Protein AF-A0A5C6NLJ2-F1 (afdb_monomer)

Radius of gyration: 24.18 Å; Cα contacts (8 Å, |Δi|>4): 461; chains: 1; bounding box: 57×50×70 Å

Secondary structure (DSSP, 8-state):
-PPPPHHHHHHHHHHHHHHHHHHHHHHHHHHHHHS-HHHHHHHHHHHHH-HHHHHHHTS--HHHHHHHHHHHHHHHS--TT-SS--HHHHHHHHHHHHHH-TTHHHHHHHHHHHHHHH-S-HHHHIIIIIHHHHHHHHHHHHHHHHHHSSS---HHHHHHIIIIIS-GGGGG----TTHIIIIIHHHHHGGGHHHHHHHHHHHHHHHHHHHHHHHHHHHHHHTSSS--GGGGGGGHHHHHHHHHHHHHH-TTTHHHHHHHHHHHHHHHHHHHHHTTTHHHHHHHHHHHHHHHHHTTS-SPPPEEEEESSTT-S-GGGT--S--EEEE---PPP-S-TT---HHHHHHH-HHHHHHHH--SGGGS-SEEEE-SS---

Solvent-accessible surface area (backbone atoms only — not comparable to full-atom values): 20405 Å² total; per-residue (Å²): 118,82,65,67,52,71,63,71,70,45,45,62,42,53,52,38,38,54,50,34,54,52,18,50,54,42,39,38,51,39,39,42,55,65,42,54,68,64,36,20,51,36,19,42,46,46,47,72,41,30,28,51,49,62,67,37,44,50,43,93,43,64,52,27,53,35,25,32,33,45,37,49,18,54,43,17,39,84,50,84,73,49,87,58,50,33,72,63,61,17,50,46,33,48,39,49,25,27,70,72,35,64,68,46,46,59,49,42,44,56,51,52,52,50,52,53,71,69,43,87,60,47,67,56,47,41,65,74,38,53,48,52,48,42,50,51,48,50,51,53,51,32,53,51,41,22,65,76,68,76,40,97,42,57,62,71,60,50,49,46,49,46,55,68,73,62,45,54,52,47,78,80,43,69,48,63,54,61,38,42,76,75,46,38,46,53,60,58,53,36,87,44,46,69,32,25,56,54,9,43,70,75,40,37,87,82,45,43,64,54,53,48,21,42,53,49,36,49,54,60,53,22,73,38,50,39,75,61,61,60,77,56,46,52,43,46,66,57,47,27,47,26,23,3,48,29,47,54,67,39,71,86,53,28,64,61,52,51,50,51,42,43,54,56,20,46,51,52,29,50,41,59,72,70,54,55,79,38,65,44,54,54,50,37,56,54,58,44,54,55,54,64,57,57,76,78,46,96,70,83,80,61,29,37,37,38,64,49,71,59,84,67,49,71,57,70,83,67,30,62,56,86,60,51,72,48,63,35,48,65,74,78,84,89,81,59,90,86,73,73,41,56,40,58,50,32,75,74,38,51,69,61,40,49,51,68,75,39,75,44,85,89,62,54,62,78,40,79,45,62,61,97,66,94,76,134

pLDDT: mean 90.84, std 9.24, range [45.41, 98.38]

Mean predicted aligned error: 6.07 Å

Organism: NCBI:txid433684

Nearest PDB structures (foldseek):
  5f15-assembly1_A  TM=5.680E-01  e=3.275E-05  Cupriavidus metallidurans CH34
  5ezm-assembly1_A  TM=5.909E-01  e=6.299E-05  Cupriavidus metallidurans CH34
  6wby-assembly1_A  TM=5.093E-01  e=1.750E-01  Mycobacteroides abscessus
  8uyq-assembly1_A  TM=1.726E-01  e=2.394E+00  synthetic construct

Foldseek 3Di:
DDFDDPCVLCVLLVVLVVLQVVLLVLLLVLCVQLDPNQLSVLLSLLQVLQLLCLLQSSDSDLLNLLLSLLSVLSSQQPAVRRPNHDLQRSLLSLLVNCLSPVLSCLLCVLSVVVVCVVDPCNVCSVPVHNPVSNVVSQVVSQVVCCVVVVHRDRVSVVCCCVCPVVVLLCVVPFDALCCCVPPLVCVNSPLLVVQLVVLCVVCCVRLVSLVVSLVSQSNVQSPRGHDDSSSSSNSSSSSSSSSSSSLSPPVPCNVVSSVVSNVRSVVSNCCSVPPPLCVLVVVLVVVLVLQVVCVPDPDDAAAEEELEDPPSHPPCSSRRHPGHYDYQDDDGDPDDVPDDGRNNVCLVPVVVSCCVQPVDPVSDGPYYHYDPDPDD

Structure (mmCIF, N/CA/C/O backbone):
data_AF-A0A5C6NLJ2-F1
#
_entry.id   AF-A0A5C6NLJ2-F1
#
loop_
_atom_site.group_PDB
_atom_site.id
_atom_site.type_symbol
_atom_site.label_atom_id
_atom_site.label_alt_id
_atom_site.label_comp_id
_atom_site.label_asym_id
_atom_site.label_entity_id
_atom_site.label_seq_id
_atom_site.pdbx_PDB_ins_code
_atom_site.Cartn_x
_atom_site.Cartn_y
_atom_site.Cartn_z
_atom_site.occupancy
_atom_site.B_iso_or_equiv
_atom_site.auth_seq_id
_atom_site.auth_comp_id
_atom_site.auth_asym_id
_atom_site.auth_atom_id
_atom_site.pdbx_PDB_model_num
ATOM 1 N N . MET A 1 1 ? 0.732 -2.172 -33.509 1.00 45.41 1 MET A N 1
ATOM 2 C CA . MET A 1 1 ? -0.017 -2.028 -32.242 1.00 45.41 1 MET A CA 1
ATOM 3 C C . MET A 1 1 ? -0.804 -0.725 -32.347 1.00 45.41 1 MET A C 1
ATOM 5 O O . MET A 1 1 ? -0.184 0.287 -32.649 1.00 45.41 1 MET A O 1
ATOM 9 N N . LEU A 1 2 ? -2.141 -0.756 -32.271 1.00 48.09 2 LEU A N 1
ATOM 10 C CA . LEU A 1 2 ? -2.965 0.463 -32.355 1.00 48.09 2 LEU A CA 1
ATOM 11 C C . LEU A 1 2 ? -2.693 1.355 -31.128 1.00 48.09 2 LEU A C 1
ATOM 13 O O . LEU A 1 2 ? -2.453 0.802 -30.053 1.00 48.09 2 LEU A O 1
ATOM 17 N N . PRO A 1 3 ? -2.718 2.694 -31.260 1.00 59.28 3 PRO A N 1
ATOM 18 C CA . PRO A 1 3 ? -2.561 3.589 -30.117 1.00 59.28 3 PRO A CA 1
ATOM 19 C C . PRO A 1 3 ? -3.664 3.317 -29.090 1.00 59.28 3 PRO A C 1
ATOM 21 O O . PRO A 1 3 ? -4.835 3.164 -29.451 1.00 59.28 3 PRO A O 1
ATOM 24 N N . PHE A 1 4 ? -3.296 3.235 -27.809 1.00 62.97 4 PHE A N 1
ATOM 25 C CA . PHE A 1 4 ? -4.290 3.066 -26.752 1.00 62.97 4 PHE A CA 1
ATOM 26 C C . PHE A 1 4 ? -5.181 4.306 -26.688 1.00 62.97 4 PHE A C 1
ATOM 28 O O . PHE A 1 4 ? -4.706 5.441 -26.696 1.00 62.97 4 PHE A O 1
ATOM 35 N N . SER A 1 5 ? -6.492 4.092 -26.598 1.00 72.69 5 SER A N 1
ATOM 36 C CA . SER A 1 5 ? -7.427 5.197 -26.390 1.00 72.69 5 SER A CA 1
ATOM 37 C C . SER A 1 5 ? -7.183 5.848 -25.017 1.00 72.69 5 SER A C 1
ATOM 39 O O . SER A 1 5 ? -6.877 5.135 -24.054 1.00 72.69 5 SER A O 1
ATOM 41 N N . PRO A 1 6 ? -7.400 7.169 -24.859 1.00 75.75 6 PRO A N 1
ATOM 42 C CA . PRO A 1 6 ? -7.339 7.828 -23.551 1.00 75.75 6 PRO A CA 1
ATOM 43 C C . PRO A 1 6 ? -8.195 7.124 -22.488 1.00 75.75 6 PRO A C 1
ATOM 45 O O . PRO A 1 6 ? -7.821 7.061 -21.318 1.00 75.75 6 PRO A O 1
ATOM 48 N N . LEU A 1 7 ? -9.313 6.522 -22.905 1.00 79.44 7 LEU A N 1
ATOM 49 C CA . LEU A 1 7 ? -10.177 5.733 -22.035 1.00 79.44 7 LEU A CA 1
ATOM 50 C C . LEU A 1 7 ? -9.436 4.540 -21.409 1.00 79.44 7 LEU A C 1
ATOM 52 O O . LEU A 1 7 ? -9.547 4.329 -20.204 1.00 79.44 7 LEU A O 1
ATOM 56 N N . GLN A 1 8 ? -8.647 3.789 -22.179 1.00 79.69 8 GLN A N 1
ATOM 57 C CA . GLN A 1 8 ? -7.888 2.637 -21.670 1.00 79.69 8 GLN A CA 1
ATOM 58 C C . GLN A 1 8 ? -6.818 3.050 -20.651 1.00 79.69 8 GLN A C 1
ATOM 60 O O . GLN A 1 8 ? -6.602 2.340 -19.672 1.00 79.69 8 GLN A O 1
ATOM 65 N N . ILE A 1 9 ? -6.207 4.222 -20.836 1.00 80.69 9 ILE A N 1
ATOM 66 C CA . ILE A 1 9 ? -5.165 4.757 -19.948 1.00 80.69 9 ILE A CA 1
ATOM 67 C C . ILE A 1 9 ? -5.763 5.201 -18.605 1.00 80.69 9 ILE A C 1
ATOM 69 O O . ILE A 1 9 ? -5.228 4.900 -17.535 1.00 80.69 9 ILE A O 1
ATOM 73 N N . TRP A 1 10 ? -6.892 5.915 -18.641 1.00 86.69 10 TRP A N 1
ATOM 74 C CA . TRP A 1 10 ? -7.488 6.511 -17.442 1.00 86.69 10 TRP A CA 1
ATOM 75 C C . TRP A 1 10 ? -8.403 5.565 -16.662 1.00 86.69 10 TRP A C 1
ATOM 77 O O . TRP A 1 10 ? -8.558 5.752 -15.454 1.00 86.69 10 TRP A O 1
ATOM 87 N N . THR A 1 11 ? -8.972 4.536 -17.298 1.00 90.31 11 THR A N 1
ATOM 88 C CA . THR A 1 11 ? -9.941 3.629 -16.651 1.00 90.31 11 THR A CA 1
ATOM 89 C C . THR A 1 11 ? -9.416 3.009 -15.348 1.00 90.31 11 THR A C 1
ATOM 91 O O . THR A 1 11 ? -10.104 3.145 -14.333 1.00 90.31 11 THR A O 1
ATOM 94 N N . PRO A 1 12 ? -8.209 2.405 -15.290 1.00 89.12 12 PRO A N 1
ATOM 95 C CA . PRO A 1 12 ? -7.703 1.814 -14.048 1.00 89.12 12 PRO A CA 1
ATOM 96 C C . PRO A 1 12 ? -7.526 2.844 -12.924 1.00 89.12 12 PRO A C 1
ATOM 98 O O . PRO A 1 12 ? -7.819 2.558 -11.763 1.00 89.12 12 PRO A O 1
ATOM 101 N N . ARG A 1 13 ? -7.094 4.065 -13.269 1.00 89.00 13 ARG A N 1
ATOM 102 C CA . ARG A 1 13 ? -6.875 5.162 -12.312 1.00 89.00 13 ARG A CA 1
ATOM 103 C C . ARG A 1 13 ? -8.196 5.686 -11.750 1.00 89.00 13 ARG A C 1
ATOM 105 O O . ARG A 1 13 ? -8.321 5.857 -10.541 1.00 89.00 13 ARG A O 1
ATOM 112 N N . ILE A 1 14 ? -9.189 5.898 -12.616 1.00 92.38 14 ILE A N 1
ATOM 113 C CA . ILE A 1 14 ? -10.532 6.339 -12.215 1.00 92.38 14 ILE A CA 1
ATOM 114 C C . ILE A 1 14 ? -11.195 5.272 -11.343 1.00 92.38 14 ILE A C 1
ATOM 116 O O . ILE A 1 14 ? -11.734 5.599 -10.288 1.00 92.38 14 ILE A O 1
ATOM 120 N N . PHE A 1 15 ? -11.114 4.000 -11.738 1.00 93.12 15 PHE A N 1
ATOM 121 C CA . PHE A 1 15 ? -11.655 2.895 -10.952 1.00 93.12 15 PHE A CA 1
ATOM 122 C C . PHE A 1 15 ? -11.034 2.837 -9.550 1.00 93.12 15 PHE A C 1
ATOM 124 O O . PHE A 1 15 ? -11.766 2.813 -8.560 1.00 93.12 15 PHE A O 1
ATOM 131 N N . GLN A 1 16 ? -9.701 2.893 -9.456 1.00 94.19 16 GLN A N 1
ATOM 132 C CA . GLN A 1 16 ? -8.991 2.911 -8.176 1.00 94.19 16 GLN A CA 1
ATOM 133 C C . GLN A 1 16 ? -9.401 4.116 -7.314 1.00 94.19 16 GLN A C 1
ATOM 135 O O . GLN A 1 16 ? -9.662 3.953 -6.124 1.00 94.19 16 GLN A O 1
ATOM 140 N N . ALA A 1 17 ? -9.517 5.310 -7.904 1.00 93.44 17 ALA A N 1
ATOM 141 C CA . ALA A 1 17 ? -9.923 6.517 -7.187 1.00 93.44 17 ALA A CA 1
ATOM 142 C C . ALA A 1 17 ? -11.362 6.432 -6.648 1.00 93.44 17 ALA A C 1
ATOM 144 O O . ALA A 1 17 ? -11.609 6.782 -5.494 1.00 93.44 17 ALA A O 1
ATOM 145 N N . LEU A 1 18 ? -12.309 5.932 -7.449 1.00 95.25 18 LEU A N 1
ATOM 146 C CA . LEU A 1 18 ? -13.700 5.742 -7.024 1.00 95.25 18 LEU A CA 1
ATOM 147 C C . LEU A 1 18 ? -13.816 4.693 -5.914 1.00 95.25 18 LEU A C 1
ATOM 149 O O . LEU A 1 18 ? -14.566 4.886 -4.955 1.00 95.25 18 LEU A O 1
ATOM 153 N N . LEU A 1 19 ? -13.063 3.597 -6.020 1.00 95.38 19 LEU A N 1
ATOM 154 C CA . LEU A 1 19 ? -13.057 2.547 -5.010 1.00 95.38 19 LEU A CA 1
ATOM 155 C C . LEU A 1 19 ? -12.427 3.027 -3.694 1.00 95.38 19 LEU A C 1
ATOM 157 O O . LEU A 1 19 ? -12.974 2.747 -2.626 1.00 95.38 19 LEU A O 1
ATOM 161 N N . ALA A 1 20 ? -11.330 3.787 -3.762 1.00 95.44 20 ALA A N 1
ATOM 162 C CA . ALA A 1 20 ? -10.727 4.433 -2.600 1.00 95.44 20 ALA A CA 1
ATOM 163 C C . ALA A 1 20 ? -11.717 5.401 -1.935 1.00 95.44 20 ALA A C 1
ATOM 165 O O . ALA A 1 20 ? -12.011 5.242 -0.755 1.00 95.44 20 ALA A O 1
ATOM 166 N N . ALA A 1 21 ? -12.349 6.298 -2.700 1.00 95.88 21 ALA A N 1
ATOM 167 C CA . ALA A 1 21 ? -13.359 7.218 -2.174 1.00 95.88 21 ALA A CA 1
ATOM 168 C C . ALA A 1 21 ? -14.542 6.484 -1.511 1.00 95.88 21 ALA A C 1
ATOM 170 O O . ALA A 1 21 ? -15.037 6.893 -0.458 1.00 95.88 21 ALA A O 1
ATOM 171 N N . PHE A 1 22 ? -14.990 5.365 -2.086 1.00 96.56 22 PHE A N 1
ATOM 172 C CA . PHE A 1 22 ? -16.017 4.526 -1.472 1.00 96.56 22 PHE A CA 1
ATOM 173 C C . PHE A 1 22 ? -15.553 3.917 -0.139 1.00 96.56 22 PHE A C 1
ATOM 175 O O . PHE A 1 22 ? -16.310 3.926 0.838 1.00 96.56 22 PHE A O 1
ATOM 182 N N . ALA A 1 23 ? -14.320 3.412 -0.074 1.00 96.25 23 ALA A N 1
ATOM 183 C CA . ALA A 1 23 ? -13.739 2.888 1.158 1.00 96.25 23 ALA A CA 1
ATOM 184 C C . ALA A 1 23 ? -13.557 3.970 2.228 1.00 96.25 23 ALA A C 1
ATOM 186 O O . ALA A 1 23 ? -13.864 3.709 3.390 1.00 96.25 23 ALA A O 1
ATOM 187 N N . ASP A 1 24 ? -13.178 5.186 1.845 1.00 95.38 24 ASP A N 1
ATOM 188 C CA . ASP A 1 24 ? -13.032 6.341 2.736 1.00 95.38 24 ASP A CA 1
ATOM 189 C C . ASP A 1 24 ? -14.364 6.707 3.395 1.00 95.38 24 ASP A C 1
ATOM 191 O O . ASP A 1 24 ? -14.453 6.888 4.613 1.00 95.38 24 ASP A O 1
ATOM 195 N N . VAL A 1 25 ? -15.443 6.728 2.605 1.00 96.25 25 VAL A N 1
ATOM 196 C CA . VAL A 1 25 ? -16.803 6.950 3.110 1.00 96.25 25 VAL A CA 1
ATOM 197 C C . VAL A 1 25 ? -17.203 5.847 4.095 1.00 96.25 25 VAL A C 1
ATOM 199 O O . VAL A 1 25 ? -17.755 6.136 5.161 1.00 96.25 25 VAL A O 1
ATOM 202 N N . LYS A 1 26 ? -16.920 4.575 3.783 1.00 95.62 26 LYS A N 1
ATOM 203 C CA . LYS A 1 26 ? -17.193 3.459 4.704 1.00 95.62 26 LYS A CA 1
ATOM 204 C C . LYS A 1 26 ? -16.361 3.552 5.975 1.00 95.62 26 LYS A C 1
ATOM 206 O O . LYS A 1 26 ? -16.906 3.326 7.052 1.00 95.62 26 LYS A O 1
ATOM 211 N N . PHE A 1 27 ? -15.099 3.946 5.874 1.00 95.19 27 PHE A N 1
ATOM 212 C CA . PHE A 1 27 ? -14.231 4.160 7.020 1.00 95.19 27 PHE A CA 1
ATOM 213 C C . PHE A 1 27 ? -14.779 5.264 7.937 1.00 95.19 27 PHE A C 1
ATOM 215 O O . PHE A 1 27 ? -14.927 5.036 9.135 1.00 95.19 27 PHE A O 1
ATOM 222 N N . PHE A 1 28 ? -15.212 6.408 7.394 1.00 96.12 28 PHE A N 1
ATOM 223 C CA . PHE A 1 28 ? -15.874 7.452 8.187 1.00 96.12 28 PHE A CA 1
ATOM 224 C C . PHE A 1 28 ? -17.115 6.928 8.925 1.00 96.12 28 PHE A C 1
ATOM 226 O O . PHE A 1 28 ? -17.279 7.167 10.125 1.00 96.12 28 PHE A O 1
ATOM 233 N N . PHE A 1 29 ? -17.987 6.184 8.235 1.00 95.06 29 PHE A N 1
ATOM 234 C CA . PHE A 1 29 ? -19.181 5.621 8.866 1.00 95.06 29 PHE A CA 1
ATOM 235 C C . PHE A 1 29 ? -18.855 4.570 9.926 1.00 95.06 29 PHE A C 1
ATOM 237 O O . PHE A 1 29 ? -19.546 4.548 10.943 1.00 95.06 29 PHE A O 1
ATOM 244 N N . LEU A 1 30 ? -17.813 3.753 9.736 1.00 94.56 30 LEU A N 1
ATOM 245 C CA . LEU A 1 30 ? -17.326 2.829 10.761 1.00 94.56 30 LEU A CA 1
ATOM 246 C C . LEU A 1 30 ? -16.986 3.597 12.038 1.00 94.56 30 LEU A C 1
ATOM 248 O O . LEU A 1 30 ? -17.545 3.310 13.094 1.00 94.56 30 LEU A O 1
ATOM 252 N N . ILE A 1 31 ? -16.130 4.616 11.948 1.00 95.19 31 ILE A N 1
ATOM 253 C CA . ILE A 1 31 ? -15.716 5.369 13.138 1.00 95.19 31 ILE A CA 1
ATOM 254 C C . ILE A 1 31 ? -16.906 6.095 13.764 1.00 95.19 31 ILE A C 1
ATOM 256 O O . ILE A 1 31 ? -17.037 6.100 14.979 1.00 95.19 31 ILE A O 1
ATOM 260 N N . ARG A 1 32 ? -17.848 6.608 12.966 1.00 94.50 32 ARG A N 1
ATOM 261 C CA . ARG A 1 32 ? -19.096 7.199 13.480 1.00 94.50 32 ARG A CA 1
ATOM 262 C C . ARG A 1 32 ? -19.998 6.196 14.211 1.00 94.50 32 ARG A C 1
ATOM 264 O O . ARG A 1 32 ? -20.859 6.614 14.977 1.00 94.50 32 ARG A O 1
ATOM 271 N N . THR A 1 33 ? -19.881 4.897 13.928 1.00 92.69 33 THR A N 1
ATOM 272 C CA . THR A 1 33 ? -20.609 3.857 14.678 1.00 92.69 33 THR A CA 1
ATOM 273 C C . THR A 1 33 ? -19.898 3.432 15.957 1.00 92.69 33 THR A C 1
ATOM 275 O O . THR A 1 33 ? -20.584 3.051 16.898 1.00 92.69 33 THR A O 1
ATOM 278 N N . LEU A 1 34 ? -18.564 3.506 15.986 1.00 92.38 34 LEU A N 1
ATOM 279 C CA . LEU A 1 34 ? -17.732 3.111 17.129 1.00 92.38 34 LEU A CA 1
ATOM 280 C C . LEU A 1 34 ? -17.495 4.257 18.123 1.00 92.38 34 LEU A C 1
ATOM 282 O O . LEU A 1 34 ? -17.253 4.028 19.299 1.00 92.38 34 LEU A O 1
ATOM 286 N N . GLU A 1 35 ? -17.527 5.497 17.647 1.00 93.56 35 GLU A N 1
ATOM 287 C CA . GLU A 1 35 ? -17.240 6.706 18.413 1.00 93.56 35 GLU A CA 1
ATOM 288 C C . GLU A 1 35 ? -18.297 7.784 18.146 1.00 93.56 35 GLU A C 1
ATOM 290 O O . GLU A 1 35 ? -19.178 7.659 17.293 1.00 93.56 35 GLU A O 1
ATOM 295 N N . ASN A 1 36 ? -18.202 8.897 18.872 1.00 93.38 36 ASN A N 1
ATOM 296 C CA . ASN A 1 36 ? -19.063 10.050 18.637 1.00 93.38 36 ASN A CA 1
ATOM 297 C C . ASN A 1 36 ? -18.737 10.762 17.301 1.00 93.38 36 ASN A C 1
ATOM 299 O O . ASN A 1 36 ? -17.688 10.573 16.680 1.00 93.38 36 ASN A O 1
ATOM 303 N N . ARG A 1 37 ? -19.655 11.633 16.859 1.00 95.06 37 ARG A N 1
ATOM 304 C CA . ARG A 1 37 ? -19.529 12.371 15.590 1.00 95.06 37 ARG A CA 1
ATOM 305 C C . ARG A 1 37 ? -18.293 13.281 15.531 1.00 95.06 37 ARG A C 1
ATOM 307 O O . ARG A 1 37 ? -17.763 13.464 14.439 1.00 95.06 37 ARG A O 1
ATOM 314 N N . ASP A 1 38 ? -17.854 13.845 16.659 1.00 95.69 38 ASP A N 1
ATOM 315 C CA . ASP A 1 38 ? -16.675 14.725 16.714 1.00 95.69 38 ASP A CA 1
ATOM 316 C C . ASP A 1 38 ? -15.393 13.916 16.473 1.00 95.69 38 ASP A C 1
ATOM 318 O O . ASP A 1 38 ? -14.636 14.222 15.556 1.00 95.69 38 ASP A O 1
ATOM 322 N N . THR A 1 39 ? -15.199 12.814 17.200 1.00 96.00 39 THR A N 1
ATOM 323 C CA . THR A 1 39 ? -14.072 11.894 17.009 1.00 96.00 39 THR A CA 1
ATOM 324 C C . THR A 1 39 ? -14.039 11.331 15.593 1.00 96.00 39 THR A C 1
ATOM 326 O O . THR A 1 39 ? -12.984 11.344 14.968 1.00 96.00 39 THR A O 1
ATOM 329 N N . ALA A 1 40 ? -15.184 10.923 15.036 1.00 96.75 40 ALA A N 1
ATOM 330 C CA . ALA A 1 40 ? -15.250 10.443 13.656 1.00 96.75 40 ALA A CA 1
ATOM 331 C C . ALA A 1 40 ? -14.804 11.501 12.633 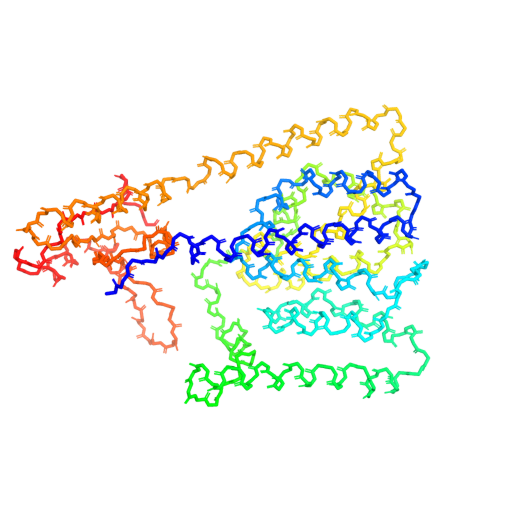1.00 96.75 40 ALA A C 1
ATOM 333 O O . ALA A 1 40 ? -14.084 11.175 11.689 1.00 96.75 40 ALA A O 1
ATOM 334 N N . ALA A 1 41 ? -15.185 12.768 12.829 1.00 97.38 41 ALA A N 1
ATOM 335 C CA . ALA A 1 41 ? -14.750 13.861 11.964 1.00 97.38 41 ALA A CA 1
ATOM 336 C C . ALA A 1 41 ? -13.234 14.101 12.060 1.00 97.38 41 ALA A C 1
ATOM 338 O O . ALA A 1 41 ? -12.581 14.259 11.031 1.00 97.38 41 ALA A O 1
ATOM 339 N N . TRP A 1 42 ? -12.657 14.068 13.265 1.00 97.62 42 TRP A N 1
ATOM 340 C CA . TRP A 1 42 ? -11.214 14.255 13.459 1.00 97.62 42 TRP A CA 1
ATOM 341 C C . TRP A 1 42 ? -10.377 13.064 12.987 1.00 97.62 42 TRP A C 1
ATOM 343 O O . TRP A 1 42 ? -9.312 13.269 12.411 1.00 97.62 42 TRP A O 1
ATOM 353 N N . THR A 1 43 ? -10.858 11.830 13.145 1.00 97.69 43 THR A N 1
ATOM 354 C CA . THR A 1 43 ? -10.227 10.646 12.542 1.00 97.69 43 THR A CA 1
ATOM 355 C C . THR A 1 43 ? -10.236 10.730 11.024 1.00 97.69 43 THR A C 1
ATOM 357 O O . THR A 1 43 ? -9.215 10.466 10.395 1.00 97.69 43 THR A O 1
ATOM 360 N N . PHE A 1 44 ? -11.354 11.143 10.427 1.00 97.38 44 PHE A N 1
ATOM 361 C CA . PHE A 1 44 ? -11.433 11.307 8.980 1.00 97.38 44 PHE A CA 1
ATOM 362 C C . PHE A 1 44 ? -10.563 12.460 8.475 1.00 97.38 44 PHE A C 1
ATOM 364 O O . PHE A 1 44 ? -9.910 12.322 7.446 1.00 97.38 44 PHE A O 1
ATOM 371 N N . PHE A 1 45 ? -10.466 13.552 9.238 1.00 97.88 45 PHE A N 1
ATOM 372 C CA . PHE A 1 45 ? -9.495 14.611 8.981 1.00 97.88 45 PHE A CA 1
ATOM 373 C C . PHE A 1 45 ? -8.059 14.067 8.989 1.00 97.88 45 PHE A C 1
ATOM 375 O O . PHE A 1 45 ? -7.347 14.278 8.016 1.00 97.88 45 PHE A O 1
ATOM 382 N N . CYS A 1 46 ? -7.641 13.320 10.019 1.00 97.94 46 CYS A N 1
ATOM 383 C CA . CYS A 1 46 ? -6.311 12.696 10.056 1.00 97.94 46 CYS A CA 1
ATOM 384 C C . CYS A 1 46 ? -6.083 11.732 8.881 1.00 97.94 46 CYS A C 1
ATOM 386 O O . CYS A 1 46 ? -4.987 11.690 8.328 1.00 97.94 46 CYS A O 1
ATOM 388 N N . TYR A 1 47 ? -7.116 10.983 8.485 1.00 96.50 47 TYR A N 1
ATOM 389 C CA . TYR A 1 47 ? -7.075 10.085 7.333 1.00 96.50 47 TYR A CA 1
ATOM 390 C C . TYR A 1 47 ? -6.814 10.833 6.021 1.00 96.50 47 TYR A C 1
ATOM 392 O O . TYR A 1 47 ? -5.809 10.576 5.361 1.00 96.50 47 TYR A O 1
ATOM 400 N N . LEU A 1 48 ? -7.662 11.807 5.681 1.00 94.81 48 LEU A N 1
ATOM 401 C CA . LEU A 1 48 ? -7.539 12.596 4.450 1.00 94.81 48 LEU A CA 1
ATOM 402 C C . LEU A 1 48 ? -6.287 13.479 4.432 1.00 94.81 48 LEU A C 1
ATOM 404 O O . LEU A 1 48 ? -5.720 13.738 3.376 1.00 94.81 48 LEU A O 1
ATOM 408 N N . CYS A 1 49 ? -5.860 13.947 5.603 1.00 95.62 49 CYS A N 1
ATOM 409 C CA . CYS A 1 49 ? -4.675 14.774 5.756 1.00 95.62 49 CYS A CA 1
ATOM 410 C C . CYS A 1 49 ? -3.377 13.967 5.630 1.00 95.62 49 CYS A C 1
ATOM 412 O O . CYS A 1 49 ? -2.329 14.565 5.438 1.00 95.62 49 CYS A O 1
ATOM 414 N N . SER A 1 50 ? -3.390 12.640 5.769 1.00 97.19 50 SER A N 1
ATOM 415 C CA . SER A 1 50 ? -2.171 11.828 5.713 1.00 97.19 50 SER A CA 1
ATOM 416 C C . SER A 1 50 ? -1.486 11.933 4.345 1.00 97.19 50 SER A C 1
ATOM 418 O O . SER A 1 50 ? -2.031 11.492 3.331 1.00 97.19 50 SER A O 1
ATOM 420 N N . TRP A 1 51 ? -0.251 12.450 4.328 1.00 96.00 51 TRP A N 1
ATOM 421 C CA . TRP A 1 51 ? 0.535 12.608 3.098 1.00 96.00 51 TRP A CA 1
ATOM 422 C C . TRP A 1 51 ? 0.724 11.273 2.369 1.00 96.00 51 TRP A C 1
ATOM 424 O O . TRP A 1 51 ? 0.631 11.207 1.147 1.00 96.00 51 TRP A O 1
ATOM 434 N N . PHE A 1 52 ? 0.941 10.196 3.128 1.00 96.25 52 PHE A N 1
ATOM 435 C CA . PHE A 1 52 ? 1.190 8.872 2.579 1.00 96.25 52 PHE A CA 1
ATOM 436 C C . PHE A 1 52 ? -0.078 8.243 1.997 1.00 96.25 52 PHE A C 1
ATOM 438 O O . PHE A 1 52 ? -0.022 7.590 0.954 1.00 96.25 52 PHE A O 1
ATOM 445 N N . SER A 1 53 ? -1.232 8.484 2.634 1.00 94.56 53 SER A N 1
ATOM 446 C CA . SER A 1 53 ? -2.522 8.057 2.087 1.00 94.56 53 SER A CA 1
ATOM 447 C C . SER A 1 53 ? -2.811 8.768 0.773 1.00 94.56 53 SER A C 1
ATOM 449 O O . SER A 1 53 ? -3.125 8.092 -0.199 1.00 94.56 53 SER A O 1
ATOM 451 N N . TRP A 1 54 ? -2.607 10.087 0.701 1.00 91.56 54 TRP A N 1
ATOM 452 C CA . TRP A 1 54 ? -2.715 10.837 -0.553 1.00 91.56 54 TRP A CA 1
ATOM 453 C C . TRP A 1 54 ? -1.749 10.295 -1.618 1.00 91.56 54 TRP A C 1
ATOM 455 O O . TRP A 1 54 ? -2.160 10.012 -2.743 1.00 91.56 54 TRP A O 1
ATOM 465 N N . TYR A 1 55 ? -0.483 10.078 -1.259 1.00 91.81 55 TYR A N 1
ATOM 466 C CA . TYR A 1 55 ? 0.530 9.573 -2.183 1.00 91.81 55 TYR A CA 1
ATOM 467 C C . TYR A 1 55 ? 0.176 8.195 -2.769 1.00 91.81 55 TYR A C 1
ATOM 469 O O . TYR A 1 55 ? 0.448 7.951 -3.946 1.00 91.81 55 TYR A O 1
ATOM 477 N N . CYS A 1 56 ? -0.434 7.302 -1.978 1.00 93.19 56 CYS A N 1
ATOM 478 C CA . CYS A 1 56 ? -0.684 5.914 -2.373 1.00 93.19 56 CYS A CA 1
ATOM 479 C C . CYS A 1 56 ? -2.092 5.647 -2.928 1.00 93.19 56 CYS A C 1
ATOM 481 O O . CYS A 1 56 ? -2.215 4.868 -3.872 1.00 93.19 56 CYS A O 1
ATOM 483 N N . CYS A 1 57 ? -3.156 6.228 -2.363 1.00 89.19 57 CYS A N 1
ATOM 484 C CA . CYS A 1 57 ? -4.530 5.725 -2.531 1.00 89.19 57 CYS A CA 1
ATOM 485 C C . CYS A 1 57 ? -5.031 5.706 -3.985 1.00 89.19 57 CYS A C 1
ATOM 487 O O . CYS A 1 57 ? -5.775 4.802 -4.366 1.00 89.19 57 CYS A O 1
ATOM 489 N N . THR A 1 58 ? -4.586 6.662 -4.804 1.00 84.12 58 THR A N 1
ATOM 490 C CA . THR A 1 58 ? -4.966 6.803 -6.221 1.00 84.12 58 THR A CA 1
ATOM 491 C C . THR A 1 58 ? -4.019 6.087 -7.183 1.00 84.12 58 THR A C 1
ATOM 493 O O . THR A 1 58 ? -4.326 5.960 -8.370 1.00 84.12 58 THR A O 1
ATOM 496 N N . ARG A 1 59 ? -2.872 5.593 -6.700 1.00 89.44 59 ARG A N 1
ATOM 497 C CA . ARG A 1 59 ? -1.934 4.825 -7.522 1.00 89.44 59 ARG A CA 1
ATOM 498 C C . ARG A 1 59 ? -2.470 3.415 -7.726 1.00 89.44 59 ARG A C 1
ATOM 500 O O . ARG A 1 59 ? -2.951 2.779 -6.792 1.00 89.44 59 ARG A O 1
ATOM 507 N N . THR A 1 60 ? -2.317 2.894 -8.938 1.00 89.94 60 THR A N 1
ATOM 508 C CA . THR A 1 60 ? -2.701 1.526 -9.315 1.00 89.94 60 THR A CA 1
ATOM 509 C C . THR A 1 60 ? -1.664 0.510 -8.820 1.00 89.94 60 THR A C 1
ATOM 511 O O . THR A 1 60 ? -1.062 -0.221 -9.602 1.00 89.94 60 THR A O 1
ATOM 514 N N . LEU A 1 61 ? -1.410 0.516 -7.509 1.00 91.38 61 LEU A N 1
ATOM 515 C CA . LEU A 1 61 ? -0.546 -0.430 -6.810 1.00 91.38 61 LEU A CA 1
ATOM 516 C C . LEU A 1 61 ? -1.403 -1.483 -6.111 1.00 91.38 61 LEU A C 1
ATOM 518 O O . LEU A 1 61 ? -2.456 -1.171 -5.552 1.00 91.38 61 LEU A O 1
ATOM 522 N N . THR A 1 62 ? -0.910 -2.719 -6.045 1.00 93.38 62 THR A N 1
ATOM 523 C CA . THR A 1 62 ? -1.601 -3.790 -5.311 1.00 93.38 62 THR A CA 1
ATOM 524 C C . THR A 1 62 ? -1.735 -3.473 -3.821 1.00 93.38 62 THR A C 1
ATOM 526 O O . THR A 1 62 ? -2.764 -3.795 -3.238 1.00 93.38 62 THR A O 1
ATOM 529 N N . ASN A 1 63 ? -0.772 -2.763 -3.216 1.00 94.88 63 ASN A N 1
ATOM 530 C CA . ASN A 1 63 ? -0.881 -2.285 -1.830 1.00 94.88 63 ASN A CA 1
ATOM 531 C C . ASN A 1 63 ? -1.985 -1.237 -1.637 1.00 94.88 63 ASN A C 1
ATOM 533 O O . ASN A 1 63 ? -2.609 -1.195 -0.582 1.00 94.88 63 ASN A O 1
ATOM 537 N N . SER A 1 64 ? -2.255 -0.394 -2.638 1.00 95.38 64 SER A N 1
ATOM 538 C CA . SER A 1 64 ? -3.357 0.571 -2.563 1.00 95.38 64 SER A CA 1
ATOM 539 C C . SER A 1 64 ? -4.699 -0.153 -2.566 1.00 95.38 64 SER A C 1
ATOM 541 O O . SER A 1 64 ? -5.549 0.126 -1.723 1.00 95.38 64 SER A O 1
ATOM 543 N N . MET A 1 65 ? -4.852 -1.152 -3.438 1.00 95.94 65 MET A N 1
ATOM 544 C CA . MET A 1 65 ? -6.028 -2.025 -3.466 1.00 95.94 65 MET A CA 1
ATOM 545 C C . MET A 1 65 ? -6.179 -2.838 -2.167 1.00 95.94 65 MET A C 1
ATOM 547 O O . MET A 1 65 ? -7.271 -2.912 -1.608 1.00 95.94 65 MET A O 1
ATOM 551 N N . GLU A 1 66 ? -5.083 -3.388 -1.635 1.00 96.38 66 GLU A N 1
ATOM 552 C CA . GLU A 1 66 ? -5.034 -4.092 -0.345 1.00 96.38 66 GLU A CA 1
ATOM 553 C C . GLU A 1 66 ? -5.533 -3.206 0.808 1.00 96.38 66 GLU A C 1
ATOM 555 O O . GLU A 1 66 ? -6.392 -3.636 1.582 1.00 96.38 66 GLU A O 1
ATOM 560 N N . THR A 1 67 ? -5.063 -1.957 0.905 1.00 96.81 67 THR A N 1
ATOM 561 C CA . THR A 1 67 ? -5.522 -0.992 1.918 1.00 96.81 67 THR A CA 1
ATOM 562 C C . THR A 1 67 ? -6.998 -0.649 1.742 1.00 96.81 67 THR A C 1
ATOM 564 O O . THR A 1 67 ? -7.758 -0.675 2.710 1.00 96.81 67 THR A O 1
ATOM 567 N N . THR A 1 68 ? -7.434 -0.367 0.514 1.00 96.81 68 THR A N 1
ATOM 568 C CA . THR A 1 68 ? -8.828 -0.032 0.198 1.00 96.81 68 THR A CA 1
ATOM 569 C C . THR A 1 68 ? -9.781 -1.168 0.580 1.00 96.81 68 THR A C 1
ATOM 571 O O . THR A 1 68 ? -10.772 -0.938 1.279 1.00 96.81 68 THR A O 1
ATOM 574 N N . ILE A 1 69 ? -9.461 -2.411 0.208 1.00 97.50 69 ILE A N 1
ATOM 575 C CA . ILE A 1 69 ? -10.251 -3.586 0.596 1.00 97.50 69 ILE A CA 1
ATOM 576 C C . ILE A 1 69 ? -10.178 -3.812 2.110 1.00 97.50 69 ILE A C 1
ATOM 578 O O . ILE A 1 69 ? -11.193 -4.147 2.718 1.00 97.50 69 ILE A O 1
ATOM 582 N N . THR A 1 70 ? -9.027 -3.576 2.744 1.00 96.94 70 THR A N 1
ATOM 583 C CA . THR A 1 70 ? -8.872 -3.671 4.204 1.00 96.94 70 THR A CA 1
ATOM 584 C C . THR A 1 70 ? -9.790 -2.687 4.933 1.00 96.94 70 THR A C 1
ATOM 586 O O . THR A 1 70 ? -10.487 -3.091 5.863 1.00 96.94 70 THR A O 1
ATOM 589 N N . CYS A 1 71 ? -9.895 -1.433 4.487 1.00 96.31 71 CYS A N 1
ATOM 590 C CA . CYS A 1 71 ? -10.851 -0.464 5.038 1.00 96.31 71 CYS A CA 1
ATOM 591 C C . CYS A 1 71 ? -12.308 -0.933 4.882 1.00 96.31 71 CYS A C 1
ATOM 593 O O . CYS A 1 71 ? -13.098 -0.848 5.826 1.00 96.31 71 CYS A O 1
ATOM 595 N N . LEU A 1 72 ? -12.666 -1.471 3.710 1.00 97.38 72 LEU A N 1
ATOM 596 C CA . LEU A 1 72 ? -14.006 -2.013 3.455 1.00 97.38 72 LEU A CA 1
ATOM 597 C C . LEU A 1 72 ? -14.314 -3.235 4.322 1.00 97.38 72 LEU A C 1
ATOM 599 O O . LEU A 1 72 ? -15.421 -3.358 4.846 1.00 97.38 72 LEU A O 1
ATOM 603 N N . ALA A 1 73 ? -13.352 -4.139 4.486 1.00 97.31 73 ALA A N 1
ATOM 604 C CA . ALA A 1 73 ? -13.492 -5.315 5.330 1.00 97.31 73 ALA A CA 1
ATOM 605 C C . ALA A 1 73 ? -13.635 -4.911 6.801 1.00 97.31 73 ALA A C 1
ATOM 607 O O . ALA A 1 73 ? -14.497 -5.443 7.502 1.00 97.31 73 ALA A O 1
ATOM 608 N N . LEU A 1 74 ? -12.872 -3.911 7.253 1.00 95.88 74 LEU A N 1
ATOM 609 C CA . LEU A 1 74 ? -12.945 -3.411 8.622 1.00 95.88 74 LEU A CA 1
ATOM 610 C C . LEU A 1 74 ? -14.340 -2.871 8.972 1.00 95.88 74 LEU A C 1
ATOM 612 O O . LEU A 1 74 ? -14.809 -3.087 10.086 1.00 95.88 74 LEU A O 1
ATOM 616 N N . PHE A 1 75 ? -15.050 -2.259 8.016 1.00 95.69 75 PHE A N 1
ATOM 617 C CA . PHE A 1 75 ? -16.433 -1.795 8.210 1.00 95.69 75 PHE A CA 1
ATOM 618 C C . PHE A 1 75 ? -17.411 -2.919 8.616 1.00 95.69 75 PHE A C 1
ATOM 620 O O . PHE A 1 75 ? -18.389 -2.674 9.327 1.00 95.69 75 PHE A O 1
ATOM 627 N N . TYR A 1 76 ? -17.153 -4.155 8.178 1.00 96.06 76 TYR A N 1
ATOM 628 C CA . TYR A 1 76 ? -17.981 -5.332 8.472 1.00 96.06 76 TYR A CA 1
ATOM 629 C C . TYR A 1 76 ? -17.387 -6.246 9.558 1.00 96.06 76 TYR A C 1
ATOM 631 O O . TYR A 1 76 ? -18.019 -7.242 9.924 1.00 96.06 76 TYR A O 1
ATOM 639 N N . PHE A 1 77 ? -16.193 -5.937 10.070 1.00 95.31 77 PHE A N 1
ATOM 640 C CA . PHE A 1 77 ? -15.503 -6.733 11.085 1.00 95.31 77 PHE A CA 1
ATOM 641 C C . PHE A 1 77 ? -16.194 -6.601 12.467 1.00 95.31 77 PHE A C 1
ATOM 643 O O . PHE A 1 77 ? -16.644 -5.503 12.814 1.00 95.31 77 PHE A O 1
ATOM 650 N N . PRO A 1 78 ? -16.302 -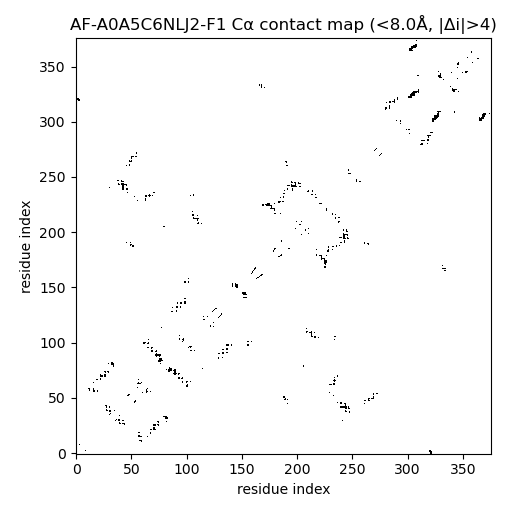7.683 13.276 1.00 91.56 78 PRO A N 1
ATOM 651 C CA . PRO A 1 78 ? -16.974 -7.687 14.588 1.00 91.56 78 PRO A CA 1
ATOM 652 C C . PRO A 1 78 ? -16.202 -6.955 15.706 1.00 91.56 78 PRO A C 1
ATOM 654 O O . PRO A 1 78 ? -15.916 -7.524 16.770 1.00 91.56 78 PRO A O 1
ATOM 657 N N . LEU A 1 79 ? -15.888 -5.671 15.503 1.00 88.25 79 LEU A N 1
ATOM 658 C CA . LEU A 1 79 ? -15.379 -4.813 16.575 1.00 88.25 79 LEU A CA 1
ATOM 659 C C . LEU A 1 79 ? -16.412 -4.686 17.706 1.00 88.25 79 LEU A C 1
ATOM 661 O O . LEU A 1 79 ? -17.619 -4.714 17.442 1.00 88.25 79 LEU A O 1
ATOM 665 N N . PRO A 1 80 ? -15.963 -4.535 18.966 1.00 76.88 80 PRO A N 1
ATOM 666 C CA . PRO A 1 80 ? -16.846 -4.125 20.053 1.00 76.88 80 PRO A CA 1
ATOM 667 C C . PRO A 1 80 ? -17.631 -2.874 19.632 1.00 76.88 80 PRO A C 1
ATOM 669 O O . PRO A 1 80 ? -17.048 -1.972 19.044 1.00 76.88 80 PRO A O 1
ATOM 672 N N . GLU A 1 81 ? -18.941 -2.846 19.894 1.00 75.62 81 GLU A N 1
ATOM 673 C CA . GLU A 1 81 ? -19.853 -1.726 19.572 1.00 75.62 81 GLU A CA 1
ATOM 674 C C . GLU A 1 81 ? -20.237 -1.557 18.082 1.00 75.62 81 GLU A C 1
ATOM 676 O O . GLU A 1 81 ? -21.141 -0.780 17.766 1.00 75.62 81 GLU A O 1
ATOM 681 N N . SER A 1 82 ? -19.658 -2.337 17.159 1.00 79.31 82 SER A N 1
ATOM 682 C CA . SER A 1 82 ? -20.049 -2.298 15.742 1.00 79.31 82 SER A CA 1
ATOM 683 C C . SER A 1 82 ? -21.452 -2.874 15.511 1.00 79.31 82 SER A C 1
ATOM 685 O O . SER A 1 82 ? -21.739 -4.022 15.852 1.00 79.31 82 SER A O 1
ATOM 687 N N . LYS A 1 83 ? -22.324 -2.088 14.865 1.00 76.88 83 LYS A N 1
ATOM 688 C CA . LYS A 1 83 ? -23.698 -2.490 14.495 1.00 76.88 83 LYS A CA 1
ATOM 689 C C . LYS A 1 83 ? -23.804 -3.093 13.090 1.00 76.88 83 LYS A C 1
ATOM 691 O O . LYS A 1 83 ? -24.848 -3.626 12.731 1.00 76.88 83 LYS A O 1
ATOM 696 N N . THR A 1 84 ? -22.751 -2.988 12.281 1.00 80.44 84 THR A N 1
ATOM 697 C CA . THR A 1 84 ? -22.736 -3.371 10.855 1.00 80.44 84 THR A CA 1
ATOM 698 C C . THR A 1 84 ? -22.022 -4.696 10.596 1.00 80.44 84 THR A C 1
ATOM 700 O O . THR A 1 84 ? -21.746 -5.033 9.445 1.00 80.44 84 THR A O 1
ATOM 703 N N . HIS A 1 85 ? -21.729 -5.452 11.655 1.00 87.00 85 HIS A N 1
ATOM 704 C CA . HIS A 1 85 ? -21.009 -6.716 11.592 1.00 87.00 85 HIS A CA 1
ATOM 705 C C . HIS A 1 85 ? -21.637 -7.708 10.596 1.00 87.00 85 HIS A C 1
ATOM 707 O O . HIS A 1 85 ? -22.836 -7.987 10.625 1.00 87.00 85 HIS A O 1
ATOM 713 N N . SER A 1 86 ? -20.799 -8.284 9.733 1.00 92.75 86 SER A N 1
ATOM 714 C CA . SER A 1 86 ? -21.175 -9.426 8.906 1.00 92.75 86 SER A CA 1
ATOM 715 C C . SER A 1 86 ? -19.961 -10.296 8.597 1.00 92.75 86 SER A C 1
ATOM 717 O O . SER A 1 86 ? -19.129 -9.935 7.760 1.00 92.75 86 SER A O 1
ATOM 719 N N . SER A 1 87 ? -19.902 -11.476 9.223 1.00 91.94 87 SER A N 1
ATOM 720 C CA . SER A 1 87 ? -18.796 -12.427 9.062 1.00 91.94 87 SER A CA 1
ATOM 721 C C . SER A 1 87 ? -18.555 -12.788 7.598 1.00 91.94 87 SER A C 1
ATOM 723 O O . SER A 1 87 ? -17.431 -12.728 7.116 1.00 91.94 87 SER A O 1
ATOM 725 N N . LYS A 1 88 ? -19.626 -13.070 6.846 1.00 94.25 88 LYS A N 1
ATOM 726 C CA . LYS A 1 88 ? -19.530 -13.429 5.424 1.00 94.25 88 LYS A CA 1
ATOM 727 C C . LYS A 1 88 ? -18.965 -12.292 4.567 1.00 94.25 88 LYS A C 1
ATOM 729 O O . LYS A 1 88 ? -18.112 -12.542 3.724 1.00 94.25 88 LYS A O 1
ATOM 734 N N . LYS A 1 89 ? -19.414 -11.047 4.783 1.00 95.88 89 LYS A N 1
ATOM 735 C CA . LYS A 1 89 ? -18.975 -9.896 3.973 1.00 95.88 89 LYS A CA 1
ATOM 736 C C . LYS A 1 89 ? -17.513 -9.558 4.219 1.00 95.88 89 LYS A C 1
ATOM 738 O O . LYS A 1 89 ? -16.774 -9.384 3.255 1.00 95.88 89 LYS A O 1
ATOM 743 N N . TYR A 1 90 ? -17.090 -9.476 5.483 1.00 96.56 90 TYR A N 1
ATOM 744 C CA . TYR A 1 90 ? -15.698 -9.138 5.766 1.00 96.56 90 TYR A CA 1
ATOM 745 C C . TYR A 1 90 ? -14.765 -10.274 5.321 1.00 96.56 90 TYR A C 1
ATOM 747 O O . TYR A 1 90 ? -13.751 -9.987 4.703 1.00 96.56 90 TYR A O 1
ATOM 755 N N . VAL A 1 91 ? -15.119 -11.551 5.535 1.00 97.25 91 VAL A N 1
ATOM 756 C CA . VAL A 1 91 ? -14.292 -12.688 5.083 1.00 97.25 91 VAL A CA 1
ATOM 757 C C . VAL A 1 91 ? -14.193 -12.736 3.560 1.00 97.25 91 VAL A C 1
ATOM 759 O O . VAL A 1 91 ? -13.115 -13.016 3.044 1.00 97.25 91 VAL A O 1
ATOM 762 N N . ALA A 1 92 ? -15.264 -12.411 2.829 1.00 97.94 92 ALA A N 1
ATOM 763 C CA . ALA A 1 92 ? -15.212 -12.302 1.370 1.00 97.94 92 ALA A CA 1
ATOM 764 C C . ALA A 1 92 ? -14.249 -11.197 0.912 1.00 97.94 92 ALA A C 1
ATOM 766 O O . ALA A 1 92 ? -13.427 -11.427 0.029 1.00 97.94 92 ALA A O 1
ATOM 767 N N . LEU A 1 93 ? -14.294 -10.027 1.555 1.00 97.88 93 LEU A N 1
ATOM 768 C CA . LEU A 1 93 ? -13.373 -8.927 1.264 1.00 97.88 93 LEU A CA 1
ATOM 769 C C . LEU A 1 93 ? -11.926 -9.279 1.637 1.00 97.88 93 LEU A C 1
ATOM 771 O O . LEU A 1 93 ? -11.024 -9.035 0.848 1.00 97.88 93 LEU A O 1
ATOM 775 N N . VAL A 1 94 ? -11.690 -9.913 2.785 1.00 97.69 94 VAL A N 1
ATOM 776 C CA . VAL A 1 94 ? -10.351 -10.380 3.183 1.00 97.69 94 VAL A CA 1
ATOM 777 C C . VAL A 1 94 ? -9.822 -11.432 2.211 1.00 97.69 94 VAL A C 1
ATOM 779 O O . VAL A 1 94 ? -8.667 -11.360 1.809 1.00 97.69 94 VAL A O 1
ATOM 782 N N . SER A 1 95 ? -10.666 -12.369 1.776 1.00 97.50 95 SER A N 1
ATOM 783 C CA . SER A 1 95 ? -10.283 -13.378 0.780 1.00 97.50 95 SER A CA 1
ATOM 784 C C . SER A 1 95 ? -9.912 -12.723 -0.552 1.00 97.50 95 SER A C 1
ATOM 786 O O . SER A 1 95 ? -8.903 -13.082 -1.151 1.00 97.50 95 SER A O 1
ATOM 788 N N . LEU A 1 96 ? -10.665 -11.702 -0.978 1.00 97.19 96 LEU A N 1
ATOM 789 C CA . LEU A 1 96 ? -10.329 -10.900 -2.154 1.00 97.19 96 LEU A CA 1
ATOM 790 C C . LEU A 1 96 ? -8.999 -10.148 -1.976 1.00 97.19 96 LEU A C 1
ATOM 792 O O . LEU A 1 96 ? -8.184 -10.147 -2.893 1.00 97.19 96 LEU A O 1
ATOM 796 N N . ALA A 1 97 ? -8.750 -9.552 -0.805 1.00 96.81 97 ALA A N 1
ATOM 797 C CA . ALA A 1 97 ? -7.482 -8.885 -0.511 1.00 96.81 97 ALA A CA 1
ATOM 798 C C . ALA A 1 97 ? -6.296 -9.858 -0.590 1.00 96.81 97 ALA A C 1
ATOM 800 O O . ALA A 1 97 ? -5.279 -9.508 -1.175 1.00 96.81 97 ALA A O 1
ATOM 801 N N . ILE A 1 98 ? -6.446 -11.085 -0.073 1.00 96.12 98 ILE A N 1
ATOM 802 C CA . ILE A 1 98 ? -5.424 -12.145 -0.134 1.00 96.12 98 ILE A CA 1
ATOM 803 C C . ILE A 1 98 ? -5.172 -12.601 -1.577 1.00 96.12 98 ILE A C 1
ATOM 805 O O . ILE A 1 98 ? -4.029 -12.867 -1.939 1.00 96.12 98 ILE A O 1
ATOM 809 N N . ILE A 1 99 ? -6.209 -12.669 -2.418 1.00 95.31 99 ILE A N 1
ATOM 810 C CA . ILE A 1 99 ? -6.052 -12.999 -3.843 1.00 95.31 99 ILE A CA 1
ATOM 811 C C . ILE A 1 99 ? -5.284 -11.906 -4.575 1.00 95.31 99 ILE A C 1
ATOM 813 O O . ILE A 1 99 ? -4.332 -12.214 -5.287 1.00 95.31 99 ILE A O 1
ATOM 817 N N . VAL A 1 100 ? -5.682 -10.644 -4.379 1.00 92.88 100 VAL A N 1
ATOM 818 C CA . VAL A 1 100 ? -4.994 -9.482 -4.961 1.00 92.88 100 VAL A CA 1
ATOM 819 C C . VAL A 1 100 ? -3.552 -9.416 -4.466 1.00 92.88 100 VAL A C 1
ATOM 821 O O . VAL A 1 100 ? -2.644 -9.078 -5.226 1.00 92.88 100 VAL A O 1
ATOM 824 N N . ARG A 1 101 ? -3.335 -9.720 -3.184 1.00 92.62 101 ARG A N 1
ATOM 825 C CA . ARG A 1 101 ? -2.019 -9.711 -2.564 1.00 92.62 101 ARG A CA 1
ATOM 826 C C . ARG A 1 101 ? -1.958 -10.678 -1.372 1.00 92.62 101 ARG A C 1
ATOM 828 O O . ARG A 1 101 ? -2.504 -10.366 -0.312 1.00 92.62 101 ARG A O 1
ATOM 835 N N . PRO A 1 102 ? -1.218 -11.801 -1.470 1.00 92.94 102 PRO A N 1
ATOM 836 C CA . PRO A 1 102 ? -1.150 -12.796 -0.393 1.00 92.94 102 PRO A CA 1
ATOM 837 C C . PRO A 1 102 ? -0.676 -12.248 0.960 1.00 92.94 102 PRO A C 1
ATOM 839 O O . PRO A 1 102 ? -1.052 -12.768 2.010 1.00 92.94 102 PRO A O 1
ATOM 842 N N . THR A 1 103 ? 0.098 -11.157 0.957 1.00 91.62 103 THR A N 1
ATOM 843 C CA . THR A 1 103 ? 0.567 -10.490 2.181 1.00 91.62 103 THR A CA 1
ATOM 844 C C . THR A 1 103 ? -0.556 -9.885 3.025 1.00 91.62 103 THR A C 1
ATOM 846 O O . THR A 1 103 ? -0.357 -9.699 4.224 1.00 91.62 103 THR A O 1
ATOM 849 N N . ALA A 1 104 ? -1.753 -9.663 2.466 1.00 95.75 104 ALA A N 1
ATOM 850 C CA . ALA A 1 104 ? -2.914 -9.176 3.214 1.00 95.75 104 ALA A CA 1
ATOM 851 C C . ALA A 1 104 ? -3.278 -10.101 4.386 1.00 95.75 104 ALA A C 1
ATOM 853 O O . ALA A 1 104 ? -3.805 -9.650 5.406 1.00 95.75 104 ALA A O 1
ATOM 854 N N . LEU A 1 105 ? -2.944 -11.394 4.274 1.00 95.94 105 LEU A N 1
ATOM 855 C CA . LEU A 1 105 ? -3.114 -12.356 5.356 1.00 95.94 105 LEU A CA 1
ATOM 856 C C . LEU A 1 105 ? -2.306 -11.965 6.598 1.00 95.94 105 LEU A C 1
ATOM 858 O O . LEU A 1 105 ? -2.805 -12.144 7.701 1.00 95.94 105 LEU A O 1
ATOM 862 N N . ILE A 1 106 ? -1.108 -11.389 6.445 1.00 96.00 106 ILE A N 1
ATOM 863 C CA . ILE A 1 106 ? -0.275 -10.952 7.576 1.00 96.00 106 ILE A CA 1
ATOM 864 C C . ILE A 1 106 ? -1.039 -9.919 8.408 1.00 96.00 106 ILE A C 1
ATOM 866 O O . ILE A 1 106 ? -1.121 -10.058 9.624 1.00 96.00 106 ILE A O 1
ATOM 870 N N . VAL A 1 107 ? -1.657 -8.933 7.755 1.00 96.62 107 VAL A N 1
ATOM 871 C CA . VAL A 1 107 ? -2.423 -7.870 8.423 1.00 96.62 107 VAL A CA 1
ATOM 872 C C . VAL A 1 107 ? -3.677 -8.426 9.100 1.00 96.62 107 VAL A C 1
ATOM 874 O O . VAL A 1 107 ? -4.002 -8.059 10.232 1.00 96.62 107 VAL A O 1
ATOM 877 N N . TRP A 1 108 ? -4.383 -9.330 8.419 1.00 97.81 108 TRP A N 1
ATOM 878 C CA . TRP A 1 108 ? -5.670 -9.849 8.878 1.00 97.81 108 TRP A CA 1
ATOM 879 C C . TRP A 1 108 ? -5.574 -11.012 9.861 1.00 97.81 108 TRP A C 1
ATOM 881 O O . TRP A 1 108 ? -6.529 -11.236 10.601 1.00 97.81 108 TRP A O 1
ATOM 891 N N . LEU A 1 109 ? -4.452 -11.727 9.936 1.00 97.31 109 LEU A N 1
ATOM 892 C CA . LEU A 1 109 ? -4.285 -12.884 10.818 1.00 97.31 109 LEU A CA 1
ATOM 893 C C . LEU A 1 109 ? -4.651 -12.599 12.291 1.00 97.31 109 LEU A C 1
ATOM 895 O O . LEU A 1 109 ? -5.500 -13.319 12.820 1.00 97.31 109 LEU A O 1
ATOM 899 N N . PRO A 1 110 ? -4.126 -11.552 12.962 1.00 97.38 110 PRO A N 1
ATOM 900 C CA . PRO A 1 110 ? -4.508 -11.255 14.347 1.00 97.38 110 PRO A CA 1
ATOM 901 C C . PRO A 1 110 ? -5.999 -10.908 14.499 1.00 97.38 110 PRO A C 1
ATOM 903 O O . PRO A 1 110 ? -6.611 -11.251 15.512 1.00 97.38 110 PRO A O 1
ATOM 906 N N . LEU A 1 111 ? -6.613 -10.281 13.489 1.00 96.94 111 LEU A N 1
ATOM 907 C CA . LEU A 1 111 ? -8.046 -9.961 13.474 1.00 96.94 111 LEU A CA 1
ATOM 908 C C . LEU A 1 111 ? -8.906 -11.223 13.293 1.00 96.94 111 LEU A C 1
ATOM 910 O O . LEU A 1 111 ? -9.923 -11.386 13.971 1.00 96.94 111 LEU A O 1
ATOM 914 N N . LEU A 1 112 ? -8.490 -12.142 12.419 1.00 96.75 112 LEU A N 1
ATOM 915 C CA . LEU A 1 112 ? -9.152 -13.431 12.206 1.00 96.75 112 LEU A CA 1
ATOM 916 C C . LEU A 1 112 ? -9.068 -14.314 13.454 1.00 96.75 112 LEU A C 1
ATOM 918 O O . LEU A 1 112 ? -10.085 -14.877 13.857 1.00 96.75 112 LEU A O 1
ATOM 922 N N . ILE A 1 113 ? -7.898 -14.378 14.101 1.00 96.31 113 ILE A N 1
ATOM 923 C CA . ILE A 1 113 ? -7.706 -15.092 15.373 1.00 96.31 113 ILE A CA 1
ATOM 924 C C . ILE A 1 113 ? -8.602 -14.490 16.460 1.00 96.31 113 ILE A C 1
ATOM 926 O O . ILE A 1 113 ? -9.279 -15.225 17.175 1.00 96.31 113 ILE A O 1
ATOM 930 N N . TYR A 1 114 ? -8.666 -13.158 16.553 1.00 95.25 114 TYR A N 1
ATOM 931 C CA . TYR A 1 114 ? -9.547 -12.484 17.506 1.00 95.25 114 TYR A CA 1
ATOM 932 C C . TYR A 1 114 ? -11.020 -12.858 17.307 1.00 95.25 114 TYR A C 1
ATOM 934 O O . TYR A 1 114 ? -11.702 -13.175 18.281 1.00 95.25 114 TYR A O 1
ATOM 942 N N . HIS A 1 115 ? -11.518 -12.851 16.066 1.00 94.62 115 HIS A N 1
ATOM 943 C CA . HIS A 1 115 ? -12.897 -13.259 15.792 1.00 94.62 115 HIS A CA 1
ATOM 944 C C . HIS A 1 115 ? -13.120 -14.743 16.112 1.00 94.62 115 HIS A C 1
ATOM 946 O O . HIS A 1 115 ? -14.099 -15.076 16.771 1.00 94.62 115 HIS A O 1
ATOM 952 N N . PHE A 1 116 ? -12.182 -15.615 15.738 1.00 95.19 116 PHE A N 1
ATOM 953 C CA . PHE A 1 116 ? -12.251 -17.045 16.036 1.00 95.19 116 PHE A CA 1
ATOM 954 C C . PHE A 1 116 ? -12.312 -17.345 17.542 1.00 95.19 116 PHE A C 1
ATOM 956 O O . PHE A 1 116 ? -13.012 -18.261 17.961 1.00 95.19 116 PHE A O 1
ATOM 963 N N . TRP A 1 117 ? -11.599 -16.580 18.371 1.00 94.19 117 TRP A N 1
ATOM 964 C CA . TRP A 1 117 ? -11.646 -16.746 19.827 1.00 94.19 117 TRP A CA 1
ATOM 965 C C . TRP A 1 117 ? -12.887 -16.152 20.484 1.00 94.19 117 TRP A C 1
ATOM 967 O O . TRP A 1 117 ? -13.239 -16.580 21.579 1.00 94.19 117 TRP A O 1
ATOM 977 N N . LYS A 1 118 ? -13.523 -15.167 19.848 1.00 90.94 118 LYS A N 1
ATOM 978 C CA . LYS A 1 118 ? -14.742 -14.531 20.356 1.00 90.94 118 LYS A CA 1
ATOM 979 C C . LYS A 1 118 ? -15.998 -15.350 20.055 1.00 90.94 118 LYS A C 1
ATOM 981 O O . LYS A 1 118 ? -16.974 -15.219 20.781 1.00 90.94 118 LYS A O 1
ATOM 986 N N . GLU A 1 119 ? -15.977 -16.141 18.989 1.00 91.56 119 GLU A N 1
ATOM 987 C CA . GLU A 1 119 ? -17.120 -16.948 18.578 1.00 91.56 119 GLU A CA 1
ATOM 988 C C . GLU A 1 119 ? -17.233 -18.230 19.418 1.00 91.56 119 GLU A C 1
ATOM 990 O O . GLU A 1 119 ? -16.259 -18.974 19.572 1.00 91.56 119 GLU A O 1
ATOM 995 N N . ASP A 1 120 ? -18.436 -18.511 19.924 1.00 89.94 120 ASP A N 1
ATOM 996 C CA . ASP A 1 120 ? -18.708 -19.726 20.699 1.00 89.94 120 ASP A CA 1
ATOM 997 C C . ASP A 1 120 ? -18.686 -20.974 19.797 1.00 89.94 120 ASP A C 1
ATOM 999 O O . ASP A 1 120 ? -18.014 -21.967 20.093 1.00 89.94 120 ASP A O 1
ATOM 1003 N N . ASP A 1 121 ? -19.364 -20.910 18.644 1.00 93.12 121 ASP A N 1
ATOM 1004 C CA . ASP A 1 121 ? -19.438 -22.004 17.669 1.00 93.12 121 ASP A CA 1
ATOM 1005 C C . ASP A 1 121 ? -18.330 -21.897 16.608 1.00 93.12 121 ASP A C 1
ATOM 1007 O O . ASP A 1 121 ? -18.523 -21.521 15.444 1.00 93.12 121 ASP A O 1
ATOM 1011 N N . LYS A 1 122 ? -17.120 -22.249 17.043 1.00 93.88 122 LYS A N 1
ATOM 1012 C CA . LYS A 1 122 ? -15.896 -22.220 16.230 1.00 93.88 122 LYS A CA 1
ATOM 1013 C C . LYS A 1 122 ? -15.991 -23.108 14.994 1.00 93.88 122 LYS A C 1
ATOM 1015 O O . LYS A 1 122 ? -15.518 -22.726 13.922 1.00 93.88 122 LYS A O 1
ATOM 1020 N N . LEU A 1 123 ? -16.595 -24.291 15.134 1.00 93.44 123 LEU A N 1
ATOM 1021 C CA . LEU A 1 123 ? -16.703 -25.250 14.038 1.00 93.44 123 LEU A CA 1
ATOM 1022 C C . LEU A 1 123 ? -17.597 -24.689 12.935 1.00 93.44 123 LEU A C 1
ATOM 1024 O O . LEU A 1 123 ? -17.217 -24.730 11.763 1.00 93.44 123 LEU A O 1
ATOM 1028 N N . LYS A 1 124 ? -18.740 -24.100 13.294 1.00 93.25 124 LYS A N 1
ATOM 1029 C CA . LYS A 1 124 ? -19.631 -23.447 12.334 1.00 93.25 124 LYS A CA 1
ATOM 1030 C C . LYS A 1 124 ? -18.979 -22.241 11.674 1.00 93.25 124 LYS A C 1
ATOM 1032 O O . LYS A 1 124 ? -19.108 -22.089 10.462 1.00 93.25 124 LYS A O 1
ATOM 1037 N N . LEU A 1 125 ? -18.242 -21.407 12.412 1.00 93.69 125 LEU A N 1
ATOM 1038 C CA . LEU A 1 125 ? -17.524 -20.273 11.816 1.00 93.69 125 LEU A CA 1
ATOM 1039 C C . LEU A 1 125 ? -16.543 -20.736 10.729 1.00 93.69 125 LEU A C 1
ATOM 1041 O O . LEU A 1 125 ? -16.534 -20.191 9.621 1.00 93.69 125 LEU A O 1
ATOM 1045 N N . VAL A 1 126 ? -15.756 -21.772 11.022 1.00 95.00 126 VAL A N 1
ATOM 1046 C CA . VAL A 1 126 ? -14.777 -22.316 10.077 1.00 95.00 126 VAL A CA 1
ATOM 1047 C C . VAL A 1 126 ? -15.469 -22.965 8.879 1.00 95.00 126 VAL A C 1
ATOM 1049 O O . VAL A 1 126 ? -15.171 -22.609 7.741 1.00 95.00 126 VAL A O 1
ATOM 1052 N N . THR A 1 127 ? -16.422 -23.864 9.118 1.00 94.38 127 THR A N 1
ATOM 1053 C CA . THR A 1 127 ? -17.052 -24.688 8.070 1.00 94.38 127 THR A CA 1
ATOM 1054 C C . THR A 1 127 ? -18.073 -23.937 7.216 1.00 94.38 127 THR A C 1
ATOM 1056 O O . THR A 1 127 ? -18.175 -24.215 6.026 1.00 94.38 127 THR A O 1
ATOM 1059 N N . HIS A 1 128 ? -18.801 -22.963 7.769 1.00 93.25 128 HIS A N 1
ATOM 1060 C CA . HIS A 1 128 ? -19.814 -22.195 7.030 1.00 93.25 128 HIS A CA 1
ATOM 1061 C C . HIS A 1 128 ? -19.333 -20.823 6.547 1.00 93.25 128 HIS A C 1
ATOM 1063 O O . HIS A 1 128 ? -20.015 -20.214 5.718 1.00 93.25 128 HIS A O 1
ATOM 1069 N N . THR A 1 129 ? -18.203 -20.308 7.049 1.00 93.94 129 THR A N 1
ATOM 1070 C CA . THR A 1 129 ? -17.713 -18.971 6.670 1.00 93.94 129 THR A CA 1
ATOM 1071 C C . THR A 1 129 ? -16.280 -18.997 6.154 1.00 93.94 129 THR A C 1
ATOM 1073 O O . THR A 1 129 ? -16.079 -18.694 4.983 1.00 93.94 129 THR A O 1
ATOM 1076 N N . PHE A 1 130 ? -15.281 -19.345 6.972 1.00 95.06 130 PHE A N 1
ATOM 1077 C CA . PHE A 1 130 ? -13.872 -19.183 6.569 1.00 95.06 130 PHE A CA 1
ATOM 1078 C C . PHE A 1 130 ? -13.487 -20.107 5.414 1.00 95.06 130 PHE A C 1
ATOM 1080 O O . PHE A 1 130 ? -13.011 -19.635 4.384 1.00 95.06 130 PHE A O 1
ATOM 1087 N N . PHE A 1 131 ? -13.727 -21.408 5.572 1.00 95.75 131 PHE A N 1
ATOM 1088 C CA . PHE A 1 131 ? -13.369 -22.410 4.578 1.00 95.75 131 PHE A CA 1
ATOM 1089 C C . PHE A 1 131 ? -14.119 -22.238 3.249 1.00 95.75 131 PHE A C 1
ATOM 1091 O O . PHE A 1 131 ? -13.446 -22.111 2.229 1.00 95.75 131 PHE A O 1
ATOM 1098 N N . PRO A 1 132 ? -15.467 -22.168 3.198 1.00 97.25 132 PRO A N 1
ATOM 1099 C CA . PRO A 1 132 ? -16.174 -22.104 1.920 1.00 97.25 132 PRO A CA 1
ATOM 1100 C C . PRO A 1 132 ? -15.880 -20.809 1.162 1.00 97.25 132 PRO A C 1
ATOM 1102 O O . PRO A 1 132 ? -15.682 -20.851 -0.050 1.00 97.25 132 PRO A O 1
ATOM 1105 N N . ILE A 1 133 ? -15.795 -19.666 1.853 1.00 97.38 133 ILE A N 1
ATOM 1106 C CA . ILE A 1 133 ? -15.491 -18.389 1.200 1.00 97.38 133 ILE A CA 1
ATOM 1107 C C . ILE A 1 133 ? -14.045 -18.389 0.698 1.00 97.38 133 ILE A C 1
ATOM 1109 O O . ILE A 1 133 ? -13.829 -18.116 -0.480 1.00 97.38 133 ILE A O 1
ATOM 1113 N N . GLY A 1 134 ? -13.075 -18.766 1.537 1.00 96.12 134 GLY A N 1
ATOM 1114 C CA . GLY A 1 134 ? -11.667 -18.825 1.142 1.00 96.12 134 GLY A CA 1
ATOM 1115 C C . GLY A 1 134 ? -11.412 -19.805 -0.006 1.00 96.12 134 GLY A C 1
ATOM 1116 O O . GLY A 1 134 ? -10.767 -19.444 -0.988 1.00 96.12 134 GLY A O 1
ATOM 1117 N N . ALA A 1 135 ? -11.979 -21.013 0.068 1.00 95.94 135 ALA A N 1
ATOM 1118 C CA . ALA A 1 135 ? -11.862 -22.022 -0.983 1.00 95.94 135 ALA A CA 1
ATOM 1119 C C . ALA A 1 135 ? -12.517 -21.556 -2.288 1.00 95.94 135 ALA A C 1
ATOM 1121 O O . ALA A 1 135 ? -11.900 -21.659 -3.345 1.00 95.94 135 ALA A O 1
ATOM 1122 N N . SER A 1 136 ? -13.727 -20.987 -2.225 1.00 96.88 136 SER A N 1
ATOM 1123 C CA . SER A 1 136 ? -14.400 -20.461 -3.420 1.00 96.88 136 SER A CA 1
ATOM 1124 C C . SER A 1 136 ? -13.589 -19.352 -4.089 1.00 96.88 136 SER A C 1
ATOM 1126 O O . SER A 1 136 ? -13.434 -19.354 -5.306 1.00 96.88 136 SER A O 1
ATOM 1128 N N . ALA A 1 137 ? -13.006 -18.452 -3.297 1.00 96.06 137 ALA A N 1
ATOM 1129 C CA . ALA A 1 137 ? -12.201 -17.355 -3.799 1.00 96.06 137 ALA A CA 1
ATOM 1130 C C . ALA A 1 137 ? -10.922 -17.884 -4.479 1.00 96.06 137 ALA A C 1
ATOM 1132 O O . ALA A 1 137 ? -10.596 -17.464 -5.589 1.00 96.06 137 ALA A O 1
ATOM 1133 N N . LEU A 1 138 ? -10.239 -18.856 -3.861 1.00 95.19 138 LEU A N 1
ATOM 1134 C CA . LEU A 1 138 ? -9.042 -19.480 -4.427 1.00 95.19 138 LEU A CA 1
ATOM 1135 C C . LEU A 1 138 ? -9.342 -20.243 -5.723 1.00 95.19 138 LEU A C 1
ATOM 1137 O O . LEU A 1 138 ? -8.588 -20.120 -6.687 1.00 95.19 138 LEU A O 1
ATOM 1141 N N . VAL A 1 139 ? -10.448 -20.991 -5.773 1.00 95.69 139 VAL A N 1
ATOM 1142 C CA . VAL A 1 139 ? -10.888 -21.700 -6.985 1.00 95.69 139 VAL A CA 1
ATOM 1143 C C . VAL A 1 139 ? -11.171 -20.705 -8.104 1.00 95.69 139 VAL A C 1
ATOM 1145 O O . VAL A 1 139 ? -10.658 -20.879 -9.204 1.00 95.69 139 VAL A O 1
ATOM 1148 N N . VAL A 1 140 ? -11.922 -19.634 -7.828 1.00 95.62 140 VAL A N 1
ATOM 1149 C CA . VAL A 1 140 ? -12.214 -18.595 -8.827 1.00 95.62 140 VAL A CA 1
ATOM 1150 C C . VAL A 1 140 ? -10.930 -17.936 -9.331 1.00 95.62 140 VAL A C 1
ATOM 1152 O O . VAL A 1 140 ? -10.767 -17.819 -10.542 1.00 95.62 140 VAL A O 1
ATOM 1155 N N . SER A 1 141 ? -9.996 -17.567 -8.445 1.00 95.50 141 SER A N 1
ATOM 1156 C CA . SER A 1 141 ? -8.696 -17.019 -8.865 1.00 95.50 141 SER A CA 1
ATOM 1157 C C . SER A 1 141 ? -7.939 -18.002 -9.747 1.00 95.50 141 SER A C 1
ATOM 1159 O O . SER A 1 141 ? -7.494 -17.628 -10.821 1.00 95.50 141 SER A O 1
ATOM 1161 N N . THR A 1 142 ? -7.846 -19.267 -9.330 1.00 94.75 142 THR A N 1
ATOM 1162 C CA . THR A 1 142 ? -7.116 -20.298 -10.076 1.00 94.75 142 THR A CA 1
ATOM 1163 C C . THR A 1 142 ? -7.719 -20.497 -11.460 1.00 94.75 142 THR A C 1
ATOM 1165 O O . THR A 1 142 ? -6.983 -20.592 -12.432 1.00 94.75 142 THR A O 1
ATOM 1168 N N . LEU A 1 143 ? -9.050 -20.525 -11.581 1.00 95.94 143 LEU A N 1
ATOM 1169 C CA . LEU A 1 143 ? -9.722 -20.648 -12.875 1.00 95.94 143 LEU A CA 1
ATOM 1170 C C . LEU A 1 143 ? -9.421 -19.453 -13.782 1.00 95.94 143 LEU A C 1
ATOM 1172 O O . LEU A 1 143 ? -9.102 -19.654 -14.950 1.00 95.94 143 LEU A O 1
ATOM 1176 N N . ILE A 1 144 ? -9.480 -18.231 -13.245 1.00 95.06 144 ILE A N 1
ATOM 1177 C CA . ILE A 1 144 ? -9.113 -17.013 -13.978 1.00 95.06 144 ILE A CA 1
ATOM 1178 C C . ILE A 1 144 ? -7.661 -17.116 -14.457 1.00 95.06 144 ILE A C 1
ATOM 1180 O O . ILE A 1 144 ? -7.401 -16.987 -15.651 1.00 95.06 144 ILE A O 1
ATOM 1184 N N . ASP A 1 145 ? -6.731 -17.421 -13.555 1.00 94.44 145 ASP A N 1
ATOM 1185 C CA . ASP A 1 145 ? -5.309 -17.535 -13.873 1.00 94.44 145 ASP A CA 1
ATOM 1186 C C . ASP A 1 145 ? -5.060 -18.620 -14.934 1.00 94.44 145 ASP A C 1
ATOM 1188 O O . ASP A 1 145 ? -4.341 -18.386 -15.900 1.00 94.44 145 ASP A O 1
ATOM 1192 N N . CYS A 1 146 ? -5.703 -19.784 -14.828 1.00 94.19 146 CYS A N 1
ATOM 1193 C CA . CYS A 1 146 ? -5.547 -20.863 -15.805 1.00 94.19 146 CYS A CA 1
ATOM 1194 C C . CYS A 1 146 ? -6.048 -20.481 -17.203 1.00 94.19 146 CYS A C 1
ATOM 1196 O O . CYS A 1 146 ? -5.448 -20.903 -18.190 1.00 94.19 146 CYS A O 1
ATOM 1198 N N . ILE A 1 147 ? -7.119 -19.683 -17.290 1.00 95.88 147 ILE A N 1
ATOM 1199 C CA . ILE A 1 147 ? -7.646 -19.175 -18.563 1.00 95.88 147 ILE A CA 1
ATOM 1200 C C . ILE A 1 147 ? -6.654 -18.192 -19.194 1.00 95.88 147 ILE A C 1
ATOM 1202 O O . ILE A 1 147 ? -6.356 -18.316 -20.376 1.00 95.88 147 ILE A O 1
ATOM 1206 N N . PHE A 1 148 ? -6.123 -17.238 -18.424 1.00 94.44 148 PHE A N 1
ATOM 1207 C CA . PHE A 1 148 ? -5.238 -16.196 -18.961 1.00 94.44 148 PHE A CA 1
ATOM 1208 C C . PHE A 1 148 ? -3.805 -16.671 -19.226 1.00 94.44 148 PHE A C 1
ATOM 1210 O O . PHE A 1 148 ? -3.172 -16.185 -20.159 1.00 94.44 148 PHE A O 1
ATOM 1217 N N . TYR A 1 149 ? -3.283 -17.603 -18.426 1.00 93.19 149 TYR A N 1
ATOM 1218 C CA . TYR A 1 149 ? -1.952 -18.187 -18.632 1.00 93.19 149 TYR A CA 1
ATOM 1219 C C . TYR A 1 149 ? -1.957 -19.405 -19.565 1.00 93.19 149 TYR A C 1
ATOM 1221 O O . TYR A 1 149 ? -0.886 -19.963 -19.809 1.00 93.19 149 TYR A O 1
ATOM 1229 N N . GLU A 1 150 ? -3.133 -19.853 -20.021 1.00 94.44 150 GLU A N 1
ATOM 1230 C CA . GLU A 1 150 ? -3.333 -21.052 -20.855 1.00 94.44 150 GLU A CA 1
ATOM 1231 C C . GLU A 1 150 ? -2.714 -22.339 -20.266 1.00 94.44 150 GLU A C 1
ATOM 1233 O O . GLU A 1 150 ? -2.424 -23.306 -20.970 1.00 94.44 150 GLU A O 1
ATOM 1238 N N . LYS A 1 151 ? -2.494 -22.373 -18.946 1.00 93.88 151 LYS A N 1
ATOM 1239 C CA . LYS A 1 151 ? -1.877 -23.497 -18.231 1.00 93.88 151 LYS A CA 1
ATOM 1240 C C . LYS A 1 151 ? -2.322 -23.523 -16.774 1.00 93.88 151 LYS A C 1
ATOM 1242 O O . LYS A 1 151 ? -2.541 -22.471 -16.169 1.00 93.88 151 LYS A O 1
ATOM 1247 N N . TRP A 1 152 ? -2.368 -24.715 -16.179 1.00 92.44 152 TRP A N 1
ATOM 1248 C CA . TRP A 1 152 ? -2.702 -24.881 -14.762 1.00 92.44 152 TRP A CA 1
ATOM 1249 C C . TRP A 1 152 ? -1.703 -24.142 -13.865 1.00 92.44 152 TRP A C 1
ATOM 1251 O O . TRP A 1 152 ? -0.572 -24.586 -13.675 1.00 92.44 152 TRP A O 1
ATOM 1261 N N . THR A 1 153 ? -2.129 -22.998 -13.328 1.00 90.81 153 THR A N 1
ATOM 1262 C CA . THR A 1 153 ? -1.275 -22.086 -12.561 1.00 90.81 153 THR A CA 1
ATOM 1263 C C . THR A 1 153 ? -1.996 -21.631 -11.305 1.00 90.81 153 THR A C 1
ATOM 1265 O O . THR A 1 153 ? -3.039 -20.991 -11.378 1.00 90.81 153 THR A O 1
ATOM 1268 N N . LEU A 1 154 ? -1.402 -21.917 -10.147 1.00 92.31 154 LEU A N 1
ATOM 1269 C CA . LEU A 1 154 ? -1.836 -21.372 -8.865 1.00 92.31 154 LEU A CA 1
ATOM 1270 C C . LEU A 1 154 ? -0.925 -20.198 -8.488 1.00 92.31 154 LEU A C 1
ATOM 1272 O O . LEU A 1 154 ? 0.147 -20.391 -7.907 1.00 92.31 154 LEU A O 1
ATOM 1276 N N . VAL A 1 155 ? -1.332 -18.976 -8.843 1.00 90.62 155 VAL A N 1
ATOM 1277 C CA . VAL A 1 155 ? -0.490 -17.773 -8.713 1.00 90.62 155 VAL A CA 1
ATOM 1278 C C . VAL A 1 155 ? -0.089 -17.507 -7.264 1.00 90.62 155 VAL A C 1
ATOM 1280 O O . VAL A 1 155 ? 1.060 -17.162 -7.005 1.00 90.62 155 VAL A O 1
ATOM 1283 N N . GLN A 1 156 ? -0.976 -17.737 -6.298 1.00 90.88 156 GLN A N 1
ATOM 1284 C CA . GLN A 1 156 ? -0.694 -17.498 -4.880 1.00 90.88 156 GLN A CA 1
ATOM 1285 C C . GLN A 1 156 ? 0.370 -18.463 -4.339 1.00 90.88 156 GLN A C 1
ATOM 1287 O O . GLN A 1 156 ? 1.222 -18.059 -3.549 1.00 90.88 156 GLN A O 1
ATOM 1292 N N . PHE A 1 157 ? 0.372 -19.720 -4.796 1.00 88.56 157 PHE A N 1
ATOM 1293 C CA . PHE A 1 157 ? 1.428 -20.672 -4.450 1.00 88.56 157 PHE A CA 1
ATOM 1294 C C . PHE A 1 157 ? 2.752 -20.302 -5.116 1.00 88.56 157 PHE A C 1
ATOM 1296 O O . PHE A 1 157 ? 3.790 -20.314 -4.458 1.00 88.56 157 PHE A O 1
ATOM 1303 N N . ASN A 1 158 ? 2.721 -19.902 -6.390 1.00 88.75 158 ASN A N 1
ATOM 1304 C CA . ASN A 1 158 ? 3.914 -19.416 -7.078 1.00 88.75 158 ASN A CA 1
ATOM 1305 C C . ASN A 1 158 ? 4.490 -18.183 -6.375 1.00 88.75 158 ASN A C 1
ATOM 1307 O O . ASN A 1 158 ? 5.689 -18.133 -6.136 1.00 88.75 158 ASN A O 1
ATOM 1311 N N . PHE A 1 159 ? 3.650 -17.235 -5.954 1.00 87.38 159 PHE A N 1
ATOM 1312 C CA . PHE A 1 159 ? 4.075 -16.076 -5.173 1.00 87.38 159 PHE A CA 1
ATOM 1313 C C . PHE A 1 159 ? 4.830 -16.494 -3.907 1.00 87.38 159 PHE A C 1
ATOM 1315 O O . PHE A 1 159 ? 5.921 -15.982 -3.665 1.00 87.38 159 PHE A O 1
ATOM 1322 N N . LEU A 1 160 ? 4.289 -17.440 -3.129 1.00 84.81 160 LEU A N 1
ATOM 1323 C CA . LEU A 1 160 ? 4.956 -17.963 -1.933 1.00 84.81 160 LEU A CA 1
ATOM 1324 C C . LEU A 1 160 ? 6.277 -18.654 -2.287 1.00 84.81 160 LEU A C 1
ATOM 1326 O O . LEU A 1 160 ? 7.300 -18.381 -1.665 1.00 84.81 160 LEU A O 1
ATOM 1330 N N . LYS A 1 161 ? 6.280 -19.496 -3.323 1.00 84.56 161 LYS A N 1
ATOM 1331 C CA . LYS A 1 161 ? 7.484 -20.181 -3.800 1.00 84.56 161 LYS A CA 1
ATOM 1332 C C . LYS A 1 161 ? 8.577 -19.187 -4.202 1.00 84.56 161 LYS A C 1
ATOM 1334 O O . LYS A 1 161 ? 9.720 -19.357 -3.799 1.00 84.56 161 LYS A O 1
ATOM 1339 N N . PHE A 1 162 ? 8.260 -18.152 -4.969 1.00 78.19 162 PHE A N 1
ATOM 1340 C CA . PHE A 1 162 ? 9.257 -17.192 -5.449 1.00 78.19 162 PHE A CA 1
ATOM 1341 C C . PHE A 1 162 ? 9.720 -16.218 -4.357 1.00 78.19 162 PHE A C 1
ATOM 1343 O O . PHE A 1 162 ? 10.916 -16.003 -4.206 1.00 78.19 162 PHE A O 1
ATOM 1350 N N . ASN A 1 163 ? 8.801 -15.661 -3.563 1.00 77.19 163 ASN A N 1
ATOM 1351 C CA . ASN A 1 163 ? 9.146 -14.604 -2.606 1.00 77.19 163 ASN A CA 1
ATOM 1352 C C . ASN A 1 163 ? 9.647 -15.134 -1.259 1.00 77.19 163 ASN A C 1
ATOM 1354 O O . ASN A 1 163 ? 10.416 -14.446 -0.600 1.00 77.19 163 ASN A O 1
ATOM 1358 N N . VAL A 1 164 ? 9.198 -16.320 -0.832 1.00 75.06 164 VAL A N 1
ATOM 1359 C CA . VAL A 1 164 ? 9.548 -16.877 0.486 1.00 75.06 164 VAL A CA 1
ATOM 1360 C C . VAL A 1 164 ? 10.617 -17.960 0.379 1.00 75.06 164 VAL A C 1
ATOM 1362 O O . VAL A 1 164 ? 11.492 -18.009 1.232 1.00 75.06 164 VAL A O 1
ATOM 1365 N N . LEU A 1 165 ? 10.565 -18.830 -0.641 1.00 72.12 165 LEU A N 1
ATOM 1366 C CA . LEU A 1 165 ? 11.525 -19.941 -0.753 1.00 72.12 165 LEU A CA 1
ATOM 1367 C C . LEU A 1 165 ? 12.802 -19.569 -1.515 1.00 72.12 1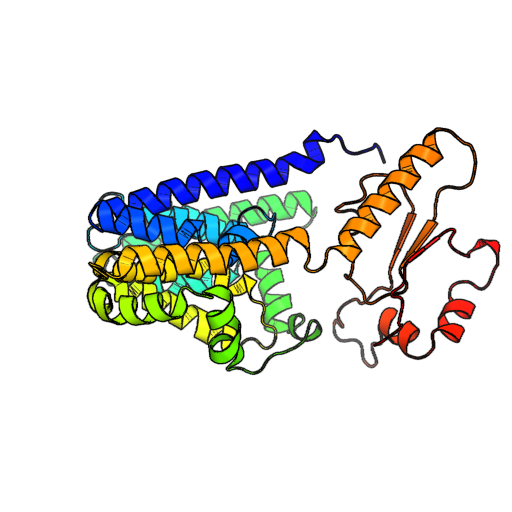65 LEU A C 1
ATOM 1369 O O . LEU A 1 165 ? 13.858 -20.082 -1.170 1.00 72.12 165 LEU A O 1
ATOM 1373 N N . HIS A 1 166 ? 12.714 -18.702 -2.528 1.00 67.50 166 HIS A N 1
ATOM 1374 C CA . HIS A 1 166 ? 13.879 -18.278 -3.323 1.00 67.50 166 HIS A CA 1
ATOM 1375 C C . HIS A 1 166 ? 14.420 -16.897 -2.920 1.00 67.50 166 HIS A C 1
ATOM 1377 O O . HIS A 1 166 ? 15.362 -16.428 -3.543 1.00 67.50 166 HIS A O 1
ATOM 1383 N N . SER A 1 167 ? 13.818 -16.233 -1.922 1.00 67.75 167 SER A N 1
ATOM 1384 C CA . SER A 1 167 ? 14.226 -14.915 -1.396 1.00 67.75 167 SER A CA 1
ATOM 1385 C C . SER A 1 167 ? 14.588 -13.864 -2.458 1.00 67.75 167 SER A C 1
ATOM 1387 O O . SER A 1 167 ? 15.409 -12.986 -2.216 1.00 67.75 167 SER A O 1
ATOM 1389 N N . VAL A 1 168 ? 13.936 -13.900 -3.628 1.00 66.12 168 VAL A N 1
ATOM 1390 C CA . VAL A 1 168 ? 14.238 -13.008 -4.767 1.00 66.12 168 VAL A CA 1
ATOM 1391 C C . VAL A 1 168 ? 14.101 -11.529 -4.394 1.00 66.12 168 VAL A C 1
ATOM 1393 O O . VAL A 1 168 ? 14.734 -10.665 -4.992 1.00 66.12 168 VAL A O 1
ATOM 1396 N N . ALA A 1 169 ? 13.290 -11.220 -3.381 1.00 67.12 169 ALA A N 1
ATOM 1397 C CA . ALA A 1 169 ? 13.125 -9.860 -2.891 1.00 67.12 169 ALA A CA 1
ATOM 1398 C C . ALA A 1 169 ? 14.449 -9.233 -2.404 1.00 67.12 169 ALA A C 1
ATOM 1400 O O . ALA A 1 169 ? 14.601 -8.020 -2.512 1.00 67.12 169 ALA A O 1
ATOM 1401 N N . ASP A 1 170 ? 15.416 -10.035 -1.945 1.00 67.31 170 ASP A N 1
ATOM 1402 C CA . ASP A 1 170 ? 16.712 -9.562 -1.438 1.00 67.31 170 ASP A CA 1
ATOM 1403 C C . ASP A 1 170 ? 17.559 -8.895 -2.533 1.00 67.31 170 ASP A C 1
ATOM 1405 O O . ASP A 1 170 ? 18.366 -8.012 -2.232 1.00 67.31 170 ASP A O 1
ATOM 1409 N N . PHE A 1 171 ? 17.312 -9.244 -3.804 1.00 70.00 171 PHE A N 1
ATOM 1410 C CA . PHE A 1 171 ? 17.921 -8.610 -4.977 1.00 70.00 171 PHE A CA 1
ATOM 1411 C C . PHE A 1 171 ? 17.619 -7.107 -5.051 1.00 70.00 171 PHE A C 1
ATOM 1413 O O . PHE A 1 171 ? 18.464 -6.313 -5.447 1.00 70.00 171 PHE A O 1
ATOM 1420 N N . TYR A 1 172 ? 16.438 -6.683 -4.591 1.00 70.12 172 TYR A N 1
ATOM 1421 C CA . TYR A 1 172 ? 16.005 -5.281 -4.615 1.00 70.12 172 TYR A CA 1
ATOM 1422 C C . TYR A 1 172 ? 16.494 -4.480 -3.396 1.00 70.12 172 TYR A C 1
ATOM 1424 O O . TYR A 1 172 ? 15.925 -3.443 -3.045 1.00 70.12 172 TYR A O 1
ATOM 1432 N N . GLY A 1 173 ? 17.539 -4.968 -2.728 1.00 80.00 173 GLY A N 1
ATOM 1433 C CA . GLY A 1 173 ? 18.134 -4.361 -1.549 1.00 80.00 173 GLY A CA 1
ATOM 1434 C C . GLY A 1 173 ? 17.538 -4.880 -0.244 1.00 80.00 173 GLY A C 1
ATOM 1435 O O . GLY A 1 173 ? 16.377 -5.293 -0.161 1.00 80.00 173 GLY A O 1
ATOM 1436 N N . SER A 1 174 ? 18.353 -4.824 0.808 1.00 86.06 174 SER A N 1
ATOM 1437 C CA . SER A 1 174 ? 17.984 -5.259 2.151 1.00 86.06 174 SER A CA 1
ATOM 1438 C C . SER A 1 174 ? 18.105 -4.125 3.161 1.00 86.06 174 SER A C 1
ATOM 1440 O O . SER A 1 174 ? 18.897 -3.191 3.023 1.00 86.06 174 SER A O 1
ATOM 1442 N N . HIS A 1 175 ? 17.298 -4.213 4.211 1.00 92.31 175 HIS A N 1
ATOM 1443 C CA . HIS A 1 175 ? 17.312 -3.268 5.316 1.00 92.31 175 HIS A CA 1
ATOM 1444 C C . HIS A 1 175 ? 17.439 -4.007 6.655 1.00 92.31 175 HIS A C 1
ATOM 1446 O O . HIS A 1 175 ? 16.884 -5.102 6.803 1.00 92.31 175 HIS A O 1
ATOM 1452 N N . PRO A 1 176 ? 18.079 -3.402 7.676 1.00 94.69 176 PRO A N 1
ATOM 1453 C CA . PRO A 1 176 ? 18.156 -3.983 9.016 1.00 94.69 176 PRO A CA 1
ATOM 1454 C C . PRO A 1 176 ? 16.780 -4.345 9.586 1.00 94.69 176 PRO A C 1
ATOM 1456 O O . PRO A 1 176 ? 15.768 -3.724 9.252 1.00 94.69 176 PRO A O 1
ATOM 1459 N N . TRP A 1 177 ? 16.727 -5.323 10.495 1.00 95.25 177 TRP A N 1
ATOM 1460 C CA . TRP A 1 177 ? 15.463 -5.794 11.077 1.00 95.25 177 TRP A CA 1
ATOM 1461 C C . TRP A 1 177 ? 14.662 -4.661 11.743 1.00 95.25 177 TRP A C 1
ATOM 1463 O O . TRP A 1 177 ? 13.450 -4.582 11.595 1.00 95.25 177 TRP A O 1
ATOM 1473 N N . HIS A 1 178 ? 15.336 -3.716 12.404 1.00 96.00 178 HIS A N 1
ATOM 1474 C CA . HIS A 1 178 ? 14.686 -2.608 13.108 1.00 96.00 178 HIS A CA 1
ATOM 1475 C C . HIS A 1 178 ? 14.162 -1.498 12.180 1.00 96.00 178 HIS A C 1
ATOM 1477 O O . HIS A 1 178 ? 13.544 -0.549 12.664 1.00 96.00 178 HIS A O 1
ATOM 1483 N N . TRP A 1 179 ? 14.400 -1.578 10.864 1.00 97.31 179 TRP A N 1
ATOM 1484 C CA . TRP A 1 179 ? 14.122 -0.495 9.917 1.00 97.31 179 TRP A CA 1
ATOM 1485 C C . TRP A 1 179 ? 12.669 -0.018 9.957 1.00 97.31 179 TRP A C 1
ATOM 1487 O O . TRP A 1 179 ? 12.429 1.189 9.952 1.00 97.31 179 TRP A O 1
ATOM 1497 N N . TYR A 1 180 ? 11.696 -0.928 10.077 1.00 97.75 180 TYR A N 1
ATOM 1498 C CA . TYR A 1 180 ? 10.291 -0.531 10.193 1.00 97.75 180 TYR A CA 1
ATOM 1499 C C . TYR A 1 180 ? 10.007 0.257 11.472 1.00 97.75 180 TYR A C 1
ATOM 1501 O O . TYR A 1 180 ? 9.201 1.176 11.430 1.00 97.75 180 TYR A O 1
ATOM 1509 N N . PHE A 1 181 ? 10.681 -0.031 12.584 1.00 96.88 181 PHE A N 1
ATOM 1510 C CA . PHE A 1 181 ? 10.488 0.707 13.834 1.00 96.88 181 PHE A CA 1
ATOM 1511 C C . PHE A 1 181 ? 11.210 2.058 13.835 1.00 96.88 181 PHE A C 1
ATOM 1513 O O . PHE A 1 181 ? 10.691 3.026 14.386 1.00 96.88 181 PHE A O 1
ATOM 1520 N N . THR A 1 182 ? 12.386 2.141 13.207 1.00 96.19 182 THR A N 1
ATOM 1521 C CA . THR A 1 182 ? 13.231 3.344 13.242 1.00 96.19 182 THR A CA 1
ATOM 1522 C C . THR A 1 182 ? 12.979 4.317 12.092 1.00 96.19 182 THR A C 1
ATOM 1524 O O . THR A 1 182 ? 13.174 5.514 12.267 1.00 96.19 182 THR A O 1
ATOM 1527 N N . GLN A 1 183 ? 12.576 3.829 10.916 1.00 96.19 183 GLN A N 1
ATOM 1528 C CA . GLN A 1 183 ? 12.441 4.631 9.692 1.00 96.19 183 GLN A CA 1
ATOM 1529 C C . GLN A 1 183 ? 11.093 4.399 9.004 1.00 96.19 183 GLN A C 1
ATOM 1531 O O . GLN A 1 183 ? 10.325 5.343 8.835 1.00 96.19 183 GLN A O 1
ATOM 1536 N N . GLY A 1 184 ? 10.766 3.147 8.669 1.00 96.69 184 GLY A N 1
ATOM 1537 C CA . GLY A 1 184 ? 9.583 2.792 7.882 1.00 96.69 184 GLY A CA 1
ATOM 1538 C C . GLY A 1 184 ? 8.278 3.343 8.459 1.00 96.69 184 GLY A C 1
ATOM 1539 O O . GLY A 1 184 ? 7.599 4.154 7.831 1.00 96.69 184 GLY A O 1
ATOM 1540 N N . PHE A 1 185 ? 7.937 2.932 9.680 1.00 98.12 185 PHE A N 1
ATOM 1541 C CA . PHE A 1 185 ? 6.715 3.347 10.360 1.00 98.12 185 PHE A CA 1
ATOM 1542 C C . PHE A 1 185 ? 6.696 4.846 10.694 1.00 98.12 185 PHE A C 1
ATOM 1544 O O . PHE A 1 185 ? 5.699 5.483 10.344 1.00 98.12 185 PHE A O 1
ATOM 1551 N N . PRO A 1 186 ? 7.757 5.447 11.284 1.00 97.81 186 PRO A N 1
ATOM 1552 C CA . PRO A 1 186 ? 7.803 6.891 11.519 1.00 97.81 186 PRO A CA 1
ATOM 1553 C C . PRO A 1 186 ? 7.567 7.741 10.265 1.00 97.81 186 PRO A C 1
ATOM 1555 O O . PRO A 1 186 ? 6.855 8.739 10.342 1.00 97.81 186 PRO A O 1
ATOM 1558 N N . VAL A 1 187 ? 8.100 7.341 9.106 1.00 96.88 187 VAL A N 1
ATOM 1559 C CA . VAL A 1 187 ? 7.899 8.058 7.835 1.00 96.88 187 VAL A CA 1
ATOM 1560 C C . VAL A 1 187 ? 6.461 7.909 7.334 1.00 96.88 187 VAL A C 1
ATOM 1562 O O . VAL A 1 187 ? 5.820 8.909 7.009 1.00 96.88 187 VAL A O 1
ATOM 1565 N N . VAL A 1 188 ? 5.926 6.683 7.321 1.00 97.50 188 VAL A N 1
ATOM 1566 C CA . VAL A 1 188 ? 4.570 6.391 6.818 1.00 97.50 188 VAL A CA 1
ATOM 1567 C C . VAL A 1 188 ? 3.490 7.098 7.635 1.00 97.50 188 VAL A C 1
ATOM 1569 O O . VAL A 1 188 ? 2.559 7.670 7.069 1.00 97.50 188 VAL A O 1
ATOM 1572 N N . ILE A 1 189 ? 3.610 7.099 8.965 1.00 97.94 189 ILE A N 1
ATOM 1573 C CA . ILE A 1 189 ? 2.675 7.830 9.828 1.00 97.94 189 ILE A CA 1
ATOM 1574 C C . ILE A 1 189 ? 2.965 9.341 9.838 1.00 97.94 189 ILE A C 1
ATOM 1576 O O . ILE A 1 189 ? 2.054 10.162 9.986 1.00 97.94 189 ILE A O 1
ATOM 1580 N N . GLY A 1 190 ? 4.232 9.712 9.646 1.00 96.81 190 GLY A N 1
ATOM 1581 C CA . GLY A 1 190 ? 4.699 11.080 9.491 1.00 96.81 190 GLY A CA 1
ATOM 1582 C C . GLY A 1 190 ? 4.341 11.974 10.686 1.00 96.81 190 GLY A C 1
ATOM 1583 O O . GLY A 1 190 ? 4.454 11.551 11.842 1.00 96.81 190 GLY A O 1
ATOM 1584 N N . PRO A 1 191 ? 3.853 13.206 10.440 1.00 97.44 191 PRO A N 1
ATOM 1585 C CA . PRO A 1 191 ? 3.497 14.161 11.495 1.00 97.44 191 PRO A CA 1
ATOM 1586 C C . PRO A 1 191 ? 2.424 13.668 12.481 1.00 97.44 191 PRO A C 1
ATOM 1588 O O . PRO A 1 191 ? 2.260 14.248 13.553 1.00 97.44 191 PRO A O 1
ATOM 1591 N N . HIS A 1 192 ? 1.697 12.594 12.153 1.00 98.31 192 HIS A N 1
ATOM 1592 C CA . HIS A 1 192 ? 0.694 12.002 13.037 1.00 98.31 192 HIS A CA 1
ATOM 1593 C C . HIS A 1 192 ? 1.299 11.150 14.166 1.00 98.31 192 HIS A C 1
ATOM 1595 O O . HIS A 1 192 ? 0.555 10.773 15.076 1.00 98.31 192 HIS A O 1
ATOM 1601 N N . LEU A 1 193 ? 2.610 10.859 14.150 1.00 98.19 193 LEU A N 1
ATOM 1602 C CA . LEU A 1 193 ? 3.267 9.975 15.124 1.00 98.19 193 LEU A CA 1
ATOM 1603 C C . LEU A 1 193 ? 2.989 10.359 16.592 1.00 98.19 193 LEU A C 1
ATOM 1605 O O . LEU A 1 193 ? 2.554 9.482 17.342 1.00 98.19 193 LEU A O 1
ATOM 1609 N N . PRO A 1 194 ? 3.138 11.629 17.035 1.00 97.81 194 PRO A N 1
ATOM 1610 C CA . PRO A 1 194 ? 2.879 11.983 18.434 1.00 97.81 194 PRO A CA 1
ATOM 1611 C C . PRO A 1 194 ? 1.418 11.747 18.836 1.00 97.81 194 PRO A C 1
ATOM 1613 O O . PRO A 1 194 ? 1.131 11.276 19.937 1.00 97.81 194 PRO A O 1
ATOM 1616 N N . LEU A 1 195 ? 0.482 12.021 17.921 1.00 98.25 195 LEU A N 1
ATOM 1617 C CA . LEU A 1 195 ? -0.942 11.805 18.162 1.00 98.25 195 LEU A CA 1
ATOM 1618 C C . LEU A 1 195 ? -1.303 10.327 18.179 1.00 98.25 195 LEU A C 1
ATOM 1620 O O . LEU A 1 195 ? -2.160 9.937 18.964 1.00 98.25 195 LEU A O 1
ATOM 1624 N N . PHE A 1 196 ? -0.654 9.511 17.352 1.00 98.38 196 PHE A N 1
ATOM 1625 C CA . PHE A 1 196 ? -0.814 8.064 17.387 1.00 98.38 196 PHE A CA 1
ATOM 1626 C C . PHE A 1 196 ? -0.369 7.492 18.731 1.00 98.38 196 PHE A C 1
ATOM 1628 O O . PHE A 1 196 ? -1.132 6.753 19.346 1.00 98.38 196 PHE A O 1
ATOM 1635 N N . LEU A 1 197 ? 0.813 7.880 19.223 1.00 98.19 197 LEU A N 1
ATOM 1636 C CA . LEU A 1 197 ? 1.317 7.422 20.519 1.00 98.19 197 LEU A CA 1
ATOM 1637 C C . LEU A 1 197 ? 0.382 7.845 21.657 1.00 98.19 197 LEU A C 1
ATOM 1639 O O . LEU A 1 197 ? -0.051 7.002 22.439 1.00 98.19 197 LEU A O 1
ATOM 1643 N N . HIS A 1 198 ? -0.012 9.122 21.706 1.00 98.00 198 HIS A N 1
ATOM 1644 C CA . HIS A 1 198 ? -0.980 9.612 22.692 1.00 98.00 198 HIS A CA 1
ATOM 1645 C C . HIS A 1 198 ? -2.332 8.881 22.591 1.00 98.00 198 HIS A C 1
ATOM 1647 O O . HIS A 1 198 ? -2.888 8.445 23.598 1.00 98.00 198 HIS A O 1
ATOM 1653 N N . GLY A 1 199 ? -2.835 8.666 21.374 1.00 97.88 199 GLY A N 1
ATOM 1654 C CA . GLY A 1 199 ? -4.076 7.940 21.114 1.00 97.88 199 GLY A CA 1
ATOM 1655 C C . GLY A 1 199 ? -4.019 6.476 21.540 1.00 97.88 199 GLY A C 1
ATOM 1656 O O . GLY A 1 199 ? -5.003 5.966 22.076 1.00 97.88 199 GLY A O 1
ATOM 1657 N N . CYS A 1 200 ? -2.868 5.814 21.372 1.00 97.81 200 CYS A N 1
ATOM 1658 C CA . CYS A 1 200 ? -2.642 4.459 21.869 1.00 97.81 200 CYS A CA 1
ATOM 1659 C C . CYS A 1 200 ? -2.859 4.397 23.380 1.00 97.81 200 CYS A C 1
ATOM 1661 O O . CYS A 1 200 ? -3.565 3.503 23.830 1.00 97.81 200 CYS A O 1
ATOM 1663 N N . PHE A 1 201 ? -2.348 5.360 24.154 1.00 96.94 201 PHE A N 1
ATOM 1664 C CA . PHE A 1 201 ? -2.586 5.409 25.601 1.00 96.94 201 PHE A CA 1
ATOM 1665 C C . PHE A 1 201 ? -4.066 5.624 25.948 1.00 96.94 201 PHE A C 1
ATOM 1667 O O . PHE A 1 201 ? -4.591 4.946 26.831 1.00 96.94 201 PHE A O 1
ATOM 1674 N N . LEU A 1 202 ? -4.759 6.519 25.236 1.00 96.50 202 LEU A N 1
ATOM 1675 C CA . LEU A 1 202 ? -6.168 6.834 25.502 1.00 96.50 202 LEU A CA 1
ATOM 1676 C C . LEU A 1 202 ? -7.120 5.676 25.178 1.00 96.50 202 LEU A C 1
ATOM 1678 O O . LEU A 1 202 ? -8.064 5.418 25.923 1.00 96.50 202 LEU A O 1
ATOM 1682 N N . ALA A 1 203 ? -6.890 4.988 24.059 1.00 95.00 203 ALA A N 1
ATOM 1683 C CA . ALA A 1 203 ? -7.837 4.027 23.501 1.00 95.00 203 ALA A CA 1
ATOM 1684 C C . ALA A 1 203 ? -7.323 2.578 23.492 1.00 95.00 203 ALA A C 1
ATOM 1686 O O . ALA A 1 203 ? -7.949 1.713 22.871 1.00 95.00 203 ALA A O 1
ATOM 1687 N N . PHE A 1 204 ? -6.228 2.291 24.212 1.00 94.12 204 PHE A N 1
ATOM 1688 C CA . PHE A 1 204 ? -5.589 0.971 24.276 1.00 94.12 204 PHE A CA 1
ATOM 1689 C C . PHE A 1 204 ? -6.598 -0.153 24.512 1.00 94.12 204 PHE A C 1
ATOM 1691 O O . PHE A 1 204 ? -6.671 -1.107 23.746 1.00 94.12 204 PHE A O 1
ATOM 1698 N N . LYS A 1 205 ? -7.423 -0.030 25.561 1.00 91.81 205 LYS A N 1
ATOM 1699 C CA . LYS A 1 205 ? -8.367 -1.087 25.955 1.00 91.81 205 LYS A CA 1
ATOM 1700 C C . LYS A 1 205 ? -9.469 -1.314 24.914 1.00 91.81 205 LYS A C 1
ATOM 1702 O O . LYS A 1 205 ? -9.876 -2.458 24.724 1.00 91.81 205 LYS A O 1
ATOM 1707 N N . ARG A 1 206 ? -9.926 -0.251 24.241 1.00 91.00 206 ARG A N 1
ATOM 1708 C CA . ARG A 1 206 ? -11.032 -0.295 23.269 1.00 91.00 206 ARG A CA 1
ATOM 1709 C C . ARG A 1 206 ? -10.586 -0.875 21.927 1.00 91.00 206 ARG A C 1
ATOM 1711 O O . ARG A 1 206 ? -11.266 -1.736 21.379 1.00 91.00 206 ARG A O 1
ATOM 1718 N N . TYR A 1 207 ? -9.407 -0.478 21.445 1.00 94.25 207 TYR A N 1
ATOM 1719 C CA . TYR A 1 207 ? -8.893 -0.857 20.123 1.00 94.25 207 TYR A CA 1
ATOM 1720 C C . TYR A 1 207 ? -7.639 -1.734 20.174 1.00 94.25 207 TYR A C 1
ATOM 1722 O O . TYR A 1 207 ? -6.867 -1.774 19.215 1.00 94.25 207 TYR A O 1
ATOM 1730 N N . LYS A 1 208 ? -7.453 -2.499 21.260 1.00 95.06 208 LYS A N 1
ATOM 1731 C CA . LYS A 1 208 ? -6.300 -3.399 21.446 1.00 95.06 208 LYS A CA 1
ATOM 1732 C C . LYS A 1 208 ? -6.050 -4.325 20.256 1.00 95.06 208 LYS A C 1
ATOM 1734 O O . LYS A 1 208 ? -4.904 -4.595 19.930 1.00 95.06 208 LYS A O 1
ATOM 1739 N N . VAL A 1 209 ? -7.115 -4.796 19.601 1.00 95.62 209 VAL A N 1
ATOM 1740 C CA . VAL A 1 209 ? -7.010 -5.717 18.462 1.00 95.62 209 VAL A CA 1
ATOM 1741 C C . VAL A 1 209 ? -6.447 -5.026 17.214 1.00 95.62 209 VAL A C 1
ATOM 1743 O O . VAL A 1 209 ? -5.649 -5.623 16.500 1.00 95.62 209 VAL A O 1
ATOM 1746 N N . LEU A 1 210 ? -6.788 -3.751 16.989 1.00 96.88 210 LEU A N 1
ATOM 1747 C CA . LEU A 1 210 ? -6.230 -2.960 15.888 1.00 96.88 210 LEU A CA 1
ATOM 1748 C C . LEU A 1 210 ? -4.753 -2.663 16.138 1.00 96.88 210 LEU A C 1
ATOM 1750 O O . LEU A 1 210 ? -3.934 -2.820 15.238 1.00 96.88 210 LEU A O 1
ATOM 1754 N N . LEU A 1 211 ? -4.398 -2.303 17.376 1.00 97.06 211 LEU A N 1
ATOM 1755 C CA . LEU A 1 211 ? -3.003 -2.087 17.757 1.00 97.06 211 LEU A CA 1
ATOM 1756 C C . LEU A 1 211 ? -2.178 -3.377 17.653 1.00 97.06 211 LEU A C 1
ATOM 1758 O O . LEU A 1 211 ? -1.057 -3.344 17.155 1.00 97.06 211 LEU A O 1
ATOM 1762 N N . ALA A 1 212 ? -2.742 -4.517 18.061 1.00 97.31 212 ALA A N 1
ATOM 1763 C CA . ALA A 1 212 ? -2.111 -5.819 17.882 1.00 97.31 212 ALA A CA 1
ATOM 1764 C C . ALA A 1 212 ? -1.871 -6.127 16.398 1.00 97.31 212 ALA A C 1
ATOM 1766 O O . ALA A 1 212 ? -0.794 -6.604 16.063 1.00 97.31 212 ALA A O 1
ATOM 1767 N N . ALA A 1 213 ? -2.816 -5.800 15.508 1.00 97.94 213 ALA A N 1
ATOM 1768 C CA . ALA A 1 213 ? -2.637 -5.961 14.066 1.00 97.94 213 ALA A CA 1
ATOM 1769 C C . ALA A 1 213 ? -1.521 -5.070 13.496 1.00 97.94 213 ALA A C 1
ATOM 1771 O O . ALA A 1 213 ? -0.712 -5.547 12.700 1.00 97.94 213 ALA A O 1
ATOM 1772 N N . VAL A 1 214 ? -1.424 -3.812 13.945 1.00 98.38 214 VAL A N 1
ATOM 1773 C CA . VAL A 1 214 ? -0.321 -2.903 13.580 1.00 98.38 214 VAL A CA 1
ATOM 1774 C C . VAL A 1 214 ? 1.020 -3.489 14.029 1.00 98.38 214 VAL A C 1
ATOM 1776 O O . VAL A 1 214 ? 1.910 -3.677 13.204 1.00 98.38 214 VAL A O 1
ATOM 1779 N N . LEU A 1 215 ? 1.159 -3.825 15.315 1.00 98.12 215 LEU A N 1
ATOM 1780 C CA . LEU A 1 215 ? 2.411 -4.341 15.879 1.00 98.12 215 LEU A CA 1
ATOM 1781 C C . LEU A 1 215 ? 2.820 -5.672 15.247 1.00 98.12 215 LEU A C 1
ATOM 1783 O O . LEU A 1 215 ? 3.973 -5.830 14.861 1.00 98.12 215 LEU A O 1
ATOM 1787 N N . TRP A 1 216 ? 1.873 -6.598 15.089 1.00 98.06 216 TRP A N 1
ATOM 1788 C CA . TRP A 1 216 ? 2.086 -7.870 14.402 1.00 98.06 216 TRP A CA 1
ATOM 1789 C C . TRP A 1 216 ? 2.637 -7.656 12.992 1.00 98.06 216 TRP A C 1
ATOM 1791 O O . TRP A 1 216 ? 3.660 -8.231 12.633 1.00 98.06 216 TRP A O 1
ATOM 1801 N N . THR A 1 217 ? 2.002 -6.775 12.218 1.00 97.62 217 THR A N 1
ATOM 1802 C CA . THR A 1 217 ? 2.412 -6.475 10.842 1.00 97.62 217 THR A CA 1
ATOM 1803 C C . THR A 1 217 ? 3.831 -5.910 10.791 1.00 97.62 217 THR A C 1
ATOM 1805 O O . THR A 1 217 ? 4.643 -6.371 9.991 1.00 97.62 217 THR A O 1
ATOM 1808 N N . LEU A 1 218 ? 4.162 -4.957 11.670 1.00 97.94 218 LEU A N 1
ATOM 1809 C CA . LEU A 1 218 ? 5.509 -4.383 11.743 1.00 97.94 218 LEU A CA 1
ATOM 1810 C C . LEU A 1 218 ? 6.558 -5.429 12.130 1.00 97.94 218 LEU A C 1
ATOM 1812 O O . LEU A 1 218 ? 7.633 -5.449 11.537 1.00 97.94 218 LEU A O 1
ATOM 1816 N N . VAL A 1 219 ? 6.254 -6.308 13.089 1.00 97.69 219 VAL A N 1
ATOM 1817 C CA . VAL A 1 219 ? 7.166 -7.374 13.527 1.00 97.69 219 VAL A CA 1
ATOM 1818 C C . VAL A 1 219 ? 7.411 -8.380 12.404 1.00 97.69 219 VAL A C 1
ATOM 1820 O O . VAL A 1 219 ? 8.564 -8.657 12.092 1.00 97.69 219 VAL A O 1
ATOM 1823 N N . ILE A 1 220 ? 6.361 -8.888 11.752 1.00 96.12 220 ILE A N 1
ATOM 1824 C CA . ILE A 1 220 ? 6.512 -9.878 10.678 1.00 96.12 220 ILE A CA 1
ATOM 1825 C C . ILE A 1 220 ? 7.294 -9.295 9.497 1.00 96.12 220 ILE A C 1
ATOM 1827 O O . ILE A 1 220 ? 8.251 -9.916 9.040 1.00 96.12 220 ILE A O 1
ATOM 1831 N N . TYR A 1 221 ? 6.965 -8.080 9.044 1.00 94.25 221 TYR A N 1
ATOM 1832 C CA . TYR A 1 221 ? 7.718 -7.443 7.959 1.00 94.25 221 TYR A CA 1
ATOM 1833 C C . TYR A 1 221 ? 9.153 -7.057 8.356 1.00 94.25 221 TYR A C 1
ATOM 1835 O O . TYR A 1 221 ? 10.015 -6.940 7.490 1.00 94.25 221 TYR A O 1
ATOM 1843 N N . SER A 1 222 ? 9.452 -6.891 9.647 1.00 95.44 222 SER A N 1
ATOM 1844 C CA . SER A 1 222 ? 10.817 -6.618 10.122 1.00 95.44 222 SER A CA 1
ATOM 1845 C C . SER A 1 222 ? 11.772 -7.794 9.903 1.00 95.44 222 SER A C 1
ATOM 1847 O O . SER A 1 222 ? 12.963 -7.571 9.681 1.00 95.44 222 SER A O 1
ATOM 1849 N N . PHE A 1 223 ? 11.257 -9.026 9.901 1.00 92.31 223 PHE A N 1
ATOM 1850 C CA . PHE A 1 223 ? 12.042 -10.230 9.613 1.00 92.31 223 PHE A CA 1
ATOM 1851 C C . PHE A 1 223 ? 12.289 -10.466 8.120 1.00 92.31 223 PHE A C 1
ATOM 1853 O O . PHE A 1 223 ? 13.133 -11.289 7.781 1.00 92.31 223 PHE A O 1
ATOM 1860 N N . LEU A 1 224 ? 11.593 -9.750 7.232 1.00 89.19 224 LEU A N 1
ATOM 1861 C CA . LEU A 1 224 ? 11.827 -9.848 5.793 1.00 89.19 224 LEU A CA 1
ATOM 1862 C C . LEU A 1 224 ? 12.998 -8.942 5.391 1.00 89.19 224 LEU A C 1
ATOM 1864 O O . LEU A 1 224 ? 13.041 -7.801 5.857 1.00 89.19 224 LEU A O 1
ATOM 1868 N N . PRO A 1 225 ? 13.964 -9.394 4.571 1.00 87.56 225 PRO A N 1
ATOM 1869 C CA . PRO A 1 225 ? 15.181 -8.617 4.328 1.00 87.56 225 PRO A CA 1
ATOM 1870 C C . PRO A 1 225 ? 14.871 -7.371 3.498 1.00 87.56 225 PRO A C 1
ATOM 1872 O O . PRO A 1 225 ? 15.221 -6.260 3.909 1.00 87.56 225 PRO A O 1
ATOM 1875 N N . HIS A 1 226 ? 14.118 -7.550 2.412 1.00 89.12 226 HIS A N 1
ATOM 1876 C CA . HIS A 1 226 ? 13.576 -6.467 1.604 1.00 89.12 226 HIS A CA 1
ATOM 1877 C C . HIS A 1 226 ? 12.381 -5.785 2.274 1.00 89.12 226 HIS A C 1
ATOM 1879 O O . HIS A 1 226 ? 11.440 -6.437 2.741 1.00 89.12 226 HIS A O 1
ATOM 1885 N N . LYS A 1 227 ? 12.408 -4.450 2.315 1.00 92.38 227 LYS A N 1
ATOM 1886 C CA . LYS A 1 227 ? 11.401 -3.634 2.998 1.00 92.38 227 LYS A CA 1
ATOM 1887 C C . LYS A 1 227 ? 11.072 -2.408 2.166 1.00 92.38 227 LYS A C 1
ATOM 1889 O O . LYS A 1 227 ? 11.958 -1.736 1.659 1.00 92.38 227 LYS A O 1
ATOM 1894 N N . GLU A 1 228 ? 9.793 -2.066 2.119 1.00 93.25 228 GLU A N 1
ATOM 1895 C CA . GLU A 1 228 ? 9.316 -0.847 1.475 1.00 93.25 228 GLU A CA 1
ATOM 1896 C C . GLU A 1 228 ? 8.276 -0.144 2.351 1.00 93.25 228 GLU A C 1
ATOM 1898 O O . GLU A 1 228 ? 7.517 -0.782 3.094 1.00 93.25 228 GLU A O 1
ATOM 1903 N N . PHE A 1 229 ? 8.176 1.182 2.217 1.00 95.44 229 PHE A N 1
ATOM 1904 C CA . PHE A 1 229 ? 7.179 1.981 2.937 1.00 95.44 229 PHE A CA 1
ATOM 1905 C C . PHE A 1 229 ? 5.738 1.550 2.608 1.00 95.44 229 PHE A C 1
ATOM 1907 O O . PHE A 1 229 ? 4.886 1.498 3.494 1.00 95.44 229 PHE A O 1
ATOM 1914 N N . ARG A 1 230 ? 5.451 1.186 1.348 1.00 94.56 230 ARG A N 1
ATOM 1915 C CA . ARG A 1 230 ? 4.088 0.826 0.907 1.00 94.56 230 ARG A CA 1
ATOM 1916 C C . ARG A 1 230 ? 3.575 -0.503 1.466 1.00 94.56 230 ARG A C 1
ATOM 1918 O O . ARG A 1 230 ? 2.363 -0.685 1.514 1.00 94.56 230 ARG A O 1
ATOM 1925 N N . PHE A 1 231 ? 4.442 -1.400 1.943 1.00 95.00 231 PHE A N 1
ATOM 1926 C CA . PHE A 1 231 ? 4.011 -2.695 2.496 1.00 95.00 231 PHE A CA 1
ATOM 1927 C C . PHE A 1 231 ? 3.217 -2.558 3.798 1.00 95.00 231 PHE A C 1
ATOM 1929 O O . PHE A 1 231 ? 2.349 -3.379 4.079 1.00 95.00 231 PHE A O 1
ATOM 1936 N N . ILE A 1 232 ? 3.468 -1.498 4.572 1.00 97.19 232 ILE A N 1
ATOM 1937 C CA . ILE A 1 232 ? 2.741 -1.208 5.817 1.00 97.19 232 ILE A CA 1
ATOM 1938 C C . ILE A 1 232 ? 1.589 -0.215 5.611 1.00 97.19 232 ILE A C 1
ATOM 1940 O O . ILE A 1 232 ? 0.940 0.189 6.574 1.00 97.19 232 ILE A O 1
ATOM 1944 N N . TYR A 1 233 ? 1.288 0.163 4.363 1.00 97.25 233 TYR A N 1
ATOM 1945 C CA . TYR A 1 233 ? 0.142 1.019 4.058 1.00 97.25 233 TYR A CA 1
ATOM 1946 C C . TYR A 1 233 ? -1.199 0.464 4.585 1.00 97.25 233 TYR A C 1
ATOM 1948 O O . TYR A 1 233 ? -1.959 1.250 5.155 1.00 97.25 233 TYR A O 1
ATOM 1956 N N . PRO A 1 234 ? -1.492 -0.853 4.510 1.00 97.19 234 PRO A N 1
ATOM 1957 C CA . PRO A 1 234 ? -2.795 -1.379 4.929 1.00 97.19 234 PRO A CA 1
ATOM 1958 C C . PRO A 1 234 ? -3.109 -1.208 6.417 1.00 97.19 234 PRO A C 1
ATOM 1960 O O . PRO A 1 234 ? -4.279 -1.214 6.795 1.00 97.19 234 PRO A O 1
ATOM 1963 N N . VAL A 1 235 ? -2.089 -1.025 7.267 1.00 97.75 235 VAL A N 1
ATOM 1964 C CA . VAL A 1 235 ? -2.273 -0.768 8.706 1.00 97.75 235 VAL A CA 1
ATOM 1965 C C . VAL A 1 235 ? -2.320 0.720 9.057 1.00 97.75 235 VAL A C 1
ATOM 1967 O O . VAL A 1 235 ? -2.727 1.070 10.164 1.00 97.75 235 VAL A O 1
ATOM 1970 N N . LEU A 1 236 ? -1.977 1.619 8.128 1.00 97.94 236 LEU A N 1
ATOM 1971 C CA . LEU A 1 236 ? -2.038 3.065 8.358 1.00 97.94 236 LEU A CA 1
ATOM 1972 C C . LEU A 1 236 ? -3.444 3.560 8.756 1.00 97.94 236 LEU A C 1
ATOM 1974 O O . LEU A 1 236 ? -3.525 4.326 9.719 1.00 97.94 236 LEU A O 1
ATOM 1978 N N . PRO A 1 237 ? -4.559 3.114 8.133 1.00 97.44 237 PRO A N 1
ATOM 1979 C CA . PRO A 1 237 ? -5.897 3.498 8.583 1.00 97.44 237 PRO A CA 1
ATOM 1980 C C . PRO A 1 237 ? -6.139 3.168 10.062 1.00 97.44 237 PRO A C 1
ATOM 1982 O O . PRO A 1 237 ? -6.763 3.959 10.766 1.00 97.44 237 PRO A O 1
ATOM 1985 N N . PHE A 1 238 ? -5.599 2.048 10.563 1.00 97.88 238 PHE A N 1
ATOM 1986 C CA . PHE A 1 238 ? -5.749 1.640 11.966 1.00 97.88 238 PHE A CA 1
ATOM 1987 C C . PHE A 1 238 ? -5.019 2.617 12.889 1.00 97.88 238 PHE A C 1
ATOM 1989 O O . PHE A 1 238 ? -5.562 3.025 13.914 1.00 97.88 238 PHE A O 1
ATOM 1996 N N . CYS A 1 239 ? -3.817 3.047 12.502 1.00 98.38 239 CYS A N 1
ATOM 1997 C CA . CYS A 1 239 ? -3.051 4.054 13.232 1.00 98.38 239 CYS A CA 1
ATOM 1998 C C . CYS A 1 239 ? -3.788 5.398 13.292 1.00 98.38 239 CYS A C 1
ATOM 2000 O O . CYS A 1 239 ? -3.850 6.029 14.348 1.00 98.38 239 CYS A O 1
ATOM 2002 N N . LEU A 1 240 ? -4.398 5.819 12.182 1.00 98.06 240 LEU A N 1
ATOM 2003 C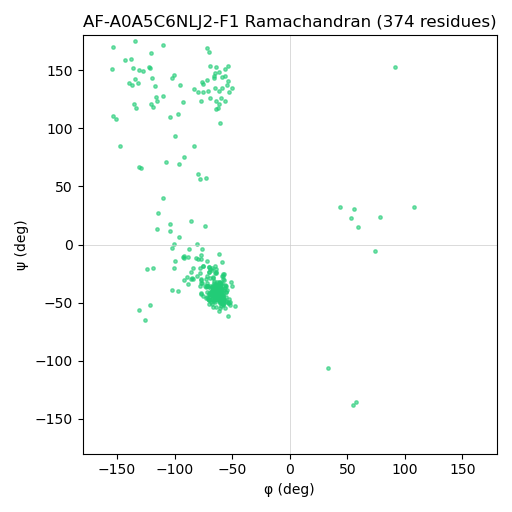 CA . LEU A 1 240 ? -5.092 7.105 12.094 1.00 98.06 240 LEU A CA 1
ATOM 2004 C C . LEU A 1 240 ? -6.385 7.144 12.926 1.00 98.06 240 LEU A C 1
ATOM 2006 O O . LEU A 1 240 ? -6.790 8.230 13.349 1.00 98.06 240 LEU A O 1
ATOM 2010 N N . VAL A 1 241 ? -6.974 5.988 13.273 1.00 97.69 241 VAL A N 1
ATOM 2011 C CA . VAL A 1 241 ? -8.026 5.909 14.308 1.00 97.69 241 VAL A CA 1
ATOM 2012 C C . VAL A 1 241 ? -7.514 6.462 15.639 1.00 97.69 241 VAL A C 1
ATOM 2014 O O . VAL A 1 241 ? -8.140 7.360 16.204 1.00 97.69 241 VAL A O 1
ATOM 2017 N N . PHE A 1 242 ? -6.351 6.000 16.110 1.00 98.31 242 PHE A N 1
ATOM 2018 C CA . PHE A 1 242 ? -5.744 6.489 17.353 1.00 98.31 242 PHE A CA 1
ATOM 2019 C C . PHE A 1 242 ? -5.369 7.973 17.260 1.00 98.31 242 PHE A C 1
ATOM 2021 O O . PHE A 1 242 ? -5.652 8.733 18.188 1.00 98.31 242 PHE A O 1
ATOM 2028 N N . SER A 1 243 ? -4.799 8.413 16.132 1.00 98.25 243 SER A N 1
ATOM 2029 C CA . SER A 1 243 ? -4.469 9.827 15.913 1.00 98.25 243 SER A CA 1
ATOM 2030 C C . SER A 1 243 ? -5.703 10.732 15.986 1.00 98.25 243 SER A C 1
ATOM 2032 O O . SER A 1 243 ? -5.643 11.783 16.620 1.00 98.25 243 SER A O 1
ATOM 2034 N N . GLY A 1 244 ? -6.832 10.315 15.405 1.00 97.88 244 GLY A N 1
ATOM 2035 C CA . GLY A 1 244 ? -8.086 11.067 15.459 1.00 97.88 244 GLY A CA 1
ATOM 2036 C C . GLY A 1 244 ? -8.704 11.145 16.853 1.00 97.88 244 GLY A C 1
ATOM 2037 O O . GLY A 1 244 ? -9.154 12.214 17.264 1.00 97.88 244 GLY A O 1
ATOM 2038 N N . ILE A 1 245 ? -8.658 10.048 17.620 1.00 97.50 245 ILE A N 1
ATOM 2039 C CA . ILE A 1 245 ? -9.092 10.029 19.029 1.00 97.50 245 ILE A CA 1
ATOM 2040 C C . ILE A 1 245 ? -8.245 10.997 19.860 1.00 97.50 245 ILE A C 1
ATOM 2042 O O . ILE A 1 245 ? -8.783 11.810 20.614 1.00 97.50 245 ILE A O 1
ATOM 2046 N N . SER A 1 246 ? -6.923 10.952 19.683 1.00 98.06 246 SER A N 1
ATOM 2047 C CA . SER A 1 246 ? -6.002 11.891 20.319 1.00 98.06 246 SER A CA 1
ATOM 2048 C C . SER A 1 246 ? -6.334 13.335 19.945 1.00 98.06 246 SER A C 1
ATOM 2050 O O . SER A 1 246 ? -6.532 14.163 20.833 1.00 98.06 246 SER A O 1
ATOM 2052 N N . LEU A 1 247 ? -6.497 13.641 18.657 1.00 97.62 247 LEU A N 1
ATOM 2053 C CA . LEU A 1 247 ? -6.792 14.995 18.193 1.00 97.62 247 LEU A CA 1
ATOM 2054 C C . LEU A 1 247 ? -8.123 15.531 18.741 1.00 97.62 247 LEU A C 1
ATOM 2056 O O . LEU A 1 247 ? -8.186 16.679 19.181 1.00 97.62 247 LEU A O 1
ATOM 2060 N N . ALA A 1 248 ? -9.166 14.698 18.783 1.00 96.88 248 ALA A N 1
ATOM 2061 C CA . ALA A 1 248 ? -10.455 15.057 19.371 1.00 96.88 248 ALA A CA 1
ATOM 2062 C C . ALA A 1 248 ? -10.339 15.395 20.871 1.00 96.88 248 ALA A C 1
ATOM 2064 O O . ALA A 1 248 ? -11.041 16.278 21.363 1.00 96.88 248 ALA A O 1
ATOM 2065 N N . SER A 1 249 ? -9.408 14.758 21.590 1.00 96.44 249 SER A N 1
ATOM 2066 C CA . SER A 1 249 ? -9.184 14.997 23.022 1.00 96.44 249 SER A CA 1
ATOM 2067 C C . SER A 1 249 ? -8.457 16.314 23.344 1.00 96.44 249 SER A C 1
ATOM 2069 O O . SER A 1 249 ? -8.560 16.806 24.468 1.00 96.44 249 SER A O 1
ATOM 2071 N N . LEU A 1 250 ? -7.767 16.936 22.374 1.00 93.31 250 LEU A N 1
ATOM 2072 C CA . LEU A 1 250 ? -6.829 18.054 22.594 1.00 93.31 250 LEU A CA 1
ATOM 2073 C C . LEU A 1 250 ? -7.447 19.432 22.925 1.00 93.31 250 LEU A C 1
ATOM 2075 O O . LEU A 1 250 ? -6.747 20.441 22.853 1.00 93.31 250 LEU A O 1
ATOM 2079 N N . LYS A 1 251 ? -8.724 19.514 23.321 1.00 91.12 251 LYS A N 1
ATOM 2080 C CA . LYS A 1 251 ? -9.433 20.746 23.750 1.00 91.12 251 LYS A CA 1
ATOM 2081 C C . LYS A 1 251 ? -8.974 22.024 23.009 1.00 91.12 251 LYS A C 1
ATOM 2083 O O . LYS A 1 251 ? -9.310 22.200 21.838 1.00 91.12 251 LYS A O 1
ATOM 2088 N N . SER A 1 252 ? -8.219 22.907 23.676 1.00 93.06 252 SER A N 1
ATOM 2089 C CA . SER A 1 252 ? -7.751 24.204 23.161 1.00 93.06 252 SER A CA 1
ATOM 2090 C C . SER A 1 252 ? -6.658 24.098 22.091 1.00 93.06 252 SER A C 1
ATOM 2092 O O . SER A 1 252 ? -6.644 24.896 21.157 1.00 93.06 252 SER A O 1
ATOM 2094 N N . TRP A 1 253 ? -5.785 23.090 22.167 1.00 94.75 253 TRP A N 1
ATOM 2095 C CA . TRP A 1 253 ? -4.673 22.883 21.229 1.00 94.75 253 TRP A CA 1
ATOM 2096 C C . TRP A 1 253 ? -5.085 22.186 19.931 1.00 94.75 253 TRP A C 1
ATOM 2098 O O . TRP A 1 253 ? -4.334 22.184 18.958 1.00 94.75 253 TRP A O 1
ATOM 2108 N N . ARG A 1 254 ? -6.300 21.635 19.880 1.00 95.50 254 ARG A N 1
ATOM 2109 C CA . ARG A 1 254 ? -6.819 20.858 18.747 1.00 95.50 254 ARG A CA 1
ATOM 2110 C C . ARG A 1 254 ? -6.705 21.572 17.399 1.00 95.50 254 ARG A C 1
ATOM 2112 O O . ARG A 1 254 ? -6.253 20.969 16.434 1.00 95.50 254 ARG A O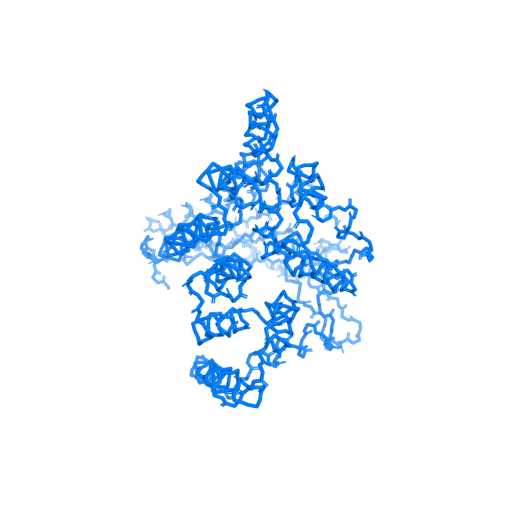 1
ATOM 2119 N N . ARG A 1 255 ? -7.091 22.852 17.319 1.00 95.62 255 ARG A N 1
ATOM 2120 C CA . ARG A 1 255 ? -7.035 23.617 16.055 1.00 95.62 255 ARG A CA 1
ATOM 2121 C C . ARG A 1 255 ? -5.600 23.872 15.600 1.00 95.62 255 ARG A C 1
ATOM 2123 O O . ARG A 1 255 ? -5.314 23.723 14.419 1.00 95.62 255 ARG A O 1
ATOM 2130 N N . ALA A 1 256 ? -4.712 24.211 16.534 1.00 97.31 256 ALA A N 1
ATOM 2131 C CA . ALA A 1 256 ? -3.296 24.413 16.241 1.00 97.31 256 ALA A CA 1
ATOM 2132 C C . ALA A 1 256 ? -2.638 23.107 15.767 1.00 97.31 256 ALA A C 1
ATOM 2134 O O . ALA A 1 256 ? -1.952 23.101 14.748 1.00 97.31 256 ALA A O 1
ATOM 2135 N N . ALA A 1 257 ? -2.922 21.987 16.443 1.00 97.56 257 ALA A N 1
ATOM 2136 C CA . ALA A 1 257 ? -2.452 20.665 16.042 1.00 97.56 257 ALA A CA 1
ATOM 2137 C C . ALA A 1 257 ? -2.980 20.265 14.654 1.00 97.56 257 ALA A C 1
ATOM 2139 O O . ALA A 1 257 ? -2.202 19.841 13.807 1.00 97.56 257 ALA A O 1
ATOM 2140 N N . ALA A 1 258 ? -4.275 20.457 14.384 1.00 97.88 258 ALA A N 1
ATO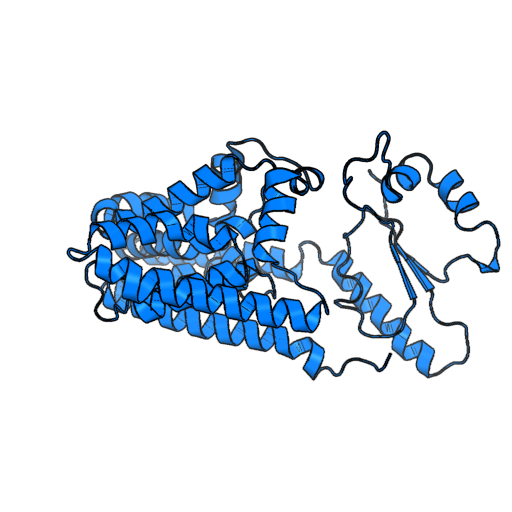M 2141 C CA . ALA A 1 258 ? -4.864 20.170 13.077 1.00 97.88 258 ALA A CA 1
ATOM 2142 C C . ALA A 1 258 ? -4.244 21.019 11.955 1.00 97.88 258 ALA A C 1
ATOM 2144 O O . ALA A 1 258 ? -3.927 20.492 10.893 1.00 97.88 258 ALA A O 1
ATOM 2145 N N . PHE A 1 259 ? -4.023 22.313 12.199 1.00 98.06 259 PHE A N 1
ATOM 2146 C CA . PHE A 1 259 ? -3.358 23.194 11.241 1.00 98.06 259 PHE A CA 1
ATOM 2147 C C . PHE A 1 259 ? -1.919 22.744 10.959 1.00 98.06 259 PHE A C 1
ATOM 2149 O O . PHE A 1 259 ? -1.528 22.635 9.799 1.00 98.06 259 PHE A O 1
ATOM 2156 N N . PHE A 1 260 ? -1.153 22.408 12.002 1.00 97.88 260 PHE A N 1
ATOM 2157 C CA . PHE A 1 260 ? 0.198 21.871 11.849 1.00 97.88 260 PHE A CA 1
ATOM 2158 C C . PHE A 1 260 ? 0.212 20.572 11.031 1.00 97.88 260 PHE A C 1
ATOM 2160 O O . PHE A 1 260 ? 1.020 20.442 10.109 1.00 97.88 260 PHE A O 1
ATOM 2167 N N . LEU A 1 261 ? -0.692 19.628 11.319 1.00 97.94 261 LEU A N 1
ATOM 2168 C CA . LEU A 1 261 ? -0.820 18.389 10.544 1.00 97.94 261 LEU A CA 1
ATOM 2169 C C . LEU A 1 261 ? -1.129 18.681 9.077 1.00 97.94 261 LEU A C 1
ATOM 2171 O O . LEU A 1 261 ? -0.477 18.103 8.211 1.00 97.94 261 LEU A O 1
ATOM 2175 N N . LEU A 1 262 ? -2.071 19.588 8.806 1.00 98.06 262 LEU A N 1
ATOM 2176 C CA . LEU A 1 262 ? -2.448 19.953 7.444 1.00 98.06 262 LEU A CA 1
ATOM 2177 C C . LEU A 1 262 ? -1.260 20.505 6.671 1.00 98.06 262 LEU A C 1
ATOM 2179 O O . LEU A 1 262 ? -0.947 19.990 5.606 1.00 98.06 262 LEU A O 1
ATOM 2183 N N . VAL A 1 263 ? -0.568 21.506 7.216 1.00 98.06 263 VAL A N 1
ATOM 2184 C CA . VAL A 1 263 ? 0.564 22.145 6.532 1.00 98.06 263 VAL A CA 1
ATOM 2185 C C . VAL A 1 263 ? 1.712 21.158 6.323 1.00 98.06 263 VAL A C 1
ATOM 2187 O O . VAL A 1 263 ? 2.231 21.051 5.214 1.00 98.06 263 VAL A O 1
ATOM 2190 N N . SER A 1 264 ? 2.089 20.405 7.360 1.00 97.44 264 SER A N 1
ATOM 2191 C CA . SER A 1 264 ? 3.213 19.461 7.282 1.00 97.44 264 SER A CA 1
ATOM 2192 C C . SER A 1 264 ? 2.951 18.309 6.309 1.00 97.44 264 SER A C 1
ATOM 2194 O O . SER A 1 264 ? 3.819 17.982 5.500 1.00 97.44 264 SER A O 1
ATOM 2196 N N . ASN A 1 265 ? 1.752 17.721 6.327 1.00 97.69 265 ASN A N 1
ATOM 2197 C CA . ASN A 1 265 ? 1.413 16.657 5.386 1.00 97.69 265 ASN A CA 1
ATOM 2198 C C . ASN A 1 265 ? 1.164 17.188 3.970 1.00 97.69 265 ASN A C 1
ATOM 2200 O O . ASN A 1 265 ? 1.532 16.511 3.016 1.00 97.69 265 ASN A O 1
ATOM 2204 N N . LEU A 1 266 ? 0.579 18.380 3.810 1.00 96.50 266 LEU A N 1
ATOM 2205 C CA . LEU A 1 266 ? 0.404 19.010 2.499 1.00 96.50 266 LEU A CA 1
ATOM 2206 C C . LEU A 1 266 ? 1.761 19.281 1.846 1.00 96.50 266 LEU A C 1
ATOM 2208 O O . LEU A 1 266 ? 1.934 18.976 0.672 1.00 96.50 266 LEU A O 1
ATOM 2212 N N . ALA A 1 267 ? 2.740 19.783 2.604 1.00 96.62 267 ALA A N 1
ATOM 2213 C CA . ALA A 1 267 ? 4.098 19.985 2.104 1.00 96.62 267 ALA A CA 1
ATOM 2214 C C . ALA A 1 267 ? 4.728 18.667 1.620 1.00 96.62 267 ALA A C 1
ATOM 2216 O O . ALA A 1 267 ? 5.222 18.599 0.495 1.00 96.62 267 ALA A O 1
ATOM 2217 N N . ALA A 1 268 ? 4.648 17.601 2.427 1.00 95.94 268 ALA A N 1
ATOM 2218 C CA . ALA A 1 268 ? 5.154 16.281 2.049 1.00 95.94 268 ALA A CA 1
ATOM 2219 C C . ALA A 1 268 ? 4.405 15.687 0.840 1.00 95.94 268 ALA A C 1
ATOM 2221 O O . ALA A 1 268 ? 5.031 15.154 -0.077 1.00 95.94 268 ALA A O 1
ATOM 2222 N N . GLY A 1 269 ? 3.077 15.813 0.802 1.00 94.69 269 GLY A N 1
ATOM 2223 C CA . GLY A 1 269 ? 2.229 15.329 -0.288 1.00 94.69 269 GLY A CA 1
ATOM 2224 C C . GLY A 1 269 ? 2.502 16.051 -1.608 1.00 94.69 269 GLY A C 1
ATOM 2225 O O . GLY A 1 269 ? 2.671 15.402 -2.636 1.00 94.69 269 GLY A O 1
ATOM 2226 N N . LEU A 1 270 ? 2.633 17.381 -1.586 1.00 95.00 270 LEU A N 1
ATOM 2227 C CA . LEU A 1 270 ? 2.970 18.168 -2.775 1.00 95.00 270 LEU A CA 1
ATOM 2228 C C . LEU A 1 270 ? 4.391 17.883 -3.260 1.00 95.00 270 LEU A C 1
ATOM 2230 O O . LEU A 1 270 ? 4.587 17.684 -4.455 1.00 95.00 270 LEU A O 1
ATOM 2234 N N . TYR A 1 271 ? 5.375 17.805 -2.360 1.00 95.44 271 TYR A N 1
ATOM 2235 C CA . TYR A 1 271 ? 6.744 17.457 -2.744 1.00 95.44 271 TYR A CA 1
ATOM 2236 C C . TYR A 1 271 ? 6.802 16.069 -3.392 1.00 95.44 271 TYR A C 1
ATOM 2238 O O . TYR A 1 271 ? 7.331 15.916 -4.491 1.00 95.44 271 TYR A O 1
ATOM 2246 N N . THR A 1 272 ? 6.214 15.059 -2.749 1.00 93.00 272 THR A N 1
ATOM 2247 C CA . THR A 1 272 ? 6.249 13.680 -3.260 1.00 93.00 272 THR A CA 1
ATOM 2248 C C . THR A 1 272 ? 5.373 13.468 -4.495 1.00 93.00 272 THR A C 1
ATOM 2250 O O . THR A 1 272 ? 5.666 12.590 -5.304 1.00 93.00 272 THR A O 1
ATOM 2253 N N . GLY A 1 273 ? 4.316 14.265 -4.662 1.00 90.50 273 GLY A N 1
ATOM 2254 C CA . GLY A 1 273 ? 3.415 14.205 -5.810 1.00 90.50 273 GLY A CA 1
ATOM 2255 C C . GLY A 1 273 ? 3.873 15.007 -7.031 1.00 90.50 273 GLY A C 1
ATOM 2256 O O . GLY A 1 273 ? 3.525 14.626 -8.145 1.00 90.50 273 GLY A O 1
ATOM 2257 N N . LEU A 1 274 ? 4.626 16.100 -6.846 1.00 91.62 274 LEU A N 1
ATOM 2258 C CA . LEU A 1 274 ? 4.964 17.046 -7.923 1.00 91.62 274 LEU A CA 1
ATOM 2259 C C . LEU A 1 274 ? 6.464 17.178 -8.211 1.00 91.62 274 LEU A C 1
ATOM 2261 O O . LEU A 1 274 ? 6.820 17.676 -9.277 1.00 91.62 274 LEU A O 1
ATOM 2265 N N . ILE A 1 275 ? 7.341 16.806 -7.274 1.00 94.00 275 ILE A N 1
ATOM 2266 C CA . ILE A 1 275 ? 8.788 17.064 -7.374 1.00 94.00 275 ILE A CA 1
ATOM 2267 C C . ILE A 1 275 ? 9.584 15.760 -7.322 1.00 94.00 275 ILE A C 1
ATOM 2269 O O . ILE A 1 275 ? 10.419 15.506 -8.190 1.00 94.00 275 ILE A O 1
ATOM 2273 N N . HIS A 1 276 ? 9.340 14.925 -6.313 1.00 91.88 276 HIS A N 1
ATOM 2274 C CA . HIS A 1 276 ? 10.088 13.689 -6.109 1.00 91.88 276 HIS A CA 1
ATOM 2275 C C . HIS A 1 276 ? 9.955 12.745 -7.313 1.00 91.88 276 HIS A C 1
ATOM 2277 O O . HIS A 1 276 ? 8.843 12.399 -7.707 1.00 91.88 276 HIS A O 1
ATOM 2283 N N . GLN A 1 277 ? 11.089 12.304 -7.869 1.00 87.00 277 GLN A N 1
ATOM 2284 C CA . GLN A 1 277 ? 11.150 11.374 -9.009 1.00 87.00 277 GLN A CA 1
ATOM 2285 C C . GLN A 1 277 ? 10.372 11.850 -10.255 1.00 87.00 277 GLN A C 1
ATOM 2287 O O . GLN A 1 277 ? 9.879 11.045 -11.045 1.00 87.00 277 GLN A O 1
ATOM 2292 N N . ARG A 1 278 ? 10.267 13.172 -10.461 1.00 91.56 278 ARG A N 1
ATOM 2293 C CA . ARG A 1 278 ? 9.599 13.754 -11.635 1.00 91.56 278 ARG A CA 1
ATOM 2294 C C . ARG A 1 278 ? 10.367 13.535 -12.946 1.00 91.56 278 ARG A C 1
ATOM 2296 O O . ARG A 1 278 ? 9.741 13.311 -13.974 1.00 91.56 278 ARG A O 1
ATOM 2303 N N . GLY A 1 279 ? 11.702 13.559 -12.917 1.00 92.06 279 GLY A N 1
ATOM 2304 C CA . GLY A 1 279 ? 12.548 13.454 -14.118 1.00 92.06 279 GLY A CA 1
ATOM 2305 C C . GLY A 1 279 ? 12.241 12.237 -15.010 1.00 92.06 279 GLY A C 1
ATOM 2306 O O . GLY A 1 279 ? 11.984 12.419 -16.204 1.00 92.06 279 GLY A O 1
ATOM 2307 N N . PRO A 1 280 ? 12.173 11.010 -14.457 1.00 92.31 280 PRO A N 1
ATOM 2308 C CA . PRO A 1 280 ? 11.760 9.825 -15.210 1.00 92.31 280 PRO A CA 1
ATOM 2309 C C . PRO A 1 280 ? 10.380 9.943 -15.875 1.00 92.31 280 PRO A C 1
ATOM 2311 O O . PRO A 1 280 ? 10.189 9.445 -16.984 1.00 92.31 280 PRO A O 1
ATOM 2314 N N . LEU A 1 281 ? 9.418 10.615 -15.230 1.00 91.94 281 LEU A N 1
ATOM 2315 C CA . LEU A 1 281 ? 8.072 10.826 -15.776 1.00 91.94 281 LEU A CA 1
ATOM 2316 C C . LEU A 1 281 ? 8.072 11.844 -16.918 1.00 91.94 281 LEU A C 1
ATOM 2318 O O . LEU A 1 281 ? 7.493 11.579 -17.971 1.00 91.94 281 LEU A O 1
ATOM 2322 N N . ASP A 1 282 ? 8.756 12.974 -16.733 1.00 94.00 282 ASP A N 1
ATOM 2323 C CA . ASP A 1 282 ? 8.892 14.009 -17.762 1.00 94.00 282 ASP A CA 1
ATOM 2324 C C . ASP A 1 282 ? 9.611 13.449 -19.003 1.00 94.00 282 ASP A C 1
ATOM 2326 O O . ASP A 1 282 ? 9.211 13.729 -20.134 1.00 94.00 282 ASP A O 1
ATOM 2330 N N . THR A 1 283 ? 10.596 12.567 -18.800 1.00 93.56 283 THR A N 1
ATOM 2331 C CA . THR A 1 283 ? 11.287 11.848 -19.883 1.00 93.56 283 THR A CA 1
ATOM 2332 C C . THR A 1 283 ? 10.317 10.989 -20.694 1.00 93.56 283 THR A C 1
ATOM 2334 O O . THR A 1 283 ? 10.297 11.085 -21.919 1.00 93.56 283 THR A O 1
ATOM 2337 N N . MET A 1 284 ? 9.464 10.188 -20.043 1.00 93.38 284 MET A N 1
ATOM 2338 C CA . MET A 1 284 ? 8.451 9.395 -20.757 1.00 93.38 284 MET A CA 1
ATOM 2339 C C . MET A 1 284 ? 7.458 10.281 -21.511 1.00 93.38 284 MET A C 1
ATOM 2341 O O . MET A 1 284 ? 7.092 9.968 -22.643 1.00 93.38 284 MET A O 1
ATOM 2345 N N . SER A 1 285 ? 7.040 11.399 -20.909 1.00 91.56 285 SER A N 1
ATOM 2346 C CA . SER A 1 285 ? 6.157 12.359 -21.575 1.00 91.56 285 SER A CA 1
ATOM 2347 C C . SER A 1 285 ? 6.807 12.938 -22.830 1.00 91.56 285 SER A C 1
ATOM 2349 O O . SER A 1 285 ? 6.130 13.089 -23.844 1.00 91.56 285 SER A O 1
ATOM 2351 N N . HIS A 1 286 ? 8.106 13.243 -22.783 1.00 92.06 286 HIS A N 1
ATOM 2352 C CA . HIS A 1 286 ? 8.851 13.726 -23.940 1.00 92.06 286 HIS A CA 1
ATOM 2353 C C . HIS A 1 286 ? 8.954 12.658 -25.035 1.00 92.06 286 HIS A C 1
ATOM 2355 O O . HIS A 1 286 ? 8.629 12.941 -26.187 1.00 92.06 286 HIS A O 1
ATOM 2361 N N . LEU A 1 287 ? 9.309 11.417 -24.683 1.00 91.94 287 LEU A N 1
ATOM 2362 C CA . LEU A 1 287 ? 9.367 10.306 -25.642 1.00 91.94 287 LEU A CA 1
ATOM 2363 C C . LEU A 1 287 ? 8.014 10.035 -26.307 1.00 91.94 287 LEU A C 1
ATOM 2365 O O . LEU A 1 287 ? 7.971 9.721 -27.494 1.00 91.94 287 LEU A O 1
ATOM 2369 N N . GLY A 1 288 ? 6.908 10.227 -25.583 1.00 88.75 288 GLY A N 1
ATOM 2370 C CA . GLY A 1 288 ? 5.563 10.147 -26.151 1.00 88.75 288 GLY A CA 1
ATOM 2371 C C . GLY A 1 288 ? 5.343 11.100 -27.333 1.00 88.75 288 GLY A C 1
ATOM 2372 O O . GLY A 1 288 ? 4.678 10.725 -28.292 1.00 88.75 288 GLY A O 1
ATOM 2373 N N . THR A 1 289 ? 5.953 12.292 -27.328 1.00 88.00 289 THR A N 1
ATOM 2374 C CA . THR A 1 289 ? 5.808 13.268 -28.430 1.00 88.00 289 THR A CA 1
ATOM 2375 C C . THR A 1 289 ? 6.511 12.839 -29.721 1.00 88.00 289 THR A C 1
ATOM 2377 O O . THR A 1 289 ? 6.099 13.236 -30.812 1.00 88.00 289 THR A O 1
ATOM 2380 N N . LEU A 1 290 ? 7.528 11.971 -29.631 1.00 86.00 290 LEU A N 1
ATOM 2381 C CA . LEU A 1 290 ? 8.214 11.418 -30.807 1.00 86.00 290 LEU A CA 1
ATOM 2382 C C . LEU A 1 290 ? 7.273 10.553 -31.658 1.00 86.00 290 LEU A C 1
ATOM 2384 O O . LEU A 1 290 ? 7.469 10.416 -32.867 1.00 86.00 290 LEU A O 1
ATOM 2388 N N . CYS A 1 291 ? 6.220 10.011 -31.044 1.00 78.31 291 CYS A N 1
ATOM 2389 C CA . CYS A 1 291 ? 5.219 9.215 -31.738 1.00 78.31 291 CYS A CA 1
ATOM 2390 C C . CYS A 1 291 ? 4.363 10.052 -32.697 1.00 78.31 291 CYS A C 1
ATOM 2392 O O . CYS A 1 291 ? 4.099 9.598 -33.812 1.00 78.31 291 CYS A O 1
ATOM 2394 N N . ASP A 1 292 ? 4.012 11.289 -32.337 1.00 72.25 292 ASP A N 1
ATOM 2395 C CA . ASP A 1 292 ? 3.202 12.164 -33.195 1.00 72.25 292 ASP A CA 1
ATOM 2396 C C . ASP A 1 292 ? 3.967 12.571 -34.465 1.00 72.25 292 ASP A C 1
ATOM 2398 O O . ASP A 1 292 ? 3.420 12.558 -35.569 1.00 72.25 292 ASP A O 1
ATOM 2402 N N . ILE A 1 293 ? 5.269 12.837 -34.330 1.00 64.19 293 ILE A N 1
ATOM 2403 C CA . ILE A 1 293 ? 6.157 13.254 -35.428 1.00 64.19 293 ILE A CA 1
ATOM 2404 C C . ILE A 1 293 ? 6.343 12.126 -36.458 1.00 64.19 293 ILE A C 1
ATOM 2406 O O . ILE A 1 293 ? 6.341 12.370 -37.670 1.00 64.19 293 ILE A O 1
ATOM 2410 N N . SER A 1 294 ? 6.442 10.879 -35.985 1.00 57.25 294 SER A N 1
ATOM 2411 C CA . SER A 1 294 ? 6.605 9.693 -36.839 1.00 57.25 294 SER A CA 1
ATOM 2412 C C . SER A 1 294 ? 5.381 9.377 -37.709 1.00 57.25 294 SER A C 1
ATOM 2414 O O . SER A 1 294 ? 5.511 8.706 -38.727 1.00 57.25 294 SER A O 1
ATOM 2416 N N . SER A 1 295 ? 4.196 9.888 -37.352 1.00 58.28 295 SER A N 1
ATOM 2417 C CA . SER A 1 295 ? 2.971 9.690 -38.141 1.00 58.28 295 SER A CA 1
ATOM 2418 C C . SER A 1 295 ? 2.894 10.584 -39.387 1.00 58.28 295 SER A C 1
ATOM 2420 O O . SER A 1 295 ? 2.164 10.273 -40.327 1.00 58.28 295 SER A O 1
ATOM 2422 N N . ILE A 1 296 ? 3.660 11.682 -39.408 1.00 59.69 296 ILE A N 1
ATOM 2423 C CA . ILE A 1 296 ? 3.589 12.742 -40.430 1.00 59.69 296 ILE A CA 1
ATOM 2424 C C . ILE A 1 296 ? 4.706 12.606 -41.473 1.00 59.69 296 ILE A C 1
ATOM 2426 O O . ILE A 1 296 ? 4.604 13.135 -42.579 1.00 59.69 296 ILE A O 1
ATOM 2430 N N . SER A 1 297 ? 5.783 11.894 -41.150 1.00 56.16 297 SER A N 1
ATOM 2431 C CA . SER A 1 297 ? 6.976 11.827 -41.987 1.00 56.16 297 SER A CA 1
ATOM 2432 C C . SER A 1 297 ? 7.413 10.377 -42.196 1.00 56.16 297 SER A C 1
ATOM 2434 O O . SER A 1 297 ? 7.195 9.528 -41.340 1.00 56.16 297 SER A O 1
ATOM 2436 N N . SER A 1 298 ? 8.043 10.082 -43.336 1.00 56.56 298 SER A N 1
ATOM 2437 C CA . SER A 1 298 ? 8.680 8.785 -43.610 1.00 56.56 298 SER A CA 1
ATOM 2438 C C . SER A 1 298 ? 10.198 8.791 -43.308 1.00 56.56 298 SER A C 1
ATOM 2440 O O . SER A 1 298 ? 10.989 8.737 -44.250 1.00 56.56 298 SER A O 1
ATOM 2442 N N . PRO A 1 299 ? 10.653 8.866 -42.038 1.00 62.16 299 PRO A N 1
ATOM 2443 C CA . PRO A 1 299 ? 11.980 8.425 -41.608 1.00 62.16 299 PRO A CA 1
ATOM 2444 C C . PRO A 1 299 ? 11.880 7.149 -40.733 1.00 62.16 299 PRO A C 1
ATOM 2446 O O . PRO A 1 299 ? 10.770 6.716 -40.411 1.00 62.16 299 PRO A O 1
ATOM 2449 N N . PRO A 1 300 ? 13.004 6.492 -40.373 1.00 64.69 300 PRO A N 1
ATOM 2450 C CA . PRO A 1 300 ? 12.976 5.275 -39.557 1.00 64.69 300 PRO A CA 1
ATOM 2451 C C . PRO A 1 300 ? 12.242 5.487 -38.227 1.00 64.69 300 PRO A C 1
ATOM 2453 O O . PRO A 1 300 ? 12.317 6.563 -37.632 1.00 64.69 300 PRO A O 1
ATOM 2456 N N . GLN A 1 301 ? 11.539 4.444 -37.771 1.00 74.75 301 GLN A N 1
ATOM 2457 C CA . GLN A 1 301 ? 10.867 4.454 -36.472 1.00 74.75 301 GLN A CA 1
ATOM 2458 C C . GLN A 1 301 ? 11.876 4.798 -35.367 1.00 74.75 301 GLN A C 1
ATOM 2460 O O . GLN A 1 301 ? 12.994 4.276 -35.400 1.00 74.75 301 GLN A O 1
ATOM 2465 N N . PRO A 1 302 ? 11.512 5.662 -34.402 1.00 85.12 302 PRO A N 1
ATOM 2466 C CA . PRO A 1 302 ? 12.418 5.994 -33.319 1.00 85.12 302 PRO A CA 1
ATOM 2467 C C . PRO A 1 302 ? 12.763 4.732 -32.517 1.00 85.12 302 PRO A C 1
ATOM 2469 O O . PRO A 1 302 ? 11.884 3.956 -32.135 1.00 85.12 302 PRO A O 1
ATOM 2472 N N . ASP A 1 303 ? 14.055 4.562 -32.274 1.00 89.69 303 ASP A N 1
ATOM 2473 C CA . ASP A 1 303 ? 14.642 3.519 -31.438 1.00 89.69 303 ASP A CA 1
ATOM 2474 C C . ASP A 1 303 ? 15.379 4.177 -30.268 1.00 89.69 303 ASP A C 1
ATOM 2476 O O . ASP A 1 303 ? 16.286 4.995 -30.485 1.00 89.69 303 ASP A O 1
ATOM 2480 N N . VAL A 1 304 ? 14.931 3.887 -29.048 1.00 94.38 304 VAL A N 1
ATOM 2481 C CA . VAL A 1 304 ? 15.358 4.549 -27.811 1.00 94.38 304 VAL A CA 1
ATOM 2482 C C . VAL A 1 304 ? 16.069 3.549 -26.907 1.00 94.38 304 VAL A C 1
ATOM 2484 O O . VAL A 1 304 ? 15.480 2.552 -26.487 1.00 94.38 304 VAL A O 1
ATOM 2487 N N . LEU A 1 305 ? 17.310 3.855 -26.532 1.00 94.56 305 LEU A N 1
ATOM 2488 C CA . LEU A 1 305 ? 18.085 3.057 -25.584 1.00 94.56 305 LEU A CA 1
ATOM 2489 C C . LEU A 1 305 ? 18.264 3.798 -24.257 1.00 94.56 305 LEU A C 1
ATOM 2491 O O . LEU A 1 305 ? 18.750 4.929 -24.221 1.00 94.56 305 LEU A O 1
ATOM 2495 N N . PHE A 1 306 ? 17.915 3.130 -23.163 1.00 94.81 306 PHE A N 1
ATOM 2496 C CA . PHE A 1 306 ? 18.112 3.604 -21.798 1.00 94.81 306 PHE A CA 1
ATOM 2497 C C . PHE A 1 306 ? 19.397 3.006 -21.220 1.00 94.81 306 PHE A C 1
ATOM 2499 O O . PHE A 1 306 ? 19.467 1.802 -20.976 1.00 94.81 306 PHE A O 1
ATOM 2506 N N . LEU A 1 307 ? 20.393 3.857 -20.981 1.00 93.19 307 LEU A N 1
ATOM 2507 C CA . LEU A 1 307 ? 21.678 3.532 -20.357 1.00 93.19 307 LEU A CA 1
ATOM 2508 C C . LEU A 1 307 ? 21.713 4.112 -18.940 1.00 93.19 307 LEU A C 1
ATOM 2510 O O . LEU A 1 307 ? 22.349 5.128 -18.665 1.00 93.19 307 LEU A O 1
ATOM 2514 N N . MET A 1 308 ? 20.930 3.498 -18.063 1.00 91.56 308 MET A N 1
ATOM 2515 C CA . MET A 1 308 ? 20.712 3.889 -16.669 1.00 91.56 308 MET A CA 1
ATOM 2516 C C . MET A 1 308 ? 20.317 2.641 -15.861 1.00 91.56 308 MET A C 1
ATOM 2518 O O . MET A 1 308 ? 20.008 1.620 -16.486 1.00 91.56 308 MET A O 1
ATOM 2522 N N . PRO A 1 309 ? 20.263 2.690 -14.515 1.00 89.12 309 PRO A N 1
ATOM 2523 C CA . PRO A 1 309 ? 19.850 1.551 -13.710 1.00 89.12 309 PRO A CA 1
ATOM 2524 C C . PRO A 1 309 ? 18.489 1.032 -14.167 1.00 89.12 309 PRO A C 1
ATOM 2526 O O . PRO A 1 309 ? 17.581 1.807 -14.509 1.00 89.12 309 PRO A O 1
ATOM 2529 N N . CYS A 1 310 ? 18.346 -0.286 -14.178 1.00 87.81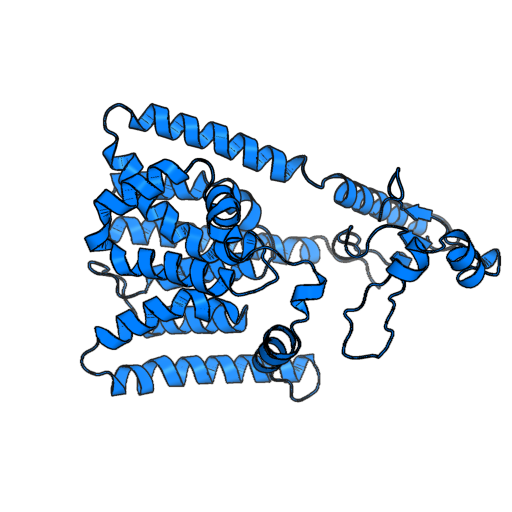 310 CYS A N 1
ATOM 2530 C CA . CYS A 1 310 ? 17.115 -0.935 -14.587 1.00 87.81 310 CYS A CA 1
ATOM 2531 C C . CYS A 1 310 ? 15.909 -0.441 -13.762 1.00 87.81 310 CYS A C 1
ATOM 2533 O O . CYS A 1 310 ? 16.036 -0.005 -12.618 1.00 87.81 310 CYS A O 1
ATOM 2535 N N . HIS A 1 311 ? 14.716 -0.465 -14.364 1.00 86.75 311 HIS A N 1
ATOM 2536 C CA . HIS A 1 311 ? 13.458 -0.031 -13.731 1.00 86.75 311 HIS A CA 1
ATOM 2537 C C . HIS A 1 311 ? 13.400 1.440 -13.252 1.00 86.75 311 HIS A C 1
ATOM 2539 O O . HIS A 1 311 ? 12.472 1.813 -12.534 1.00 86.75 311 HIS A O 1
ATOM 2545 N N . SER A 1 312 ? 14.321 2.303 -13.699 1.00 90.00 312 SER A N 1
ATOM 2546 C CA . SER A 1 312 ? 14.339 3.735 -13.345 1.00 90.00 312 SER A CA 1
ATOM 2547 C C . SER A 1 312 ? 13.202 4.554 -13.965 1.00 90.00 312 SER A C 1
ATOM 2549 O O . SER A 1 312 ? 12.842 5.612 -13.448 1.00 90.00 312 SER A O 1
ATOM 2551 N N . THR A 1 313 ? 12.622 4.092 -15.076 1.00 92.56 313 THR A N 1
ATOM 2552 C CA . THR A 1 313 ? 11.510 4.770 -15.755 1.00 92.56 313 THR A CA 1
ATOM 2553 C C . THR A 1 313 ? 10.295 3.851 -15.866 1.00 92.56 313 THR A C 1
ATOM 2555 O O . THR A 1 313 ? 10.441 2.629 -15.927 1.00 92.56 313 THR A O 1
ATOM 2558 N N . PRO A 1 314 ? 9.071 4.404 -15.919 1.00 90.00 314 PRO A N 1
ATOM 2559 C CA . PRO A 1 314 ? 7.866 3.585 -15.979 1.00 90.00 314 PRO A CA 1
ATOM 2560 C C . PRO A 1 314 ? 7.553 3.062 -17.397 1.00 90.00 314 PRO A C 1
ATOM 2562 O O . PRO A 1 314 ? 6.576 2.330 -17.578 1.00 90.00 314 PRO A O 1
ATOM 2565 N N . PHE A 1 315 ? 8.382 3.385 -18.394 1.00 92.00 315 PHE A N 1
ATOM 2566 C CA . PHE A 1 315 ? 8.399 2.736 -19.708 1.00 92.00 315 PHE A CA 1
ATOM 2567 C C . PHE A 1 315 ? 7.028 2.751 -20.424 1.00 92.00 315 PHE A C 1
ATOM 2569 O O . PHE A 1 315 ? 6.303 3.750 -20.379 1.00 92.00 315 PHE A O 1
ATOM 2576 N N . TYR A 1 316 ? 6.623 1.644 -21.058 1.00 90.31 316 TYR A N 1
ATOM 2577 C CA . TYR A 1 316 ? 5.342 1.518 -21.776 1.00 90.31 316 TYR A CA 1
ATOM 2578 C C . TYR A 1 316 ? 4.079 1.704 -20.916 1.00 90.31 316 TYR A C 1
ATOM 2580 O O . TYR A 1 316 ? 2.976 1.799 -21.452 1.00 90.31 316 TYR A O 1
ATOM 2588 N N . SER A 1 317 ? 4.196 1.805 -19.587 1.00 86.44 317 SER A N 1
ATOM 2589 C CA . SER A 1 317 ? 3.046 2.205 -18.765 1.00 86.44 317 SER A CA 1
ATOM 2590 C C . SER A 1 317 ? 2.681 3.688 -18.918 1.00 86.44 317 SER A C 1
ATOM 2592 O O . SER A 1 317 ? 1.605 4.083 -18.475 1.00 86.44 317 SER A O 1
ATOM 2594 N N . HIS A 1 318 ? 3.566 4.499 -19.512 1.00 87.44 318 HIS A N 1
ATOM 2595 C CA . HIS A 1 318 ? 3.358 5.929 -19.779 1.00 87.44 318 HIS A CA 1
ATOM 2596 C C . HIS A 1 318 ? 3.528 6.296 -21.262 1.00 87.44 318 HIS A C 1
ATOM 2598 O O . HIS A 1 318 ? 2.997 7.315 -21.697 1.00 87.44 318 HIS A O 1
ATOM 2604 N N . VAL A 1 319 ? 4.227 5.469 -22.044 1.00 89.69 319 VAL A N 1
ATOM 2605 C CA . VAL A 1 319 ? 4.367 5.630 -23.498 1.00 89.69 319 VAL A CA 1
ATOM 2606 C C . VAL A 1 319 ? 3.467 4.612 -24.200 1.00 89.69 319 VAL A C 1
ATOM 2608 O O . VAL A 1 319 ? 3.729 3.415 -24.168 1.00 89.69 319 VAL A O 1
ATOM 2611 N N . HIS A 1 320 ? 2.386 5.079 -24.829 1.00 86.62 320 HIS A N 1
ATOM 2612 C CA . HIS A 1 320 ? 1.308 4.230 -25.364 1.00 86.62 320 HIS A CA 1
ATOM 2613 C C . HIS A 1 320 ? 1.266 4.180 -26.899 1.00 86.62 320 HIS A C 1
ATOM 2615 O O . HIS A 1 320 ? 0.197 4.206 -27.514 1.00 86.62 320 HIS A O 1
ATOM 2621 N N . CYS A 1 321 ? 2.439 4.117 -27.520 1.00 83.19 321 CYS A N 1
ATOM 2622 C CA . CYS A 1 321 ? 2.622 4.104 -28.967 1.00 83.19 321 CYS A CA 1
ATOM 2623 C C . CYS A 1 321 ? 3.697 3.081 -29.376 1.00 83.19 321 CYS A C 1
ATOM 2625 O O . CYS A 1 321 ? 4.510 2.681 -28.540 1.00 83.19 321 CYS A O 1
ATOM 2627 N N . PRO A 1 322 ? 3.703 2.631 -30.646 1.00 82.56 322 PRO A N 1
ATOM 2628 C CA . PRO A 1 322 ? 4.624 1.605 -31.135 1.00 82.56 322 PRO A CA 1
ATOM 2629 C C . PRO A 1 322 ? 6.017 2.186 -31.440 1.00 82.56 322 PRO A C 1
ATOM 2631 O O . PRO A 1 322 ? 6.469 2.157 -32.579 1.00 82.56 322 PRO A O 1
ATOM 2634 N N . ILE A 1 323 ? 6.672 2.741 -30.422 1.00 88.31 323 ILE A N 1
ATOM 2635 C CA . ILE A 1 323 ? 8.076 3.165 -30.452 1.00 88.31 323 ILE A CA 1
ATOM 2636 C C . ILE A 1 323 ? 8.943 2.045 -29.879 1.00 88.31 323 ILE A C 1
ATOM 2638 O O . ILE A 1 323 ? 8.566 1.444 -28.869 1.00 88.31 323 ILE A O 1
ATOM 2642 N N . THR A 1 324 ? 10.082 1.750 -30.505 1.00 90.56 324 THR A N 1
ATOM 2643 C CA . THR A 1 324 ? 11.015 0.743 -29.987 1.00 90.56 324 THR A CA 1
ATOM 2644 C C . THR A 1 324 ? 11.795 1.354 -28.835 1.00 90.56 324 THR A C 1
ATOM 2646 O O . THR A 1 324 ? 12.410 2.410 -28.971 1.00 90.56 324 THR A O 1
ATOM 2649 N N . MET A 1 325 ? 11.729 0.707 -27.677 1.00 93.19 325 MET A N 1
ATOM 2650 C CA . MET A 1 325 ? 12.467 1.115 -26.494 1.00 93.19 325 MET A CA 1
ATOM 2651 C C . MET A 1 325 ? 13.161 -0.101 -25.889 1.00 93.19 325 MET A C 1
ATOM 2653 O O . MET A 1 325 ? 12.561 -1.173 -25.795 1.00 93.19 325 MET A O 1
ATOM 2657 N N . ARG A 1 326 ? 14.401 0.075 -25.435 1.00 92.56 326 ARG A N 1
ATOM 2658 C CA . ARG A 1 326 ? 15.183 -0.945 -24.729 1.00 92.56 326 ARG A CA 1
ATOM 2659 C C . ARG A 1 326 ? 15.904 -0.319 -23.546 1.00 92.56 326 ARG A C 1
ATOM 2661 O O . ARG A 1 326 ? 16.475 0.757 -23.676 1.00 92.56 326 ARG A O 1
ATOM 2668 N N . PHE A 1 327 ? 15.906 -0.996 -22.408 1.00 93.81 327 PHE A N 1
ATOM 2669 C CA . PHE A 1 327 ? 16.698 -0.627 -21.236 1.00 93.81 327 PHE A CA 1
ATOM 2670 C C . PHE A 1 327 ? 17.652 -1.765 -20.877 1.00 93.81 327 PHE A C 1
ATOM 2672 O O . PHE A 1 327 ? 17.479 -2.873 -21.375 1.00 93.81 327 PHE A O 1
ATOM 2679 N N . LEU A 1 328 ? 18.653 -1.474 -20.046 1.00 92.75 328 LEU A N 1
ATOM 2680 C CA . LEU A 1 328 ? 19.561 -2.486 -19.503 1.00 92.75 328 LEU A CA 1
ATOM 2681 C C . LEU A 1 328 ? 18.787 -3.463 -18.611 1.00 92.75 328 LEU A C 1
ATOM 2683 O O . LEU A 1 328 ? 18.218 -3.060 -17.594 1.00 92.75 328 LEU A O 1
ATOM 2687 N N . GLU A 1 329 ? 18.741 -4.732 -18.990 1.00 91.12 329 GLU A N 1
ATOM 2688 C CA . GLU A 1 329 ? 18.018 -5.764 -18.260 1.00 91.12 329 GLU A CA 1
ATOM 2689 C C . GLU A 1 329 ? 18.771 -6.175 -16.986 1.00 91.12 329 GLU A C 1
ATOM 2691 O O . GLU A 1 329 ? 19.985 -6.374 -16.983 1.00 91.12 329 GLU A O 1
ATOM 2696 N N . CYS A 1 330 ? 18.025 -6.346 -15.894 1.00 88.25 330 CYS A N 1
ATOM 2697 C CA . CYS A 1 330 ? 18.538 -6.888 -14.635 1.00 88.25 330 CYS A CA 1
ATOM 2698 C C . CYS A 1 330 ? 17.614 -8.009 -14.120 1.00 88.25 330 CYS A C 1
ATOM 2700 O O . CYS A 1 330 ? 16.890 -7.838 -13.135 1.00 88.25 330 CYS A O 1
ATOM 2702 N N . PRO A 1 331 ? 17.529 -9.157 -14.822 1.00 86.31 331 PRO A N 1
ATOM 2703 C CA . PRO A 1 331 ? 16.733 -10.266 -14.316 1.00 86.31 331 PRO A CA 1
ATOM 2704 C C . PRO A 1 331 ? 17.265 -10.701 -12.939 1.00 86.31 331 PRO A C 1
ATOM 2706 O O . PRO A 1 331 ? 18.477 -10.666 -12.719 1.00 86.31 331 PRO A O 1
ATOM 2709 N N . PRO A 1 332 ? 16.400 -11.122 -12.005 1.00 81.19 332 PRO A N 1
ATOM 2710 C CA . PRO A 1 332 ? 16.876 -11.703 -10.760 1.00 81.19 332 PRO A CA 1
ATOM 2711 C C . PRO A 1 332 ? 17.591 -13.031 -11.034 1.00 81.19 332 PRO A C 1
ATOM 2713 O O . PRO A 1 332 ? 17.141 -13.809 -11.878 1.00 81.19 332 PRO A O 1
ATOM 2716 N N . ASP A 1 333 ? 18.653 -13.313 -10.280 1.00 80.06 333 ASP A N 1
ATOM 2717 C CA . ASP A 1 333 ? 19.321 -14.615 -10.308 1.00 80.06 333 ASP A CA 1
ATOM 2718 C C . ASP A 1 333 ? 18.366 -15.711 -9.803 1.00 80.06 333 ASP A C 1
ATOM 2720 O O . ASP A 1 333 ? 17.817 -15.630 -8.700 1.00 80.06 333 ASP A O 1
ATOM 2724 N N . LEU A 1 334 ? 18.144 -16.734 -10.628 1.00 77.81 334 LEU A N 1
ATOM 2725 C CA . LEU A 1 334 ? 17.293 -17.882 -10.309 1.00 77.81 334 LEU A CA 1
ATOM 2726 C C . LEU A 1 334 ? 18.106 -19.143 -9.962 1.00 77.81 334 LEU A C 1
ATOM 2728 O O . LEU A 1 334 ? 17.545 -20.242 -9.955 1.00 77.81 334 LEU A O 1
ATOM 2732 N N . GLY A 1 335 ? 19.391 -18.984 -9.632 1.00 69.62 335 GLY A N 1
ATOM 2733 C CA . GLY A 1 335 ? 20.291 -20.044 -9.177 1.00 69.62 335 GLY A CA 1
ATOM 2734 C C . GLY A 1 335 ? 21.351 -20.443 -10.203 1.00 69.62 335 GLY A C 1
ATOM 2735 O O . GLY A 1 335 ? 21.710 -21.619 -10.259 1.00 69.62 335 GLY A O 1
ATOM 2736 N N . GLU A 1 336 ? 21.821 -19.509 -11.032 1.00 71.56 336 GLU A N 1
ATOM 2737 C CA . GLU A 1 336 ? 22.914 -19.756 -11.978 1.00 71.56 336 GLU A CA 1
ATOM 2738 C C . GLU A 1 336 ? 24.272 -19.384 -11.356 1.00 71.56 336 GLU A C 1
ATOM 2740 O O . GLU A 1 336 ? 24.509 -18.244 -10.959 1.00 71.56 336 GLU A O 1
ATOM 2745 N N . ASP A 1 337 ? 25.203 -20.343 -11.290 1.00 71.44 337 ASP A N 1
ATOM 2746 C CA . ASP A 1 337 ? 26.554 -20.086 -10.780 1.00 71.44 337 ASP A CA 1
ATOM 2747 C C . ASP A 1 337 ? 27.278 -19.042 -11.650 1.00 71.44 337 ASP A C 1
ATOM 2749 O O . ASP A 1 337 ? 27.503 -19.247 -12.844 1.00 71.44 337 ASP A O 1
ATOM 2753 N N . GLY A 1 338 ? 27.692 -17.928 -11.037 1.00 75.00 338 GLY A N 1
ATOM 2754 C CA . GLY A 1 338 ? 28.391 -16.844 -11.735 1.00 75.00 338 GLY A CA 1
ATOM 2755 C C . GLY A 1 338 ? 27.476 -15.928 -12.551 1.00 75.00 338 GLY A C 1
ATOM 2756 O O . GLY A 1 338 ? 27.949 -15.286 -13.492 1.00 75.00 338 GLY A O 1
ATOM 2757 N N . TYR A 1 339 ? 26.187 -15.864 -12.208 1.00 80.94 339 TYR A N 1
ATOM 2758 C CA . TYR A 1 339 ? 25.236 -14.946 -12.821 1.00 80.94 339 TYR A CA 1
ATOM 2759 C C . TYR A 1 339 ? 25.701 -13.483 -12.710 1.00 80.94 339 TYR A C 1
ATOM 2761 O O . TYR A 1 339 ? 25.951 -12.965 -11.622 1.00 80.94 339 TYR A O 1
ATOM 2769 N N . ILE A 1 340 ? 25.812 -12.816 -13.861 1.00 83.12 340 ILE A N 1
ATOM 2770 C CA . ILE A 1 340 ? 26.038 -11.371 -13.971 1.00 83.12 340 ILE A CA 1
ATOM 2771 C C . ILE A 1 340 ? 25.055 -10.858 -15.013 1.00 83.12 340 ILE A C 1
ATOM 2773 O O . ILE A 1 340 ? 25.142 -11.261 -16.186 1.00 83.12 340 ILE A O 1
ATOM 2777 N N . ASP A 1 341 ? 24.153 -9.979 -14.583 1.00 88.69 341 ASP A N 1
ATOM 2778 C CA . ASP A 1 341 ? 23.138 -9.393 -15.448 1.00 88.69 341 ASP A CA 1
ATOM 2779 C C . ASP A 1 341 ? 23.714 -8.374 -16.449 1.00 88.69 341 ASP A C 1
ATOM 2781 O O . ASP A 1 341 ? 24.898 -8.018 -16.432 1.00 88.69 341 ASP A O 1
ATOM 2785 N N . GLU A 1 342 ? 22.887 -7.964 -17.413 1.00 91.69 342 GLU A N 1
ATOM 2786 C CA . GLU A 1 342 ? 23.306 -7.057 -18.481 1.00 91.69 342 GLU A CA 1
ATOM 2787 C C . GLU A 1 342 ? 23.689 -5.676 -17.938 1.00 91.69 342 GLU A C 1
ATOM 2789 O O . GLU A 1 342 ? 24.683 -5.102 -18.398 1.00 91.69 342 GLU A O 1
ATOM 2794 N N . ALA A 1 343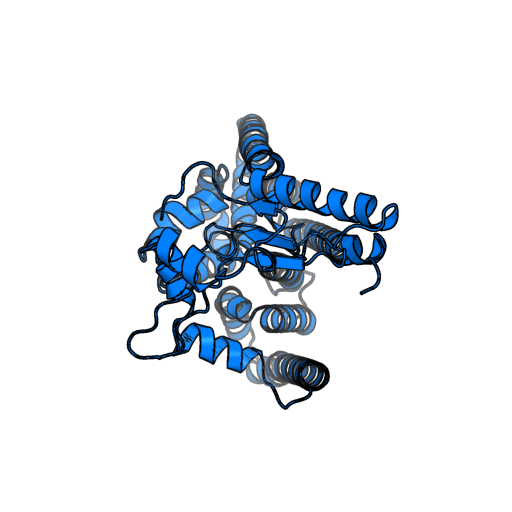 ? 22.931 -5.157 -16.968 1.00 91.12 343 ALA A N 1
ATOM 2795 C CA . ALA A 1 343 ? 23.210 -3.871 -16.348 1.00 91.12 343 ALA A CA 1
ATOM 2796 C C . ALA A 1 343 ? 24.571 -3.893 -15.639 1.00 91.12 343 ALA A C 1
ATOM 2798 O O . ALA A 1 343 ? 25.397 -3.015 -15.891 1.00 91.12 343 ALA A O 1
ATOM 2799 N N . ASP A 1 344 ? 24.868 -4.921 -14.847 1.00 90.19 344 ASP A N 1
ATOM 2800 C CA . ASP A 1 344 ? 26.157 -5.067 -14.168 1.00 90.19 344 ASP A CA 1
ATOM 2801 C C . ASP A 1 344 ? 27.335 -5.133 -15.152 1.00 90.19 344 ASP A C 1
ATOM 2803 O O . ASP A 1 344 ? 28.348 -4.462 -14.943 1.00 90.19 344 ASP A O 1
ATOM 2807 N N . ARG A 1 345 ? 27.199 -5.863 -16.271 1.00 92.12 345 ARG A N 1
ATOM 2808 C CA . ARG A 1 345 ? 28.228 -5.891 -17.334 1.00 92.12 345 ARG A CA 1
ATOM 2809 C C . ARG A 1 345 ? 28.436 -4.523 -17.974 1.00 92.12 345 ARG A C 1
ATOM 2811 O O . ARG A 1 345 ? 29.566 -4.168 -18.311 1.00 92.12 345 ARG A O 1
ATOM 2818 N N . PHE A 1 346 ? 27.356 -3.772 -18.176 1.00 93.19 346 PHE A N 1
ATOM 2819 C CA . PHE A 1 346 ? 27.440 -2.413 -18.694 1.00 93.19 346 PHE A CA 1
ATOM 2820 C C . PHE A 1 346 ? 28.173 -1.492 -17.714 1.00 93.19 346 PHE A C 1
ATOM 2822 O O . PHE A 1 346 ? 29.069 -0.772 -18.143 1.00 93.19 346 PHE A O 1
ATOM 2829 N N . TYR A 1 347 ? 27.850 -1.539 -16.419 1.00 92.00 347 TYR A N 1
ATOM 2830 C CA . TYR A 1 347 ? 28.496 -0.698 -15.406 1.00 92.00 347 TYR A CA 1
ATOM 2831 C C . TYR A 1 347 ? 29.961 -1.075 -15.139 1.00 92.00 347 TYR A C 1
ATOM 2833 O O . TYR A 1 347 ? 30.749 -0.194 -14.802 1.00 92.00 347 TYR A O 1
ATOM 2841 N N . ASP A 1 348 ? 30.348 -2.341 -15.324 1.00 93.00 348 ASP A N 1
ATOM 2842 C CA . ASP A 1 348 ? 31.745 -2.785 -15.211 1.00 93.00 348 ASP A CA 1
ATOM 2843 C C . ASP A 1 348 ? 32.624 -2.242 -16.352 1.00 93.00 348 ASP A C 1
ATOM 2845 O O . ASP A 1 348 ? 33.713 -1.712 -16.120 1.00 93.00 348 ASP A O 1
ATOM 2849 N N . ASN A 1 349 ? 32.147 -2.312 -17.603 1.00 93.56 349 ASN A N 1
ATOM 2850 C CA . ASN A 1 349 ? 32.875 -1.771 -18.753 1.00 93.56 349 ASN A CA 1
ATOM 2851 C C . ASN A 1 349 ? 31.938 -1.229 -19.854 1.00 93.56 349 ASN A C 1
ATOM 2853 O O . ASN A 1 349 ? 31.693 -1.912 -20.860 1.00 93.56 349 ASN A O 1
ATOM 2857 N N . PRO A 1 350 ? 31.479 0.035 -19.735 1.00 92.75 350 PRO A N 1
ATOM 2858 C CA . PRO A 1 350 ? 30.485 0.605 -20.646 1.00 92.75 350 PRO A CA 1
ATOM 2859 C C . PRO A 1 350 ? 30.940 0.621 -22.109 1.00 92.75 350 PRO A C 1
ATOM 2861 O O . PRO A 1 350 ? 30.161 0.352 -23.023 1.00 92.75 350 PRO A O 1
ATOM 2864 N N . LEU A 1 351 ? 32.224 0.910 -22.354 1.00 92.69 351 LEU A N 1
ATOM 2865 C CA . LEU A 1 351 ? 32.774 1.001 -23.709 1.00 92.69 351 LEU A CA 1
ATOM 2866 C C . LEU A 1 351 ? 32.863 -0.368 -24.386 1.00 92.69 351 LEU A C 1
ATOM 2868 O O . LEU A 1 351 ? 32.558 -0.482 -25.576 1.00 92.69 351 LEU A O 1
ATOM 2872 N N . LEU A 1 352 ? 33.286 -1.399 -23.651 1.00 94.38 352 LEU A N 1
ATOM 2873 C CA . LEU A 1 352 ? 33.318 -2.766 -24.164 1.00 94.38 352 LEU A CA 1
ATOM 2874 C C . LEU A 1 352 ? 31.902 -3.267 -24.448 1.00 94.38 352 LEU A C 1
ATOM 2876 O O . LEU A 1 352 ? 31.657 -3.825 -25.521 1.00 94.38 352 LEU A O 1
ATOM 2880 N N . TRP A 1 353 ? 30.970 -3.017 -23.527 1.00 94.44 353 TRP A N 1
ATOM 2881 C CA . TRP A 1 353 ? 29.571 -3.395 -23.688 1.00 94.44 353 TRP A CA 1
ATOM 2882 C C . TRP A 1 353 ? 28.947 -2.731 -24.921 1.00 94.44 353 TRP A C 1
ATOM 2884 O O . TRP A 1 353 ? 28.339 -3.422 -25.737 1.00 94.44 353 TRP A O 1
ATOM 2894 N N . LEU A 1 354 ? 29.171 -1.426 -25.132 1.00 92.25 354 LEU A N 1
ATOM 2895 C CA . LEU A 1 354 ? 28.659 -0.698 -26.301 1.00 92.25 354 LEU A CA 1
ATOM 2896 C C . LEU A 1 354 ? 29.219 -1.246 -27.619 1.00 92.25 354 LEU A C 1
ATOM 2898 O O . LEU A 1 354 ? 28.461 -1.460 -28.562 1.00 92.25 354 LEU A O 1
ATOM 2902 N N . ARG A 1 355 ? 30.531 -1.514 -27.690 1.00 92.62 355 ARG A N 1
ATOM 2903 C CA . ARG A 1 355 ? 31.169 -2.080 -28.896 1.00 92.62 355 ARG A CA 1
ATOM 2904 C C . ARG A 1 355 ? 30.669 -3.485 -29.220 1.00 92.62 355 ARG A C 1
ATOM 2906 O O . ARG A 1 355 ? 30.568 -3.834 -30.392 1.00 92.62 355 ARG A O 1
ATOM 2913 N N . THR A 1 356 ? 30.382 -4.275 -28.190 1.00 92.62 356 THR A N 1
ATOM 2914 C CA . THR A 1 356 ? 29.909 -5.657 -28.337 1.00 92.62 356 THR A CA 1
ATOM 2915 C C . THR A 1 356 ? 28.432 -5.699 -28.719 1.00 92.62 356 THR A C 1
ATOM 2917 O O . THR A 1 356 ? 28.049 -6.463 -29.599 1.00 92.62 356 THR A O 1
ATOM 2920 N N . SER A 1 357 ? 27.611 -4.851 -28.094 1.00 92.00 357 SER A N 1
ATOM 2921 C CA . SER A 1 357 ? 26.160 -4.803 -28.312 1.00 92.00 357 SER A CA 1
ATOM 2922 C C . SER A 1 357 ? 25.774 -4.110 -29.618 1.00 92.00 357 SER A C 1
ATOM 2924 O O . SER A 1 357 ? 24.767 -4.469 -30.223 1.00 92.00 357 SER A O 1
ATOM 2926 N N . PHE A 1 358 ? 26.577 -3.143 -30.071 1.00 92.00 358 PHE A N 1
ATOM 2927 C CA . PHE A 1 358 ? 26.322 -2.352 -31.277 1.00 92.00 358 PHE A CA 1
ATOM 2928 C C . PHE A 1 358 ? 27.543 -2.338 -32.215 1.00 92.00 358 PHE A C 1
ATOM 2930 O O . PHE A 1 358 ? 28.157 -1.289 -32.433 1.00 92.00 358 PHE A O 1
ATOM 2937 N N . PRO A 1 359 ? 27.924 -3.494 -32.796 1.00 89.31 359 PRO A N 1
ATOM 2938 C CA . PRO A 1 359 ? 29.138 -3.617 -33.607 1.00 89.31 359 PRO A CA 1
ATOM 2939 C C . PRO A 1 359 ? 29.044 -2.885 -34.955 1.00 89.31 359 PRO A C 1
ATOM 2941 O O . PRO A 1 359 ? 30.065 -2.584 -35.575 1.00 89.31 359 PRO A O 1
ATOM 2944 N N . TYR A 1 360 ? 27.828 -2.579 -35.420 1.00 91.00 360 TYR A N 1
ATOM 2945 C CA . TYR A 1 360 ? 27.586 -1.936 -36.708 1.00 91.00 360 TYR A CA 1
ATOM 2946 C C . TYR A 1 360 ? 26.873 -0.593 -36.558 1.00 91.00 360 TYR A C 1
ATOM 2948 O O . TYR A 1 360 ? 25.931 -0.455 -35.782 1.00 91.00 360 TYR A O 1
ATOM 2956 N N . LYS A 1 361 ? 27.225 0.387 -37.398 1.00 82.12 361 LYS A N 1
ATOM 2957 C CA . LYS A 1 361 ? 26.619 1.732 -37.370 1.00 82.12 361 LYS A CA 1
ATOM 2958 C C . LYS A 1 361 ? 25.089 1.739 -37.538 1.00 82.12 361 LYS A C 1
ATOM 2960 O O . LYS A 1 361 ? 24.434 2.611 -36.989 1.00 82.12 361 LYS A O 1
ATOM 2965 N N . HIS A 1 362 ? 24.525 0.775 -38.270 1.00 81.94 362 HIS A N 1
ATOM 2966 C CA . HIS A 1 362 ? 23.075 0.652 -38.472 1.00 81.94 362 HIS A CA 1
ATOM 2967 C C . HIS A 1 362 ? 22.327 0.065 -37.263 1.00 81.94 362 HIS A C 1
ATOM 2969 O O . HIS A 1 362 ? 21.105 0.105 -37.246 1.00 81.94 362 HIS A O 1
ATOM 2975 N N . SER A 1 363 ? 23.046 -0.497 -36.285 1.00 82.38 363 SER A N 1
ATOM 2976 C CA . SER A 1 363 ? 22.460 -1.049 -35.056 1.00 82.38 363 SER A CA 1
ATOM 2977 C C . SER A 1 363 ? 22.323 -0.010 -33.941 1.00 82.38 363 SER A C 1
ATOM 2979 O O . SER A 1 363 ? 21.677 -0.280 -32.938 1.00 82.38 363 SER A O 1
ATOM 2981 N N . V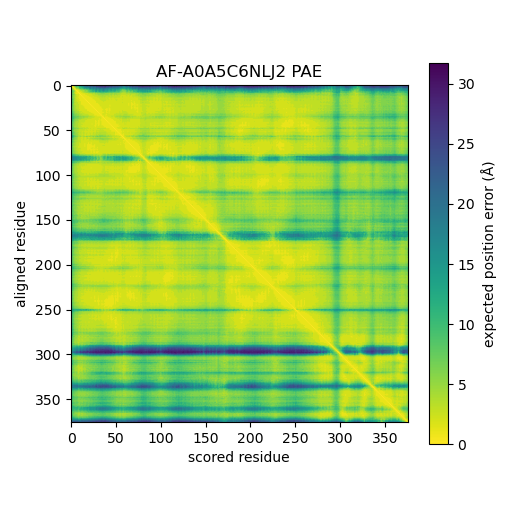AL A 1 364 ? 22.931 1.171 -34.104 1.00 88.12 364 VAL A N 1
ATOM 2982 C CA . VAL A 1 364 ? 22.945 2.222 -33.082 1.00 88.12 364 VAL A CA 1
ATOM 2983 C C . VAL A 1 364 ? 21.546 2.840 -32.949 1.00 88.12 364 VAL A C 1
ATOM 2985 O O . VAL A 1 364 ? 20.964 3.219 -33.969 1.00 88.12 364 VAL A O 1
ATOM 2988 N N . PRO A 1 365 ? 21.026 2.993 -31.718 1.00 91.75 365 PRO A N 1
ATOM 2989 C CA . PRO A 1 365 ? 19.720 3.596 -31.481 1.00 91.75 365 PRO A CA 1
ATOM 2990 C C . PRO A 1 365 ? 19.694 5.063 -31.918 1.00 91.75 365 PRO A C 1
ATOM 2992 O O . PRO A 1 365 ? 20.700 5.775 -31.886 1.00 91.75 365 PRO A O 1
ATOM 2995 N N . THR A 1 366 ? 18.509 5.539 -32.285 1.00 91.12 366 THR A N 1
ATOM 2996 C CA . THR A 1 366 ? 18.302 6.939 -32.690 1.00 91.12 366 THR A CA 1
ATOM 2997 C C . THR A 1 366 ? 18.364 7.918 -31.517 1.00 91.12 366 THR A C 1
ATOM 2999 O O . THR A 1 366 ? 18.743 9.071 -31.708 1.00 91.12 366 THR A O 1
ATOM 3002 N N . HIS A 1 367 ? 17.991 7.468 -30.314 1.00 93.31 367 HIS A N 1
ATOM 3003 C CA . HIS A 1 367 ? 17.944 8.276 -29.099 1.00 93.31 367 HIS A CA 1
ATOM 3004 C C . HIS A 1 367 ? 18.587 7.518 -27.936 1.00 93.31 367 HIS A C 1
ATOM 3006 O O . HIS A 1 367 ? 18.402 6.308 -27.788 1.00 93.31 367 HIS A O 1
ATOM 3012 N N . LEU A 1 368 ? 19.305 8.250 -27.086 1.00 93.94 368 LEU A N 1
ATOM 3013 C CA . LEU A 1 368 ? 19.873 7.740 -25.843 1.00 93.94 368 LEU A CA 1
ATOM 3014 C C . LEU A 1 368 ? 19.246 8.473 -24.664 1.00 93.94 368 LEU A C 1
ATOM 3016 O O . LEU A 1 368 ? 19.118 9.697 -24.685 1.00 93.94 368 LEU A O 1
ATOM 3020 N N . VAL A 1 369 ? 18.900 7.724 -23.624 1.00 94.38 369 VAL A N 1
ATOM 3021 C CA . VAL A 1 369 ? 18.464 8.265 -22.340 1.00 94.38 369 VAL A CA 1
ATOM 3022 C C . VAL A 1 369 ? 19.421 7.757 -21.273 1.00 94.38 369 VAL A C 1
ATOM 3024 O O . VAL A 1 369 ? 19.564 6.552 -21.084 1.00 94.38 369 VAL A O 1
ATOM 3027 N N . LEU A 1 370 ? 20.078 8.673 -20.575 1.00 92.00 370 LEU A N 1
ATOM 3028 C CA . LEU A 1 370 ? 21.039 8.381 -19.515 1.00 92.00 370 LEU A CA 1
ATOM 3029 C C . LEU A 1 370 ? 20.910 9.426 -18.406 1.00 92.00 370 LEU A C 1
ATOM 3031 O O . LEU A 1 370 ? 20.391 10.520 -18.642 1.00 92.00 370 LEU A O 1
ATOM 3035 N N . PHE A 1 371 ? 21.378 9.087 -17.206 1.00 88.94 371 PHE A N 1
ATOM 3036 C CA . PHE A 1 371 ? 21.632 10.098 -16.183 1.00 88.94 371 PHE A CA 1
ATOM 3037 C C . PHE A 1 371 ? 22.831 10.964 -16.583 1.00 88.94 371 PHE A C 1
ATOM 3039 O O . PHE A 1 371 ? 23.690 10.535 -17.351 1.00 88.94 371 PHE A O 1
ATOM 3046 N N . ASP A 1 372 ? 22.867 12.197 -16.087 1.00 85.75 372 ASP A N 1
ATOM 3047 C CA . ASP A 1 372 ? 23.970 13.135 -16.308 1.00 85.75 372 ASP A CA 1
ATOM 3048 C C . ASP A 1 372 ? 25.299 12.597 -15.763 1.00 85.75 372 ASP A C 1
ATOM 3050 O O . ASP A 1 372 ? 26.349 12.807 -16.373 1.00 85.75 372 ASP A O 1
ATOM 3054 N N . VAL A 1 373 ? 25.233 11.854 -14.658 1.00 82.94 373 VAL A N 1
ATOM 3055 C CA . VAL A 1 373 ? 26.356 11.120 -14.081 1.00 82.94 373 VAL A CA 1
ATOM 3056 C C . VAL A 1 373 ? 26.065 9.620 -14.113 1.00 82.94 373 VAL A C 1
ATOM 3058 O O . VAL A 1 373 ? 25.033 9.155 -13.629 1.00 82.94 373 VAL A O 1
ATOM 3061 N N . LEU A 1 374 ? 26.997 8.852 -14.682 1.00 74.12 374 LEU A N 1
ATOM 3062 C CA . LEU A 1 374 ? 26.961 7.394 -14.643 1.00 74.12 374 LEU A CA 1
ATOM 3063 C C . LEU A 1 374 ? 27.556 6.911 -13.313 1.00 74.12 374 LEU A C 1
ATOM 3065 O O . LEU A 1 374 ? 28.746 6.618 -13.229 1.00 74.12 374 LEU A O 1
ATOM 3069 N N . GLU A 1 375 ? 26.729 6.861 -12.274 1.00 66.25 375 GLU A N 1
ATOM 3070 C CA . GLU A 1 375 ? 27.066 6.242 -10.987 1.00 66.25 375 GLU A CA 1
ATOM 3071 C C . GLU A 1 375 ? 26.397 4.866 -10.876 1.00 66.25 375 GLU A C 1
ATOM 3073 O O . GLU A 1 375 ? 25.301 4.663 -11.410 1.00 66.25 375 GLU A O 1
ATOM 3078 N N . LYS A 1 376 ? 27.108 3.919 -10.251 1.00 55.69 376 LYS A N 1
ATOM 3079 C CA . LYS A 1 376 ? 26.613 2.563 -9.985 1.00 55.69 376 LYS A CA 1
ATOM 3080 C C . LYS A 1 376 ? 25.645 2.561 -8.806 1.00 55.69 376 LYS A C 1
ATOM 3082 O O . LYS A 1 376 ? 25.952 3.251 -7.807 1.00 55.69 376 LYS A O 1
#

InterPro domains:
  IPR005599 GPI mannosyltransferase [PF03901] (7-320)
  IPR005599 GPI mannosyltransferase [PTHR22760] (7-373)

Sequence (376 aa):
MLPFSPLQIWTPRIFQALLAAFADVKFFFLIRTLENRDTAAWTFFCYLCSWFSWYCCTRTLTNSMETTITCLALFYFPLPESKTHSSKKYVALVSLAIIVRPTALIVWLPLLIYHFWKEDDKLKLVTHTFFPIGASALVVSTLIDCIFYEKWTLVQFNFLKFNVLHSVADFYGSHPWHWYFTQGFPVVIGPHLPLFLHGCFLAFKRYKVLLAAVLWTLVIYSFLPHKEFRFIYPVLPFCLVFSGISLASLKSWRRAAAFFLLVSNLAAGLYTGLIHQRGPLDTMSHLGTLCDISSISSPPQPDVLFLMPCHSTPFYSHVHCPITMRFLECPPDLGEDGYIDEADRFYDNPLLWLRTSFPYKHSVPTHLVLFDVLEK